Protein AF-0000000077532571 (afdb_homodimer)

Radius of gyration: 29.75 Å; Cα contacts (8 Å, |Δi|>4): 966; chains: 2; bounding box: 95×98×124 Å

Structure (mmCIF, N/CA/C/O backbone):
data_AF-0000000077532571-model_v1
#
loop_
_entity.id
_entity.type
_entity.pdbx_description
1 polymer 'TNT domain-containing protein'
#
loop_
_atom_site.group_PDB
_atom_site.id
_atom_site.type_symbol
_atom_site.label_atom_id
_atom_site.label_alt_id
_atom_site.label_comp_id
_atom_site.label_asym_id
_atom_site.label_entity_id
_atom_site.label_seq_id
_atom_site.pdbx_PDB_ins_code
_atom_site.Cartn_x
_atom_site.Cartn_y
_atom_site.Cartn_z
_atom_site.occupancy
_atom_site.B_iso_or_equiv
_atom_site.auth_seq_id
_atom_site.auth_comp_id
_atom_site.auth_asym_id
_atom_site.auth_atom_id
_atom_site.pdbx_PDB_model_num
ATOM 1 N N . MET A 1 1 ? -9.875 -2.559 -100.562 1 34.59 1 MET A N 1
ATOM 2 C CA . MET A 1 1 ? -9.789 -3.52 -99.438 1 34.59 1 MET A CA 1
ATOM 3 C C . MET A 1 1 ? -8.93 -2.979 -98.312 1 34.59 1 MET A C 1
ATOM 5 O O . MET A 1 1 ? -7.699 -3.02 -98.375 1 34.59 1 MET A O 1
ATOM 9 N N . LEU A 1 2 ? -9.359 -1.819 -97.688 1 42.56 2 LEU A N 1
ATOM 10 C CA . LEU A 1 2 ? -8.766 -1.032 -96.625 1 42.56 2 LEU A CA 1
ATOM 11 C C . LEU A 1 2 ? -8.695 -1.841 -95.312 1 42.56 2 LEU A C 1
ATOM 13 O O . LEU A 1 2 ? -9.711 -2.34 -94.875 1 42.56 2 LEU A O 1
ATOM 17 N N . HIS A 1 3 ? -7.547 -2.473 -95.062 1 42.03 3 HIS A N 1
ATOM 18 C CA . HIS A 1 3 ? -7.152 -3.24 -93.875 1 42.03 3 HIS A CA 1
ATOM 19 C C . HIS A 1 3 ? -7.262 -2.4 -92.625 1 42.03 3 HIS A C 1
ATOM 21 O O . HIS A 1 3 ? -6.637 -1.343 -92.5 1 42.03 3 HIS A O 1
ATOM 27 N N . TYR A 1 4 ? -8.43 -2.373 -92 1 40.69 4 TYR A N 1
ATOM 28 C CA . TYR A 1 4 ? -8.672 -1.79 -90.688 1 40.69 4 TYR A CA 1
ATOM 29 C C . TYR A 1 4 ? -7.84 -2.492 -89.625 1 40.69 4 TYR A C 1
ATOM 31 O O . TYR A 1 4 ? -7.992 -3.697 -89.375 1 40.69 4 TYR A O 1
ATOM 39 N N . LEU A 1 5 ? -6.586 -2.043 -89.375 1 38.62 5 LEU A N 1
ATOM 40 C CA . LEU A 1 5 ? -5.723 -2.484 -88.312 1 38.62 5 LEU A CA 1
ATOM 41 C C . LEU A 1 5 ? -6.395 -2.268 -86.938 1 38.62 5 LEU A C 1
ATOM 43 O O . LEU A 1 5 ? -6.746 -1.138 -86.625 1 38.62 5 LEU A O 1
ATOM 47 N N . LEU A 1 6 ? -7.113 -3.25 -86.438 1 41.03 6 LEU A N 1
ATOM 48 C CA . LEU A 1 6 ? -7.699 -3.301 -85.125 1 41.03 6 LEU A CA 1
ATOM 49 C C . LEU A 1 6 ? -6.621 -3.213 -84.062 1 41.03 6 LEU A C 1
ATOM 51 O O . LEU A 1 6 ? -5.723 -4.059 -84 1 41.03 6 LEU A O 1
ATOM 55 N N . SER A 1 7 ? -6.262 -1.997 -83.625 1 39.88 7 SER A N 1
ATOM 56 C CA . SER A 1 7 ? -5.332 -1.815 -82.562 1 39.88 7 SER A CA 1
ATOM 57 C C . SER A 1 7 ? -5.895 -2.396 -81.25 1 39.88 7 SER A C 1
ATOM 59 O O . SER A 1 7 ? -6.992 -2.033 -80.812 1 39.88 7 SER A O 1
ATOM 61 N N . LEU A 1 8 ? -5.594 -3.65 -81 1 38.94 8 LEU A N 1
ATOM 62 C CA . LEU A 1 8 ? -5.887 -4.289 -79.688 1 38.94 8 LEU A CA 1
ATOM 63 C C . LEU A 1 8 ? -5.25 -3.518 -78.562 1 38.94 8 LEU A C 1
ATOM 65 O O . LEU A 1 8 ? -4.027 -3.379 -78.5 1 38.94 8 LEU A O 1
ATOM 69 N N . SER A 1 9 ? -5.93 -2.516 -78.062 1 40.53 9 SER A N 1
ATOM 70 C CA . SER A 1 9 ? -5.488 -1.86 -76.812 1 40.53 9 SER A CA 1
ATOM 71 C C . SER A 1 9 ? -5.379 -2.857 -75.688 1 40.53 9 SER A C 1
ATOM 73 O O . SER A 1 9 ? -6.359 -3.52 -75.312 1 40.53 9 SER A O 1
ATOM 75 N N . LEU A 1 10 ? -4.207 -3.416 -75.5 1 40.22 10 LEU A N 1
ATOM 76 C CA . LEU A 1 10 ? -3.896 -4.223 -74.312 1 40.22 10 LEU A CA 1
ATOM 77 C C . LEU A 1 10 ? -4.172 -3.447 -73.062 1 40.22 10 LEU A C 1
ATOM 79 O O . LEU A 1 10 ? -3.551 -2.41 -72.812 1 40.22 10 LEU A O 1
ATOM 83 N N . LEU A 1 11 ? -5.395 -3.523 -72.562 1 43.47 11 LEU A N 1
ATOM 84 C CA . LEU A 1 11 ? -5.684 -3.045 -71.188 1 43.47 11 LEU A CA 1
ATOM 85 C C . LEU A 1 11 ? -4.781 -3.725 -70.188 1 43.47 11 LEU A C 1
ATOM 87 O O . LEU A 1 11 ? -4.812 -4.949 -70.062 1 43.47 11 LEU A O 1
ATOM 91 N N . GLY A 1 12 ? -3.617 -3.176 -70 1 39.88 12 GLY A N 1
ATOM 92 C CA . GLY A 1 12 ? -2.775 -3.619 -68.875 1 39.88 12 GLY A CA 1
ATOM 93 C C . GLY A 1 12 ? -3.508 -3.684 -67.562 1 39.88 12 GLY A C 1
ATOM 94 O O . GLY A 1 12 ? -4.043 -2.678 -67.062 1 39.88 12 GLY A O 1
ATOM 95 N N . LEU A 1 13 ? -4.062 -4.84 -67.312 1 41.94 13 LEU A N 1
ATOM 96 C CA . LEU A 1 13 ? -4.551 -5.105 -65.938 1 41.94 13 LEU A CA 1
ATOM 97 C C . LEU A 1 13 ? -3.467 -4.816 -64.938 1 41.94 13 LEU A C 1
ATOM 99 O O . LEU A 1 13 ? -2.408 -5.449 -64.938 1 41.94 13 LEU A O 1
ATOM 103 N N . SER A 1 14 ? -3.402 -3.588 -64.5 1 41.91 14 SER A N 1
ATOM 104 C CA . SER A 1 14 ? -2.564 -3.336 -63.312 1 41.91 14 SER A CA 1
ATOM 105 C C . SER A 1 14 ? -2.947 -4.25 -62.156 1 41.91 14 SER A C 1
ATOM 107 O O . SER A 1 14 ? -4.07 -4.18 -61.656 1 41.91 14 SER A O 1
ATOM 109 N N . VAL A 1 15 ? -2.41 -5.383 -62.156 1 37.19 15 VAL A N 1
ATOM 110 C CA . VAL A 1 15 ? -2.514 -6.121 -60.906 1 37.19 15 VAL A CA 1
ATOM 111 C C . VAL A 1 15 ? -2.012 -5.254 -59.75 1 37.19 15 VAL A C 1
ATOM 113 O O . VAL A 1 15 ? -0.835 -4.883 -59.719 1 37.19 15 VAL A O 1
ATOM 116 N N . ALA A 1 16 ? -2.885 -4.449 -59.188 1 43.16 16 ALA A N 1
ATOM 117 C CA . ALA A 1 16 ? -2.543 -3.93 -57.875 1 43.16 16 ALA A CA 1
ATOM 118 C C . ALA A 1 16 ? -1.95 -5.023 -57 1 43.16 16 ALA A C 1
ATOM 120 O O . ALA A 1 16 ? -2.594 -6.047 -56.75 1 43.16 16 ALA A O 1
ATOM 121 N N . SER A 1 17 ? -0.714 -5.176 -57.031 1 41.19 17 SER A N 1
ATOM 122 C CA . SER A 1 17 ? -0.123 -6.016 -56 1 41.19 17 SER A CA 1
ATOM 123 C C . SER A 1 17 ? -0.807 -5.797 -54.656 1 41.19 17 SER A C 1
ATOM 125 O O . SER A 1 17 ? -0.844 -4.676 -54.125 1 41.19 17 SER A O 1
ATOM 127 N N . VAL A 1 18 ? -1.847 -6.602 -54.406 1 45.12 18 VAL A N 1
ATOM 128 C CA . VAL A 1 18 ? -2.248 -6.645 -53 1 45.12 18 VAL A CA 1
ATOM 129 C C . VAL A 1 18 ? -1.018 -6.824 -52.125 1 45.12 18 VAL A C 1
ATOM 131 O O . VAL A 1 18 ? -0.338 -7.852 -52.188 1 45.12 18 VAL A O 1
ATOM 134 N N . LEU A 1 19 ? -0.278 -5.734 -51.844 1 42.34 19 LEU A N 1
ATOM 135 C CA . LEU A 1 19 ? 0.702 -5.867 -50.75 1 42.34 19 LEU A CA 1
ATOM 136 C C . LEU A 1 19 ? 0.152 -6.719 -49.625 1 42.34 19 LEU A C 1
ATOM 138 O O . LEU A 1 19 ? -1.023 -6.605 -49.25 1 42.34 19 LEU A O 1
ATOM 142 N N . PRO A 1 20 ? 0.707 -7.918 -49.5 1 40.72 20 PRO A N 1
ATOM 143 C CA . PRO A 1 20 ? 0.209 -8.617 -48.312 1 40.72 20 PRO A CA 1
ATOM 144 C C . PRO A 1 20 ? -0.018 -7.676 -47.125 1 40.72 20 PRO A C 1
ATOM 146 O O . PRO A 1 20 ? 0.825 -6.82 -46.844 1 40.72 20 PRO A O 1
ATOM 149 N N . GLN A 1 21 ? -1.289 -7.32 -46.938 1 36.31 21 GLN A N 1
ATOM 150 C CA . GLN A 1 21 ? -1.501 -6.668 -45.656 1 36.31 21 GLN A CA 1
ATOM 151 C C . GLN A 1 21 ? -0.729 -7.371 -44.562 1 36.31 21 GLN A C 1
ATOM 153 O O . GLN A 1 21 ? -0.732 -8.602 -44.469 1 36.31 21 GLN A O 1
ATOM 158 N N . ASP A 1 22 ? 0.369 -6.832 -44.188 1 38.12 22 ASP A N 1
ATOM 159 C CA . ASP A 1 22 ? 0.978 -7.387 -42.969 1 38.12 22 ASP A CA 1
ATOM 160 C C . ASP A 1 22 ? -0.087 -7.91 -42.031 1 38.12 22 ASP A C 1
ATOM 162 O O . ASP A 1 22 ? -1.11 -7.258 -41.812 1 38.12 22 ASP A O 1
ATOM 166 N N . PRO A 1 23 ? -0.199 -9.242 -41.938 1 37.78 23 PRO A N 1
ATOM 167 C CA . PRO A 1 23 ? -1.183 -9.562 -40.906 1 37.78 23 PRO A CA 1
ATOM 168 C C . PRO A 1 23 ? -1.209 -8.539 -39.781 1 37.78 23 PRO A C 1
ATOM 170 O O . PRO A 1 23 ? -0.161 -8.023 -39.406 1 37.78 23 PRO A O 1
ATOM 173 N N . ILE A 1 24 ? -2.125 -7.711 -39.812 1 35.06 24 ILE A N 1
ATOM 174 C CA . ILE A 1 24 ? -2.334 -6.973 -38.562 1 35.06 24 ILE A CA 1
ATOM 175 C C . ILE A 1 24 ? -1.977 -7.863 -37.375 1 35.06 24 ILE A C 1
ATOM 177 O O . ILE A 1 24 ? -2.721 -8.789 -37.031 1 35.06 24 ILE A O 1
ATOM 181 N N . ILE A 1 25 ? -0.729 -8.297 -37.312 1 37.88 25 ILE A N 1
ATOM 182 C CA . ILE A 1 25 ? -0.403 -8.773 -35.969 1 37.88 25 ILE A CA 1
ATOM 183 C C . ILE A 1 25 ? -1.152 -7.934 -34.938 1 37.88 25 ILE A C 1
ATOM 185 O O . ILE A 1 25 ? -0.938 -6.727 -34.812 1 37.88 25 ILE A O 1
ATOM 189 N N . SER A 1 26 ? -2.398 -8.133 -34.812 1 36.44 26 SER A N 1
ATOM 190 C CA . SER A 1 26 ? -3.08 -7.531 -33.656 1 36.44 26 SER A CA 1
ATOM 191 C C . SER A 1 26 ? -2.107 -7.25 -32.531 1 36.44 26 SER A C 1
ATOM 193 O O . SER A 1 26 ? -1.354 -8.133 -32.125 1 36.44 26 SER A O 1
ATOM 195 N N . LYS A 1 27 ? -1.585 -6.207 -32.531 1 39.5 27 LYS A N 1
ATOM 196 C CA . LYS A 1 27 ? -0.696 -5.703 -31.469 1 39.5 27 LYS A CA 1
ATOM 197 C C . LYS A 1 27 ? -1.136 -6.188 -30.094 1 39.5 27 LYS A C 1
ATOM 199 O O . LYS A 1 27 ? -0.705 -5.645 -29.078 1 39.5 27 LYS A O 1
ATOM 204 N N . TYR A 1 28 ? -2.332 -6.617 -29.938 1 43.69 28 TYR A N 1
ATOM 205 C CA . TYR A 1 28 ? -2.652 -7.129 -28.609 1 43.69 28 TYR A CA 1
ATOM 206 C C . TYR A 1 28 ? -1.666 -8.211 -28.188 1 43.69 28 TYR A C 1
ATOM 208 O O . TYR A 1 28 ? -1.593 -9.273 -28.812 1 43.69 28 TYR A O 1
ATOM 216 N N . PRO A 1 29 ? -0.57 -7.887 -27.797 1 51.06 29 PRO A N 1
ATOM 217 C CA . PRO A 1 29 ? 0.389 -8.953 -27.5 1 51.06 29 PRO A CA 1
ATOM 218 C C . PRO A 1 29 ? -0.268 -10.172 -26.859 1 51.06 29 PRO A C 1
ATOM 220 O O . PRO A 1 29 ? -1.06 -10.039 -25.938 1 51.06 29 PRO A O 1
ATOM 223 N N . TYR A 1 30 ? -0.651 -11.258 -27.516 1 62.09 30 TYR A N 1
ATOM 224 C CA . TYR A 1 30 ? -1.22 -12.57 -27.234 1 62.09 30 TYR A CA 1
ATOM 225 C C . TYR A 1 30 ? -0.445 -13.266 -26.125 1 62.09 30 TYR A C 1
ATOM 227 O O . TYR A 1 30 ? 0.773 -13.109 -26 1 62.09 30 TYR A O 1
ATOM 235 N N . CYS A 1 31 ? -1.151 -13.461 -24.844 1 79.06 31 CYS A N 1
ATOM 236 C CA . CYS A 1 31 ? -0.577 -14.352 -23.844 1 79.06 31 CYS A CA 1
ATOM 237 C C . CYS A 1 31 ? -0.27 -15.719 -24.438 1 79.06 31 CYS A C 1
ATOM 239 O O . CYS A 1 31 ? -1.061 -16.25 -25.219 1 79.06 31 CYS A O 1
ATOM 241 N N . ASP A 1 32 ? 0.955 -16.156 -24.281 1 86 32 ASP A N 1
ATOM 242 C CA . ASP A 1 32 ? 1.313 -17.516 -24.703 1 86 32 ASP A CA 1
ATOM 243 C C . ASP A 1 32 ? 0.568 -18.562 -23.891 1 86 32 ASP A C 1
ATOM 245 O O . ASP A 1 32 ? 0.943 -18.844 -22.75 1 86 32 ASP A O 1
ATOM 249 N N . CYS A 1 33 ? -0.374 -19.188 -24.469 1 90.5 33 CYS A N 1
ATOM 250 C CA . CYS A 1 33 ? -1.229 -20.125 -23.766 1 90.5 33 CYS A CA 1
ATOM 251 C C . CYS A 1 33 ? -0.942 -21.547 -24.188 1 90.5 33 CYS A C 1
ATOM 253 O O . CYS A 1 33 ? -1.807 -22.422 -24.078 1 90.5 33 CYS A O 1
ATOM 255 N N . THR A 1 34 ? 0.205 -21.859 -24.734 1 88.88 34 THR A N 1
ATOM 256 C CA . THR A 1 34 ? 0.501 -23.172 -25.312 1 88.88 34 THR A CA 1
ATOM 257 C C . THR A 1 34 ? 1.192 -24.062 -24.281 1 88.88 34 THR A C 1
ATOM 259 O O . THR A 1 34 ? 1.368 -25.266 -24.531 1 88.88 34 THR A O 1
ATOM 262 N N . GLY A 1 35 ? 1.451 -23.781 -23.203 1 92.31 35 GLY A N 1
ATOM 263 C CA . GLY A 1 35 ? 2.188 -24.578 -22.234 1 92.31 35 GLY A CA 1
ATOM 264 C C . GLY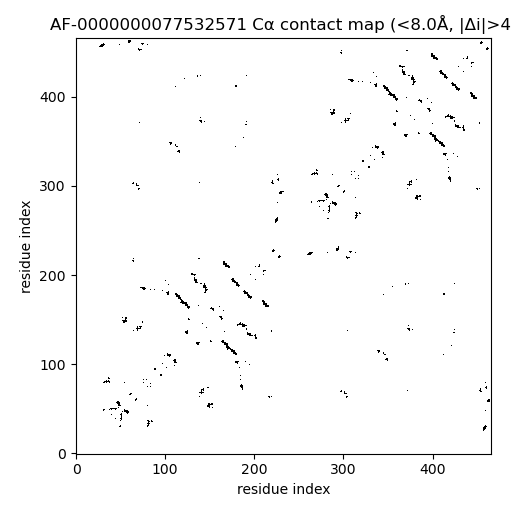 A 1 35 ? 1.37 -25.719 -21.656 1 92.31 35 GLY A C 1
ATOM 265 O O . GLY A 1 35 ? 0.14 -25.656 -21.609 1 92.31 35 GLY A O 1
ATOM 266 N N . THR A 1 36 ? 1.985 -26.812 -21.141 1 95.06 36 THR A N 1
ATOM 267 C CA . THR A 1 36 ? 1.336 -28.047 -20.688 1 95.06 36 THR A CA 1
ATOM 268 C C . THR A 1 36 ? 0.717 -27.859 -19.312 1 95.06 36 THR A C 1
ATOM 270 O O . THR A 1 36 ? -0.121 -28.656 -18.891 1 95.06 36 THR A O 1
ATOM 273 N N . SER A 1 37 ? 1.179 -26.891 -18.625 1 96.75 37 SER A N 1
ATOM 274 C CA . SER A 1 37 ? 0.631 -26.672 -17.281 1 96.75 37 SER A CA 1
ATOM 275 C C . SER A 1 37 ? -0.7 -25.938 -17.344 1 96.75 37 SER A C 1
ATOM 277 O O . SER A 1 37 ? -1.425 -25.859 -16.359 1 96.75 37 SER A O 1
ATOM 279 N N . ILE A 1 38 ? -0.984 -25.359 -18.422 1 96.31 38 ILE A N 1
ATOM 280 C CA . ILE A 1 38 ? -2.229 -24.609 -18.609 1 96.31 38 ILE A CA 1
ATOM 281 C C . ILE A 1 38 ? -3.375 -25.578 -18.859 1 96.31 38 ILE A C 1
ATOM 283 O O . ILE A 1 38 ? -3.25 -26.5 -19.688 1 96.31 38 ILE A O 1
ATOM 287 N N . LYS A 1 39 ? -4.414 -25.406 -18.156 1 97 39 LYS A N 1
ATOM 288 C CA . LYS A 1 39 ? -5.645 -26.172 -18.359 1 97 39 LYS A CA 1
ATOM 289 C C . LYS A 1 39 ? -6.766 -25.281 -18.875 1 97 39 LYS A C 1
ATOM 291 O O . LYS A 1 39 ? -7.516 -24.703 -18.094 1 97 39 LYS A O 1
ATOM 296 N N . THR A 1 40 ? -6.902 -25.297 -20.125 1 95.06 40 THR A N 1
ATOM 297 C CA . THR A 1 40 ? -7.863 -24.406 -20.766 1 95.06 40 THR A CA 1
ATOM 298 C C . THR A 1 40 ? -9.281 -24.969 -20.641 1 95.06 40 THR A C 1
ATOM 300 O O . THR A 1 40 ? -9.516 -26.141 -20.922 1 95.06 40 THR A O 1
ATOM 303 N N . ASN A 1 41 ? -10.086 -24.219 -20.141 1 96.06 41 ASN A N 1
ATOM 304 C CA . ASN A 1 41 ? -11.523 -24.438 -20.188 1 96.06 41 ASN A CA 1
ATOM 305 C C . ASN A 1 41 ? -12.211 -23.5 -21.172 1 96.06 41 ASN A C 1
ATOM 307 O O . ASN A 1 41 ? -12.312 -22.297 -20.938 1 96.06 41 ASN A O 1
ATOM 311 N N . VAL A 1 42 ? -12.734 -24 -22.156 1 93.62 42 VAL A N 1
ATOM 312 C CA . VAL A 1 42 ? -13.266 -23.219 -23.281 1 93.62 42 VAL A CA 1
ATOM 313 C C . VAL A 1 42 ? -14.492 -22.438 -22.812 1 93.62 42 VAL A C 1
ATOM 315 O O . VAL A 1 42 ? -14.727 -21.312 -23.281 1 93.62 42 VAL A O 1
ATOM 318 N N . SER A 1 43 ? -15.242 -22.984 -21.938 1 95.5 43 SER A N 1
ATOM 319 C CA . SER A 1 43 ? -16.484 -22.359 -21.516 1 95.5 43 SER A CA 1
ATOM 320 C C . SER A 1 43 ? -16.234 -21.031 -20.812 1 95.5 43 SER A C 1
ATOM 322 O O . SER A 1 43 ? -17.125 -20.188 -20.734 1 95.5 43 SER A O 1
ATOM 324 N N . VAL A 1 44 ? -15.023 -20.859 -20.344 1 94.12 44 VAL A N 1
ATOM 325 C CA . VAL A 1 44 ? -14.711 -19.625 -19.625 1 94.12 44 VAL A CA 1
ATOM 326 C C . VAL A 1 44 ? -13.492 -18.953 -20.25 1 94.12 44 VAL A C 1
ATOM 328 O O . VAL A 1 44 ? -12.75 -18.234 -19.578 1 94.12 44 VAL A O 1
ATOM 331 N N . PHE A 1 45 ? -13.234 -19.219 -21.5 1 90.62 45 PHE A N 1
ATOM 332 C CA . PHE A 1 45 ? -12.023 -18.781 -22.203 1 90.62 45 PHE A CA 1
ATOM 333 C C . PHE A 1 45 ? -11.906 -17.266 -22.188 1 90.62 45 PHE A C 1
ATOM 335 O O . PHE A 1 45 ? -10.805 -16.719 -22.078 1 90.62 45 PHE A O 1
ATOM 342 N N . TYR A 1 46 ? -13.008 -16.531 -22.25 1 88.69 46 TYR A N 1
ATOM 343 C CA . TYR A 1 46 ? -12.953 -15.07 -22.344 1 88.69 46 TYR A CA 1
ATOM 344 C C . TYR A 1 46 ? -12.969 -14.438 -20.953 1 88.69 46 TYR A C 1
ATOM 346 O O . TYR A 1 46 ? -12.672 -13.25 -20.797 1 88.69 46 TYR A O 1
ATOM 354 N N . ASP A 1 47 ? -13.273 -15.227 -19.984 1 90.81 47 ASP A N 1
ATOM 355 C CA . ASP A 1 47 ? -13.367 -14.703 -18.625 1 90.81 47 ASP A CA 1
ATOM 356 C C . ASP A 1 47 ? -11.992 -14.656 -17.953 1 90.81 47 ASP A C 1
ATOM 358 O O . ASP A 1 47 ? -11.703 -13.75 -17.172 1 90.81 47 ASP A O 1
ATOM 362 N N . TYR A 1 48 ? -11.141 -15.672 -18.359 1 93.38 48 TYR A N 1
ATOM 363 C CA . TYR A 1 48 ? -9.844 -15.828 -17.703 1 93.38 48 TYR A CA 1
ATOM 364 C C . TYR A 1 48 ? -8.719 -15.922 -18.734 1 93.38 48 TYR A C 1
ATOM 366 O O . TYR A 1 48 ? -8.938 -16.359 -19.859 1 93.38 48 TYR A O 1
ATOM 374 N N . ILE A 1 49 ? -7.512 -15.508 -18.312 1 92.69 49 ILE A N 1
ATOM 375 C CA . ILE A 1 49 ? -6.336 -15.641 -19.156 1 92.69 49 ILE A CA 1
ATOM 376 C C . ILE A 1 49 ? -6.141 -17.109 -19.547 1 92.69 49 ILE A C 1
ATOM 378 O O . ILE A 1 49 ? -6.125 -17.984 -18.672 1 92.69 49 ILE A O 1
ATOM 382 N N . CYS A 1 50 ? -6.078 -17.391 -20.828 1 92.94 50 CYS A N 1
ATOM 383 C CA . CYS A 1 50 ? -5.871 -18.703 -21.406 1 92.94 50 CYS A CA 1
ATOM 384 C C . CYS A 1 50 ? -7.023 -19.641 -21.047 1 92.94 50 CYS A C 1
ATOM 386 O O . CYS A 1 50 ? -6.871 -20.859 -21.094 1 92.94 50 CYS A O 1
ATOM 388 N N . GLY A 1 51 ? -8.172 -19.047 -20.531 1 94 51 GLY A N 1
ATOM 389 C CA . GLY A 1 51 ? -9.312 -19.859 -20.109 1 94 51 GLY A CA 1
ATOM 390 C C . GLY A 1 51 ? -9.039 -20.656 -18.859 1 94 51 GLY A C 1
ATOM 391 O O . GLY A 1 51 ? -9.656 -21.703 -18.641 1 94 51 GLY A O 1
ATOM 392 N N . ASP A 1 52 ? -8.031 -20.375 -18.188 1 96.56 52 ASP A N 1
ATOM 393 C CA . ASP A 1 52 ? -7.625 -21.031 -16.953 1 96.56 52 ASP A CA 1
ATOM 394 C C . ASP A 1 52 ? -7.848 -20.125 -15.742 1 96.56 52 ASP A C 1
ATOM 396 O O . ASP A 1 52 ? -7.145 -19.141 -15.562 1 96.56 52 ASP A O 1
ATOM 400 N N . ARG A 1 53 ? -8.758 -20.531 -14.875 1 96.75 53 ARG A N 1
ATOM 401 C CA . ARG A 1 53 ? -9.18 -19.688 -13.75 1 96.75 53 ARG A CA 1
ATOM 402 C C . ARG A 1 53 ? -7.996 -19.375 -12.844 1 96.75 53 ARG A C 1
ATOM 404 O O . ARG A 1 53 ? -7.953 -18.297 -12.234 1 96.75 53 ARG A O 1
ATOM 411 N N . ARG A 1 54 ? -6.992 -20.219 -12.812 1 97.81 54 ARG A N 1
ATOM 412 C CA . ARG A 1 54 ? -5.832 -20 -11.953 1 97.81 54 ARG A CA 1
ATOM 413 C C . ARG A 1 54 ? -5.027 -18.797 -12.406 1 97.81 54 ARG A C 1
ATOM 415 O O . ARG A 1 54 ? -4.289 -18.203 -11.617 1 97.81 54 ARG A O 1
ATOM 422 N N . LEU A 1 55 ? -5.211 -18.391 -13.602 1 96.25 55 LEU A N 1
ATOM 423 C CA . LEU A 1 55 ? -4.406 -17.328 -14.172 1 96.25 55 LEU A CA 1
ATOM 424 C C . LEU A 1 55 ? -5.125 -15.984 -14.047 1 96.25 55 LEU A C 1
ATOM 426 O O . LEU A 1 55 ? -4.609 -14.953 -14.484 1 96.25 55 LEU A O 1
ATOM 430 N N . GLY A 1 56 ? -6.344 -16 -13.484 1 95.19 56 GLY A N 1
ATOM 431 C CA . GLY A 1 56 ? -7.051 -14.781 -13.141 1 95.19 56 GLY A CA 1
ATOM 432 C C . GLY A 1 56 ? -7.898 -14.242 -14.281 1 95.19 56 GLY A C 1
ATOM 433 O O . GLY A 1 56 ? -7.867 -14.773 -15.391 1 95.19 56 GLY A O 1
ATOM 434 N N . PRO A 1 57 ? -8.633 -13.25 -13.969 1 93.44 57 PRO A N 1
ATOM 435 C CA . PRO A 1 57 ? -9.562 -12.688 -14.953 1 93.44 57 PRO A CA 1
ATOM 436 C C . PRO A 1 57 ? -8.852 -12.016 -16.125 1 93.44 57 PRO A C 1
ATOM 438 O O . PRO A 1 57 ? -7.805 -11.391 -15.938 1 93.44 57 PRO A O 1
ATOM 441 N N . SER A 1 58 ? -9.406 -12.055 -17.266 1 88.62 58 SER A N 1
ATOM 442 C CA . SER A 1 58 ? -8.82 -11.492 -18.484 1 88.62 58 SER A CA 1
ATOM 443 C C . SER A 1 58 ? -8.82 -9.969 -18.438 1 88.62 58 SER A C 1
ATOM 445 O O . SER A 1 58 ? -7.953 -9.328 -19.047 1 88.62 58 SER A O 1
ATOM 447 N N . VAL A 1 59 ? -9.797 -9.445 -17.719 1 86.81 59 VAL A N 1
ATOM 448 C CA . VAL A 1 59 ? -9.93 -7.996 -17.609 1 86.81 59 VAL A CA 1
ATOM 449 C C . VAL A 1 59 ? -9.773 -7.566 -16.156 1 86.81 59 VAL A C 1
ATOM 451 O O . VAL A 1 59 ? -10.453 -8.086 -15.266 1 86.81 59 VAL A O 1
ATOM 454 N N . LEU A 1 60 ? -8.906 -6.652 -15.945 1 90 60 LEU A N 1
ATOM 455 C CA . LEU A 1 60 ? -8.703 -6.098 -14.617 1 90 60 LEU A CA 1
ATOM 456 C C . LEU A 1 60 ? -9.57 -4.859 -14.398 1 90 60 LEU A C 1
ATOM 458 O O . LEU A 1 60 ? -9.914 -4.168 -15.359 1 90 60 LEU A O 1
ATOM 462 N N . PRO A 1 61 ? -9.891 -4.637 -13.133 1 90.06 61 PRO A N 1
ATOM 463 C CA . PRO A 1 61 ? -10.734 -3.471 -12.859 1 90.06 61 PRO A CA 1
ATOM 464 C C . PRO A 1 61 ? -10.047 -2.15 -13.195 1 90.06 61 PRO A C 1
ATOM 466 O O . PRO A 1 61 ? -8.828 -2.027 -13.039 1 90.06 61 PRO A O 1
ATOM 469 N N . ARG A 1 62 ? -10.844 -1.13 -13.477 1 85 62 ARG A N 1
ATOM 470 C CA . ARG A 1 62 ? -10.297 0.174 -13.844 1 85 62 ARG A CA 1
ATOM 471 C C . ARG A 1 62 ? -10.875 1.274 -12.961 1 85 62 ARG A C 1
ATOM 473 O O . ARG A 1 62 ? -10.266 2.34 -12.812 1 85 62 ARG A O 1
ATOM 480 N N . LYS A 1 63 ? -12.008 0.974 -12.453 1 86.75 63 LYS A N 1
ATOM 481 C CA . LYS A 1 63 ? -12.68 2.012 -11.68 1 86.75 63 LYS A CA 1
ATOM 482 C C . LYS A 1 63 ? -12.133 2.08 -10.258 1 86.75 63 LYS A C 1
ATOM 484 O O . LYS A 1 63 ? -11.586 1.099 -9.75 1 86.75 63 LYS A O 1
ATOM 489 N N . LEU A 1 64 ? -12.32 3.275 -9.703 1 86.62 64 LEU A N 1
ATOM 490 C CA . LEU A 1 64 ? -11.93 3.457 -8.305 1 86.62 64 LEU A CA 1
ATOM 491 C C . LEU A 1 64 ? -12.828 2.639 -7.383 1 86.62 64 LEU A C 1
ATOM 493 O O . LEU A 1 64 ? -14.016 2.482 -7.648 1 86.62 64 LEU A O 1
ATOM 497 N N . PRO A 1 65 ? -12.43 2.035 -6.383 1 92.81 65 PRO A N 1
ATOM 498 C CA . PRO A 1 65 ? -11.016 2.127 -6.008 1 92.81 65 PRO A CA 1
ATOM 499 C C . PRO A 1 65 ? -10.18 0.994 -6.59 1 92.81 65 PRO A C 1
ATOM 501 O O . PRO A 1 65 ? -8.945 1.065 -6.582 1 92.81 65 PRO A O 1
ATOM 504 N N . LEU A 1 66 ? -10.758 -0.006 -7.184 1 93.88 66 LEU A N 1
ATOM 505 C CA . LEU A 1 66 ? -10.07 -1.252 -7.508 1 93.88 66 LEU A CA 1
ATOM 506 C C . LEU A 1 66 ? -9.008 -1.024 -8.578 1 93.88 66 LEU A C 1
ATOM 508 O O . LEU A 1 66 ? -7.941 -1.643 -8.539 1 93.88 66 LEU A O 1
ATOM 512 N N . GLY A 1 67 ? -9.328 -0.18 -9.477 1 91.31 67 GLY A N 1
ATOM 513 C CA . GLY A 1 67 ? -8.375 0.108 -10.539 1 91.31 67 GLY A CA 1
ATOM 514 C C . GLY A 1 67 ? -7.027 0.564 -10.008 1 91.31 67 GLY A C 1
ATOM 515 O O . GLY A 1 67 ? -5.984 0.233 -10.586 1 91.31 67 GLY A O 1
ATOM 516 N 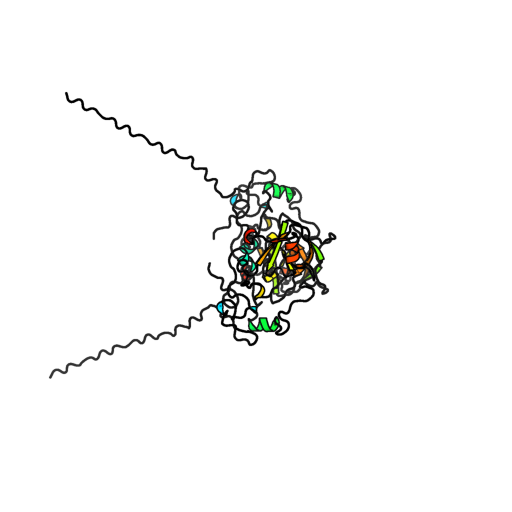N . THR A 1 68 ? -7.035 1.322 -8.906 1 92.31 68 THR A N 1
ATOM 517 C CA . THR A 1 68 ? -5.797 1.834 -8.336 1 92.31 68 THR A CA 1
ATOM 518 C C . THR A 1 68 ? -4.98 0.704 -7.715 1 92.31 68 THR A C 1
ATOM 520 O O . THR A 1 68 ? -3.752 0.78 -7.652 1 92.31 68 THR A O 1
ATOM 523 N N . PHE A 1 69 ? -5.637 -0.374 -7.367 1 95.38 69 PHE A N 1
ATOM 524 C CA . PHE A 1 69 ? -4.965 -1.45 -6.648 1 95.38 69 PHE A CA 1
ATOM 525 C C . PHE A 1 69 ? -4.176 -2.33 -7.609 1 95.38 69 PHE A C 1
ATOM 527 O O . PHE A 1 69 ? -3.295 -3.084 -7.191 1 95.38 69 PHE A O 1
ATOM 534 N N . VAL A 1 70 ? -4.496 -2.232 -8.891 1 93.19 70 VAL A N 1
ATOM 535 C CA . VAL A 1 70 ? -3.855 -3.145 -9.836 1 93.19 70 VAL A CA 1
ATOM 536 C C . VAL A 1 70 ? -3.014 -2.352 -10.836 1 93.19 70 VAL A C 1
ATOM 538 O O . VAL A 1 70 ? -2.527 -2.904 -11.82 1 93.19 70 VAL A O 1
ATOM 541 N N . ALA A 1 71 ? -2.803 -1.094 -10.586 1 90.44 71 ALA A N 1
ATOM 542 C CA . ALA A 1 71 ? -2.105 -0.221 -11.523 1 90.44 71 ALA A CA 1
ATOM 543 C C . ALA A 1 71 ? -0.649 -0.644 -11.688 1 90.44 71 ALA A C 1
ATOM 545 O O . ALA A 1 71 ? -0.071 -0.496 -12.766 1 90.44 71 ALA A O 1
ATOM 546 N N . SER A 1 72 ? -0.063 -1.162 -10.633 1 91.62 72 SER A N 1
ATOM 547 C CA . SER A 1 72 ? 1.339 -1.565 -10.68 1 91.62 72 SER A CA 1
ATOM 548 C C . SER A 1 72 ? 1.476 -3.084 -10.727 1 91.62 72 SER A C 1
ATOM 550 O O . SER A 1 72 ? 2.562 -3.621 -10.5 1 91.62 72 SER A O 1
ATOM 552 N N . TYR A 1 73 ? 0.426 -3.795 -10.914 1 93.69 73 TYR A N 1
ATOM 553 C CA . TYR A 1 73 ? 0.357 -5.25 -10.828 1 93.69 73 TYR A CA 1
ATOM 554 C C . TYR A 1 73 ? 0.874 -5.898 -12.109 1 93.69 73 TYR A C 1
ATOM 556 O O . TYR A 1 73 ? 0.333 -5.664 -13.195 1 93.69 73 TYR A O 1
ATOM 564 N N . ASP A 1 74 ? 2.027 -6.566 -11.961 1 91.38 74 ASP A N 1
ATOM 565 C CA . ASP A 1 74 ? 2.496 -7.48 -13 1 91.38 74 ASP A CA 1
ATOM 566 C C . ASP A 1 74 ? 2.057 -8.914 -12.711 1 91.38 74 ASP A C 1
ATOM 568 O O . ASP A 1 74 ? 2.678 -9.609 -11.898 1 91.38 74 ASP A O 1
ATOM 572 N N . ARG A 1 75 ? 1.149 -9.438 -13.352 1 92.5 75 ARG A N 1
ATOM 573 C CA . ARG A 1 75 ? 0.386 -10.641 -13.031 1 92.5 75 ARG A CA 1
ATOM 574 C C . ARG A 1 75 ? 1.311 -11.828 -12.812 1 92.5 75 ARG A C 1
ATOM 576 O O . ARG A 1 75 ? 1.116 -12.609 -11.875 1 92.5 75 ARG A O 1
ATOM 583 N N . PHE A 1 76 ? 2.268 -11.977 -13.719 1 93.56 76 PHE A N 1
ATOM 584 C CA . PHE A 1 76 ? 3.045 -13.203 -13.672 1 93.56 76 PHE A CA 1
ATOM 585 C C . PHE A 1 76 ? 4.492 -12.922 -13.297 1 93.56 76 PHE A C 1
ATOM 587 O O . PHE A 1 76 ? 5.359 -13.781 -13.438 1 93.56 76 PHE A O 1
ATOM 594 N N . GLY A 1 77 ? 4.797 -11.641 -12.922 1 90.88 77 GLY A N 1
ATOM 595 C CA . GLY A 1 77 ? 6.141 -11.281 -12.5 1 90.88 77 GLY A CA 1
ATOM 596 C C . GLY A 1 77 ? 7.195 -11.555 -13.555 1 90.88 77 GLY A C 1
ATOM 597 O O . GLY A 1 77 ? 8.273 -12.062 -13.242 1 90.88 77 GLY A O 1
ATOM 598 N N . GLY A 1 78 ? 6.801 -11.367 -14.812 1 87.81 78 GLY A N 1
ATOM 599 C CA . GLY A 1 78 ? 7.746 -11.523 -15.906 1 87.81 78 GLY A CA 1
ATOM 600 C C . GLY A 1 78 ? 7.727 -12.914 -16.516 1 87.81 78 GLY A C 1
ATOM 601 O O . GLY A 1 78 ? 8.383 -13.156 -17.531 1 87.81 78 GLY A O 1
ATOM 602 N N . LEU A 1 79 ? 6.941 -13.82 -15.984 1 92.12 79 LEU A N 1
ATOM 603 C CA . LEU A 1 79 ? 6.875 -15.188 -16.484 1 92.12 79 LEU A CA 1
ATOM 604 C C . LEU A 1 79 ? 5.75 -15.336 -17.5 1 92.12 79 LEU A C 1
ATOM 606 O O . LEU A 1 79 ? 4.812 -14.531 -17.531 1 92.12 79 LEU A O 1
ATOM 610 N N . SER A 1 80 ? 5.855 -16.344 -18.312 1 90.25 80 SER A N 1
ATOM 611 C CA . SER A 1 80 ? 4.707 -16.766 -19.109 1 90.25 80 SER A CA 1
ATOM 612 C C . SER A 1 80 ? 3.635 -17.406 -18.234 1 90.25 80 SER A C 1
ATOM 614 O O . SER A 1 80 ? 3.916 -17.859 -17.125 1 90.25 80 SER A O 1
ATOM 616 N N . PRO A 1 81 ? 2.443 -17.516 -18.75 1 94.06 81 PRO A N 1
ATOM 617 C CA . PRO A 1 81 ? 1.403 -18.219 -17.984 1 94.06 81 PRO A CA 1
ATOM 618 C C . PRO A 1 81 ? 1.799 -19.641 -17.625 1 94.06 81 PRO A C 1
ATOM 620 O O . PRO A 1 81 ? 1.58 -20.078 -16.5 1 94.06 81 PRO A O 1
ATOM 623 N N . ASP A 1 82 ? 2.371 -20.328 -18.578 1 95 82 ASP A N 1
ATOM 624 C CA . ASP A 1 82 ? 2.77 -21.703 -18.328 1 95 82 ASP A CA 1
ATOM 625 C C . ASP A 1 82 ? 3.861 -21.781 -17.266 1 95 82 ASP A C 1
ATOM 627 O O . ASP A 1 82 ? 3.775 -22.594 -16.344 1 95 82 ASP A O 1
ATOM 631 N N . ASP A 1 83 ? 4.898 -20.938 -17.406 1 95.5 83 ASP A N 1
ATOM 632 C CA . ASP A 1 83 ? 5.996 -20.938 -16.438 1 95.5 83 ASP A CA 1
ATOM 633 C C . ASP A 1 83 ? 5.516 -20.547 -15.047 1 95.5 83 ASP A C 1
ATOM 635 O O . ASP A 1 83 ? 6.023 -21.047 -14.047 1 95.5 83 ASP A O 1
ATOM 639 N N . PHE A 1 84 ? 4.562 -19.688 -15.039 1 97.38 84 PHE A N 1
ATOM 640 C CA . PHE A 1 84 ? 3.982 -19.266 -13.766 1 97.38 84 PHE A CA 1
ATOM 641 C C . PHE A 1 84 ? 3.328 -20.453 -13.055 1 97.38 84 PHE A C 1
ATOM 643 O O . PHE A 1 84 ? 3.584 -20.688 -11.875 1 97.38 84 PHE A O 1
ATOM 650 N N . LEU A 1 85 ? 2.521 -21.156 -13.695 1 98.31 85 LEU A N 1
ATOM 651 C CA . LEU A 1 85 ? 1.84 -22.312 -13.102 1 98.31 85 LEU A CA 1
ATOM 652 C C . LEU A 1 85 ? 2.84 -23.391 -12.719 1 98.31 85 LEU A C 1
ATOM 654 O O . LEU A 1 85 ? 2.693 -24.031 -11.672 1 98.31 85 LEU A O 1
ATOM 658 N N . LYS A 1 86 ? 3.873 -23.594 -13.555 1 98 86 LYS A N 1
ATOM 659 C CA . LYS A 1 86 ? 4.902 -24.578 -13.219 1 98 86 LYS A CA 1
ATOM 660 C C . LYS A 1 86 ? 5.578 -24.234 -11.898 1 98 86 LYS A C 1
ATOM 662 O O . LYS A 1 86 ? 5.875 -25.125 -11.094 1 98 86 LYS A O 1
ATOM 667 N N . ARG A 1 87 ? 5.711 -23.016 -11.719 1 98.12 87 ARG A N 1
ATOM 668 C CA . ARG A 1 87 ? 6.457 -22.562 -10.555 1 98.12 87 ARG A CA 1
ATOM 669 C C . ARG A 1 87 ? 5.582 -22.578 -9.305 1 98.12 87 ARG A C 1
ATOM 671 O O . ARG A 1 87 ? 6.039 -22.953 -8.219 1 98.12 87 ARG A O 1
ATOM 678 N N . TRP A 1 88 ? 4.297 -22.203 -9.453 1 98.62 88 TRP A N 1
ATOM 679 C CA . TRP A 1 88 ? 3.561 -21.812 -8.25 1 98.62 88 TRP A CA 1
ATOM 680 C C . TRP A 1 88 ? 2.402 -22.766 -7.992 1 98.62 88 TRP A C 1
ATOM 682 O O . TRP A 1 88 ? 1.721 -22.672 -6.973 1 98.62 88 TRP A O 1
ATOM 692 N N . TRP A 1 89 ? 2.125 -23.703 -8.828 1 98.5 89 TRP A N 1
ATOM 693 C CA . TRP A 1 89 ? 0.989 -24.609 -8.688 1 98.5 89 TRP A CA 1
ATOM 694 C C . TRP A 1 89 ? 1.458 -26.062 -8.57 1 98.5 89 TRP A C 1
ATOM 696 O O . TRP A 1 89 ? 2.344 -26.5 -9.312 1 98.5 89 TRP A O 1
ATOM 706 N N . ASP A 1 90 ? 0.929 -26.703 -7.598 1 97.94 90 ASP A N 1
ATOM 707 C CA . ASP A 1 90 ? 1.074 -28.141 -7.426 1 97.94 90 ASP A CA 1
ATOM 708 C C . ASP A 1 90 ? -0.235 -28.859 -7.727 1 97.94 90 ASP A C 1
ATOM 710 O O . ASP A 1 90 ? -1.271 -28.562 -7.129 1 97.94 90 ASP A O 1
ATOM 714 N N . GLU A 1 91 ? -0.246 -29.797 -8.633 1 95.81 91 GLU A N 1
ATOM 715 C CA . GLU A 1 91 ? -1.462 -30.453 -9.109 1 95.81 91 GLU A CA 1
ATOM 716 C C . GLU A 1 91 ? -2.199 -31.156 -7.961 1 95.81 91 GLU A C 1
ATOM 718 O O . GLU A 1 91 ? -3.426 -31.266 -7.988 1 95.81 91 GLU A O 1
ATOM 723 N N . GLU A 1 92 ? -1.569 -31.578 -7.012 1 96.94 92 GLU A N 1
ATOM 724 C CA . GLU A 1 92 ? -2.18 -32.281 -5.895 1 96.94 92 GLU A CA 1
ATOM 725 C C . GLU A 1 92 ? -2.516 -31.344 -4.746 1 96.94 92 GLU A C 1
ATOM 727 O O . GLU A 1 92 ? -3.621 -31.391 -4.203 1 96.94 92 GLU A O 1
ATOM 732 N N . LYS A 1 93 ? -1.585 -30.406 -4.457 1 97.38 93 LYS A N 1
ATOM 733 C CA . LYS A 1 93 ? -1.704 -29.609 -3.242 1 97.38 93 LYS A CA 1
ATOM 734 C C . LYS A 1 93 ? -2.254 -28.219 -3.549 1 97.38 93 LYS A C 1
ATOM 736 O O . LYS A 1 93 ? -2.652 -27.484 -2.639 1 97.38 93 LYS A O 1
ATOM 741 N N . GLY A 1 94 ? -2.223 -27.844 -4.773 1 98.06 94 GLY A N 1
ATOM 742 C CA . GLY A 1 94 ? -2.699 -26.531 -5.148 1 98.06 94 GLY A CA 1
ATOM 743 C C . GLY A 1 94 ? -1.606 -25.469 -5.141 1 98.06 94 GLY A C 1
ATOM 744 O O . GLY A 1 94 ? -0.463 -25.75 -5.512 1 98.06 94 GLY A O 1
ATOM 745 N N . TRP A 1 95 ? -2.002 -24.25 -4.82 1 98.62 95 TRP A N 1
ATOM 746 C CA . TRP A 1 95 ? -1.05 -23.141 -4.82 1 98.62 95 TRP A CA 1
ATOM 747 C C . TRP A 1 95 ? 0.045 -23.375 -3.781 1 98.62 95 TRP A C 1
ATOM 749 O O . TRP A 1 95 ? -0.231 -23.812 -2.666 1 98.62 95 TRP A O 1
ATOM 759 N N . LYS A 1 96 ? 1.226 -23.062 -4.137 1 98.5 96 LYS A N 1
ATOM 760 C CA . LYS A 1 96 ? 2.357 -23.094 -3.217 1 98.5 96 LYS A CA 1
ATOM 761 C C . LYS A 1 96 ? 2.463 -21.812 -2.416 1 98.5 96 LYS A C 1
ATOM 763 O O . LYS A 1 96 ? 3.025 -20.812 -2.893 1 98.5 96 LYS A O 1
ATOM 768 N N . TYR A 1 97 ? 1.986 -21.812 -1.256 1 98.19 97 TYR A N 1
ATOM 769 C CA . TYR A 1 97 ? 2.023 -20.641 -0.388 1 98.19 97 TYR A CA 1
ATOM 770 C C . TYR A 1 97 ? 3.328 -20.578 0.397 1 98.19 97 TYR A C 1
ATOM 772 O O . TYR A 1 97 ? 3.996 -21.609 0.579 1 98.19 97 TYR A O 1
ATOM 780 N N . PRO A 1 98 ? 3.693 -19.422 0.824 1 98.06 98 PRO A N 1
ATOM 781 C CA . PRO A 1 98 ? 4.945 -19.297 1.573 1 98.06 98 PRO A CA 1
ATOM 782 C C . PRO A 1 98 ? 4.836 -19.844 2.998 1 98.06 98 PRO A C 1
ATOM 784 O O . PRO A 1 98 ? 3.734 -19.953 3.541 1 98.06 98 PRO A O 1
ATOM 787 N N . ASP A 1 99 ? 5.949 -20.125 3.582 1 97.5 99 ASP A N 1
ATOM 788 C CA . ASP A 1 99 ? 6.039 -20.5 4.992 1 97.5 99 ASP A CA 1
ATOM 789 C C . ASP A 1 99 ? 5.887 -19.281 5.895 1 97.5 99 ASP A C 1
ATOM 791 O O . ASP A 1 99 ? 5.68 -18.172 5.406 1 97.5 99 ASP A O 1
ATOM 795 N N . HIS A 1 100 ? 5.816 -19.547 7.203 1 98.25 100 HIS A N 1
ATOM 796 C CA . HIS A 1 100 ? 5.836 -18.516 8.234 1 98.25 100 HIS A CA 1
ATOM 797 C C . HIS A 1 100 ? 4.641 -17.578 8.102 1 98.25 100 HIS A C 1
ATOM 799 O O . HIS A 1 100 ? 4.77 -16.359 8.281 1 98.25 100 HIS A O 1
ATOM 805 N N . HIS A 1 101 ? 3.617 -18.125 7.633 1 98.12 101 HIS A N 1
ATOM 806 C CA . HIS A 1 101 ? 2.352 -17.406 7.512 1 98.12 101 HIS A CA 1
ATOM 807 C C . HIS A 1 101 ? 2.475 -16.234 6.555 1 98.12 101 HIS A C 1
ATOM 809 O O . HIS A 1 101 ? 1.765 -15.227 6.699 1 98.12 101 HIS A O 1
ATOM 815 N N . GLY A 1 102 ? 3.461 -16.25 5.668 1 98.56 102 GLY A N 1
ATOM 816 C CA . GLY A 1 102 ? 3.561 -15.273 4.594 1 98.56 102 GLY A CA 1
ATOM 817 C C . GLY A 1 102 ? 4.297 -14.008 5 1 98.56 102 GLY A C 1
ATOM 818 O O . GLY A 1 102 ? 4.336 -13.031 4.246 1 98.56 102 GLY A O 1
ATOM 819 N N . PHE A 1 103 ? 4.902 -14.062 6.199 1 98.81 103 PHE A N 1
ATOM 820 C CA . PHE A 1 103 ? 5.598 -12.859 6.645 1 98.81 103 PHE A CA 1
ATOM 821 C C . PHE A 1 103 ? 7 -12.797 6.043 1 98.81 103 PHE A C 1
ATOM 823 O O . PHE A 1 103 ? 7.664 -13.82 5.891 1 98.81 103 PHE A O 1
ATOM 830 N N . GLN A 1 104 ? 7.418 -11.625 5.738 1 98.75 104 GLN A N 1
ATOM 831 C CA . GLN A 1 104 ? 8.812 -11.367 5.387 1 98.75 104 GLN A CA 1
ATOM 832 C C . GLN A 1 104 ? 9.75 -11.836 6.492 1 98.75 104 GLN A C 1
ATOM 834 O O . GLN A 1 104 ? 9.43 -11.727 7.676 1 98.75 104 GLN A O 1
ATOM 839 N N . LEU A 1 105 ? 10.891 -12.289 6.039 1 98.56 105 LEU A N 1
ATOM 840 C CA . LEU A 1 105 ? 11.898 -12.719 7.004 1 98.56 105 LEU A CA 1
ATOM 841 C C . LEU A 1 105 ? 12.969 -11.648 7.188 1 98.56 105 LEU A C 1
ATOM 843 O O . LEU A 1 105 ? 13.312 -10.945 6.238 1 98.56 105 LEU A O 1
ATOM 847 N N . ASP A 1 106 ? 13.445 -11.531 8.375 1 98.12 106 ASP A N 1
ATOM 848 C CA . ASP A 1 106 ? 14.508 -10.578 8.664 1 98.12 106 ASP A CA 1
ATOM 849 C C . ASP A 1 106 ? 15.875 -11.133 8.25 1 98.12 106 ASP A C 1
ATOM 851 O O . ASP A 1 106 ? 15.953 -12.18 7.613 1 98.12 106 ASP A O 1
ATOM 855 N N . ALA A 1 107 ? 16.969 -10.414 8.508 1 96.25 107 ALA A N 1
ATOM 856 C CA . ALA A 1 107 ? 18.312 -10.758 8.07 1 96.25 107 ALA A CA 1
ATOM 857 C C . ALA A 1 107 ? 18.766 -12.078 8.688 1 96.25 107 ALA A C 1
ATOM 859 O O . ALA A 1 107 ? 19.688 -12.727 8.18 1 96.25 107 ALA A O 1
ATOM 860 N N . ASP A 1 108 ? 18.109 -12.484 9.797 1 96.88 108 ASP A N 1
ATOM 861 C CA . ASP A 1 108 ? 18.438 -13.75 10.461 1 96.88 108 ASP A CA 1
ATOM 862 C C . ASP A 1 108 ? 17.453 -14.844 10.078 1 96.88 108 ASP A C 1
ATOM 864 O O . ASP A 1 108 ? 17.359 -15.867 10.766 1 96.88 108 ASP A O 1
ATOM 868 N N . ASN A 1 109 ? 16.562 -14.586 9.188 1 97.06 109 ASN A N 1
ATOM 869 C CA . ASN A 1 109 ? 15.594 -15.531 8.625 1 97.06 109 ASN A CA 1
ATOM 870 C C . ASN A 1 109 ? 14.445 -15.805 9.586 1 97.06 109 ASN A C 1
ATOM 872 O O . ASN A 1 109 ? 13.891 -16.906 9.609 1 97.06 109 ASN A O 1
ATOM 876 N N . ARG A 1 110 ? 14.227 -14.914 10.445 1 98.06 110 ARG A N 1
ATOM 877 C CA . ARG A 1 110 ? 13.055 -15 11.312 1 98.06 110 ARG A CA 1
ATOM 878 C C . ARG A 1 110 ? 11.906 -14.156 10.773 1 98.06 110 ARG A C 1
ATOM 880 O O . ARG A 1 110 ? 12.133 -13.078 10.211 1 98.06 110 ARG A O 1
ATOM 887 N N . PRO A 1 111 ? 10.648 -14.609 10.961 1 98.56 111 PRO A N 1
ATOM 888 C CA . PRO A 1 111 ? 9.523 -13.805 10.477 1 98.56 111 PRO A CA 1
ATOM 889 C C . PRO A 1 111 ? 9.461 -12.422 11.117 1 98.56 111 PRO A C 1
ATOM 891 O O . PRO A 1 111 ? 9.609 -12.297 12.336 1 98.56 111 PRO A O 1
ATOM 894 N N . MET A 1 112 ? 9.297 -11.438 10.328 1 98.56 112 MET A N 1
ATOM 895 C CA . MET A 1 112 ? 9.133 -10.07 10.797 1 98.56 112 MET A CA 1
ATOM 896 C C . MET A 1 112 ? 7.68 -9.789 11.156 1 98.56 112 MET A C 1
ATOM 898 O O . MET A 1 112 ? 6.938 -9.203 10.367 1 98.56 112 MET A O 1
ATOM 902 N N . ASN A 1 113 ? 7.277 -10.133 12.344 1 98.5 113 ASN A N 1
ATOM 903 C CA . ASN A 1 113 ? 5.91 -9.891 12.789 1 98.5 113 ASN A CA 1
ATOM 904 C C . ASN A 1 113 ? 5.836 -9.695 14.297 1 98.5 113 ASN A C 1
ATOM 906 O O . ASN A 1 113 ? 6.816 -9.922 15.008 1 98.5 113 ASN A O 1
ATOM 910 N N . ALA A 1 114 ? 4.73 -9.109 14.719 1 98.5 114 ALA A N 1
ATOM 911 C CA . ALA A 1 114 ? 4.461 -8.883 16.141 1 98.5 114 ALA A CA 1
ATOM 912 C C . ALA A 1 114 ? 2.961 -8.773 16.391 1 98.5 114 ALA A C 1
ATOM 914 O O . ALA A 1 114 ? 2.18 -8.555 15.469 1 98.5 114 ALA A O 1
ATOM 915 N N . SER A 1 115 ? 2.645 -8.938 17.672 1 98.38 115 SER A N 1
ATOM 916 C CA . SER A 1 115 ? 1.259 -8.734 18.078 1 98.38 115 SER A CA 1
ATOM 917 C C . SER A 1 115 ? 0.881 -7.254 18.031 1 98.38 115 SER A C 1
ATOM 919 O O . SER A 1 115 ? 1.646 -6.402 18.484 1 98.38 115 SER A O 1
ATOM 921 N N . MET A 1 116 ? -0.254 -7.012 17.5 1 98.31 116 MET A N 1
ATOM 922 C CA . MET A 1 116 ? -0.734 -5.645 17.328 1 98.31 116 MET A CA 1
ATOM 923 C C . MET A 1 116 ? -2.232 -5.555 17.594 1 98.31 116 MET A C 1
ATOM 925 O O . MET A 1 116 ? -2.963 -6.527 17.391 1 98.31 116 MET A O 1
ATOM 929 N N . ILE A 1 117 ? -2.646 -4.414 18.016 1 98.38 117 ILE A N 1
ATOM 930 C CA . ILE A 1 117 ? -4.07 -4.195 18.25 1 98.38 117 ILE A CA 1
ATOM 931 C C . ILE A 1 117 ? -4.648 -3.338 17.125 1 98.38 117 ILE A C 1
ATOM 933 O O . ILE A 1 117 ? -4.156 -2.24 16.859 1 98.38 117 ILE A O 1
ATOM 937 N N . LEU A 1 118 ? -5.594 -3.871 16.422 1 98.62 118 LEU A N 1
ATOM 938 C CA . LEU A 1 118 ? -6.406 -3.039 15.539 1 98.62 118 LEU A CA 1
ATOM 939 C C . LEU A 1 118 ? -7.387 -2.191 16.344 1 98.62 118 LEU A C 1
ATOM 941 O O . LEU A 1 118 ? -8.156 -2.721 17.156 1 98.62 118 LEU A O 1
ATOM 945 N N . GLU A 1 119 ? -7.344 -0.941 16.109 1 98.06 119 GLU A N 1
ATOM 946 C CA . GLU A 1 119 ? -8.172 -0.011 16.875 1 98.06 119 GLU A CA 1
ATOM 947 C C . GLU A 1 119 ? -9.492 0.261 16.156 1 98.06 119 GLU A C 1
ATOM 949 O O . GLU A 1 119 ? -9.562 0.18 14.922 1 98.06 119 GLU A O 1
ATOM 954 N N . PRO A 1 120 ? -10.5 0.632 16.891 1 98.5 120 PRO A N 1
ATOM 955 C CA . PRO A 1 120 ? -11.766 1.016 16.266 1 98.5 120 PRO A CA 1
ATOM 956 C C . PRO A 1 120 ? -11.586 2.111 15.211 1 98.5 120 PRO A C 1
ATOM 958 O O . PRO A 1 120 ? -10.734 2.99 15.375 1 98.5 120 PRO A O 1
ATOM 961 N N . ASP A 1 121 ? -12.359 1.997 14.102 1 97.06 121 ASP A N 1
ATOM 962 C CA . ASP A 1 121 ? -12.469 2.949 13 1 97.06 121 ASP A CA 1
ATOM 963 C C . ASP A 1 121 ? -11.383 2.705 11.953 1 97.06 121 ASP A C 1
ATOM 965 O O . ASP A 1 121 ? -11.43 3.271 10.859 1 97.06 121 ASP A O 1
ATOM 969 N N . MET A 1 122 ? -10.445 1.825 12.297 1 97.88 122 MET A N 1
ATOM 970 C CA . MET A 1 122 ? -9.508 1.415 11.25 1 97.88 122 MET A CA 1
ATOM 971 C C . MET A 1 122 ? -10.242 0.737 10.102 1 97.88 122 MET A C 1
ATOM 973 O O . MET A 1 122 ? -11.203 -0.001 10.32 1 97.88 122 MET A O 1
ATOM 977 N N . LEU A 1 123 ? -9.773 1.02 8.938 1 98.38 123 LEU A N 1
ATOM 978 C CA . LEU A 1 123 ? -10.289 0.33 7.762 1 98.38 123 LEU A CA 1
ATOM 979 C C . LEU A 1 123 ? -9.312 -0.745 7.293 1 98.38 123 LEU A C 1
ATOM 981 O O . LEU A 1 123 ? -8.125 -0.478 7.129 1 98.38 123 LEU A O 1
ATOM 985 N N . VAL A 1 124 ? -9.812 -1.936 7.113 1 98.81 124 VAL A N 1
ATOM 986 C CA . VAL A 1 124 ? -9.047 -3.078 6.621 1 98.81 124 VAL A CA 1
ATOM 987 C C . VAL A 1 124 ? -9.773 -3.719 5.445 1 98.81 124 VAL A C 1
ATOM 989 O O . VAL A 1 124 ? -10.953 -3.432 5.203 1 98.81 124 VAL A O 1
ATOM 992 N N . ASP A 1 125 ? -9.008 -4.48 4.668 1 98.81 125 ASP A N 1
ATOM 993 C CA . ASP A 1 125 ? -9.633 -5.062 3.482 1 98.81 125 ASP A CA 1
ATOM 994 C C . ASP A 1 125 ? -9.023 -6.422 3.15 1 98.81 125 ASP A C 1
ATOM 996 O O . ASP A 1 125 ? -8.133 -6.902 3.857 1 98.81 125 ASP A O 1
ATOM 1000 N N . ARG A 1 126 ? -9.617 -7.102 2.154 1 98.31 126 ARG A N 1
ATOM 1001 C CA . ARG A 1 126 ? -9.125 -8.406 1.709 1 98.31 126 ARG A CA 1
ATOM 1002 C C . ARG A 1 126 ? -9.656 -8.742 0.319 1 98.31 126 ARG A C 1
ATOM 1004 O O . ARG A 1 126 ? -10.797 -8.406 -0.016 1 98.31 126 ARG A O 1
ATOM 1011 N N . PHE A 1 127 ? -8.898 -9.305 -0.518 1 98.31 127 PHE A N 1
ATOM 1012 C CA . PHE A 1 127 ? -9.312 -10.047 -1.704 1 98.31 127 PHE A CA 1
ATOM 1013 C C . PHE A 1 127 ? -9.539 -11.516 -1.369 1 98.31 127 PHE A C 1
ATOM 1015 O O . PHE A 1 127 ? -8.609 -12.312 -1.388 1 98.31 127 PHE A O 1
ATOM 1022 N N . GLY A 1 128 ? -10.781 -11.852 -1.094 1 97.06 128 GLY A N 1
ATOM 1023 C CA . GLY A 1 128 ? -11.055 -13.219 -0.673 1 97.06 128 GLY A CA 1
ATOM 1024 C C . GLY A 1 128 ? -12.336 -13.352 0.128 1 97.06 128 GLY A C 1
ATOM 1025 O O . GLY A 1 128 ? -12.883 -12.352 0.604 1 97.06 128 GLY A O 1
ATOM 1026 N N . TYR A 1 129 ? -12.703 -14.594 0.366 1 95.31 129 TYR A N 1
ATOM 1027 C CA . TYR A 1 129 ? -13.914 -14.906 1.117 1 95.31 129 TYR A CA 1
ATOM 1028 C C . TYR A 1 129 ? -13.719 -14.648 2.605 1 95.31 129 TYR A C 1
ATOM 1030 O O . TYR A 1 129 ? -12.578 -14.523 3.072 1 95.31 129 TYR A O 1
ATOM 1038 N N . THR A 1 130 ? -14.812 -14.578 3.311 1 96.31 130 THR A N 1
ATOM 1039 C CA . THR A 1 130 ? -14.789 -14.305 4.742 1 96.31 130 THR A CA 1
ATOM 1040 C C . THR A 1 130 ? -14.234 -15.508 5.512 1 96.31 130 THR A C 1
ATOM 1042 O O . THR A 1 130 ? -13.945 -15.398 6.707 1 96.31 130 THR A O 1
ATOM 1045 N N . THR A 1 131 ? -14 -16.609 4.852 1 96.69 131 THR A N 1
ATOM 1046 C CA . THR A 1 131 ? -13.422 -17.781 5.488 1 96.69 131 THR A CA 1
ATOM 1047 C C . THR A 1 131 ? -11.906 -17.641 5.629 1 96.69 131 THR A C 1
ATOM 1049 O O . THR A 1 131 ? -11.25 -18.469 6.262 1 96.69 131 THR A O 1
ATOM 1052 N N . GLY A 1 132 ? -11.359 -16.609 5.027 1 97.19 132 GLY A N 1
ATOM 1053 C CA . GLY A 1 132 ? -9.93 -16.359 5.137 1 97.19 132 GLY A CA 1
ATOM 1054 C C . GLY A 1 132 ? -9.523 -15.82 6.5 1 97.19 132 GLY A C 1
ATOM 1055 O O . GLY A 1 132 ? -10.375 -15.445 7.305 1 97.19 132 GLY A O 1
ATOM 1056 N N . ARG A 1 133 ? -8.211 -15.773 6.699 1 98.12 133 ARG A N 1
ATOM 1057 C CA . ARG A 1 133 ? -7.668 -15.461 8.016 1 98.12 133 ARG A CA 1
ATOM 1058 C C . ARG A 1 133 ? -6.703 -14.281 7.949 1 98.12 133 ARG A C 1
ATOM 1060 O O . ARG A 1 133 ? -6 -13.992 8.922 1 98.12 133 ARG A O 1
ATOM 1067 N N . TYR A 1 134 ? -6.602 -13.703 6.793 1 98.69 134 TYR A N 1
ATOM 1068 C CA . TYR A 1 134 ? -5.703 -12.578 6.586 1 98.69 134 TYR A CA 1
ATOM 1069 C C . TYR A 1 134 ? -6.473 -11.344 6.125 1 98.69 134 TYR A C 1
ATOM 1071 O O . TYR A 1 134 ? -7.379 -11.445 5.297 1 98.69 134 TYR A O 1
ATOM 1079 N N . ILE A 1 135 ? -6.145 -10.227 6.688 1 98.81 135 ILE A N 1
ATOM 1080 C CA . ILE A 1 135 ? -6.59 -8.922 6.191 1 98.81 135 ILE A CA 1
ATOM 1081 C C . ILE A 1 135 ? -5.41 -7.961 6.129 1 98.81 135 ILE A C 1
ATOM 1083 O O . ILE A 1 135 ? -4.305 -8.297 6.566 1 98.81 135 ILE A O 1
ATOM 1087 N N . SER A 1 136 ? -5.602 -6.836 5.512 1 98.75 136 SER A N 1
ATOM 1088 C CA . SER A 1 136 ? -4.57 -5.82 5.336 1 98.75 136 SER A CA 1
ATOM 1089 C C . SER A 1 136 ? -5.125 -4.422 5.582 1 98.75 136 SER A C 1
ATOM 1091 O O . SER A 1 136 ? -6.34 -4.227 5.609 1 98.75 136 SER A O 1
ATOM 1093 N N . PRO A 1 137 ? -4.195 -3.455 5.859 1 98.56 137 PRO A N 1
ATOM 1094 C CA . PRO A 1 137 ? -4.695 -2.08 5.797 1 98.56 137 PRO A CA 1
ATOM 1095 C C . PRO A 1 137 ? -5.387 -1.765 4.473 1 98.56 137 PRO A C 1
ATOM 1097 O O . PRO A 1 137 ? -4.91 -2.172 3.41 1 98.56 137 PRO A O 1
ATOM 1100 N N . ALA A 1 138 ? -6.461 -1.096 4.543 1 98.19 138 ALA A N 1
ATOM 1101 C CA . ALA A 1 138 ? -7.266 -0.852 3.348 1 98.19 138 ALA A CA 1
ATOM 1102 C C . ALA A 1 138 ? -6.465 -0.084 2.299 1 98.19 138 ALA A C 1
ATOM 1104 O O . ALA A 1 138 ? -5.66 0.785 2.637 1 98.19 138 ALA A O 1
ATOM 1105 N N . SER A 1 139 ? -6.676 -0.456 1.012 1 96.62 139 SER A N 1
ATOM 1106 C CA . SER A 1 139 ? -6.262 0.271 -0.182 1 96.62 139 SER A CA 1
ATOM 1107 C C . SER A 1 139 ? -4.848 -0.115 -0.6 1 96.62 139 SER A C 1
ATOM 1109 O O . SER A 1 139 ? -4.324 0.399 -1.591 1 96.62 139 SER A O 1
ATOM 1111 N N . ALA A 1 140 ? -4.18 -0.998 0.068 1 97.25 140 ALA A N 1
ATOM 1112 C CA . ALA A 1 140 ? -2.863 -1.436 -0.381 1 97.25 140 ALA A CA 1
ATOM 1113 C C . ALA A 1 140 ? -2.932 -2.041 -1.779 1 97.25 140 ALA A C 1
ATOM 1115 O O . ALA A 1 140 ? -3.877 -2.768 -2.102 1 97.25 140 ALA A O 1
ATOM 1116 N N . PRO A 1 141 ? -1.918 -1.782 -2.57 1 97.5 141 PRO A N 1
ATOM 1117 C CA . PRO A 1 141 ? -1.895 -2.369 -3.912 1 97.5 141 PRO A CA 1
ATOM 1118 C C . PRO A 1 141 ? -1.892 -3.896 -3.889 1 97.5 141 PRO A C 1
ATOM 1120 O O . PRO A 1 141 ? -1.317 -4.504 -2.98 1 97.5 141 PRO A O 1
ATOM 1123 N N . PHE A 1 142 ? -2.473 -4.488 -4.945 1 97.69 142 PHE A N 1
ATOM 1124 C CA . PHE A 1 142 ? -2.541 -5.938 -5.059 1 97.69 142 PHE A CA 1
ATOM 1125 C C . PHE A 1 142 ? -1.144 -6.547 -5.109 1 97.69 142 PHE A C 1
ATOM 1127 O O . PHE A 1 142 ? -0.886 -7.578 -4.488 1 97.69 142 PHE A O 1
ATOM 1134 N N . ALA A 1 143 ? -0.185 -5.902 -5.785 1 97.12 143 ALA A N 1
ATOM 1135 C CA . ALA A 1 143 ? 1.183 -6.395 -5.926 1 97.12 143 ALA A CA 1
ATOM 1136 C C . ALA A 1 143 ? 1.871 -6.504 -4.57 1 97.12 143 ALA A C 1
ATOM 1138 O O . ALA A 1 143 ? 2.699 -7.395 -4.355 1 97.12 143 ALA A O 1
ATOM 1139 N N . GLN A 1 144 ? 1.438 -5.68 -3.631 1 98.44 144 GLN A N 1
ATOM 1140 C CA . GLN A 1 144 ? 2.076 -5.656 -2.318 1 98.44 144 GLN A CA 1
ATOM 1141 C C . GLN A 1 144 ? 1.491 -6.73 -1.403 1 98.44 144 GLN A C 1
ATOM 1143 O O . GLN A 1 144 ? 1.99 -6.949 -0.298 1 98.44 144 GLN A O 1
ATOM 1148 N N . ARG A 1 145 ? 0.547 -7.371 -1.885 1 98.62 145 ARG A N 1
ATOM 1149 C CA . ARG A 1 145 ? -0.102 -8.414 -1.103 1 98.62 145 ARG A CA 1
ATOM 1150 C C . ARG A 1 145 ? 0.457 -9.789 -1.457 1 98.62 145 ARG A C 1
ATOM 1152 O O . ARG A 1 145 ? 0.182 -10.773 -0.769 1 98.62 145 ARG A O 1
ATOM 1159 N N . ALA A 1 146 ? 1.182 -9.875 -2.561 1 98.5 146 ALA A N 1
ATOM 1160 C CA . ALA A 1 146 ? 1.826 -11.102 -3.021 1 98.5 146 ALA A CA 1
ATOM 1161 C C . ALA A 1 146 ? 0.822 -12.25 -3.115 1 98.5 146 ALA A C 1
ATOM 1163 O O . ALA A 1 146 ? 1.074 -13.344 -2.611 1 98.5 146 ALA A O 1
ATOM 1164 N N . LEU A 1 147 ? -0.305 -12.016 -3.76 1 98.44 147 LEU A N 1
ATOM 1165 C CA . LEU A 1 147 ? -1.352 -13.016 -3.971 1 98.44 147 LEU A CA 1
ATOM 1166 C C . LEU A 1 147 ? -1.306 -13.555 -5.395 1 98.44 147 LEU A C 1
ATOM 1168 O O . LEU A 1 147 ? -0.702 -12.945 -6.281 1 98.44 147 LEU A O 1
ATOM 1172 N N . ASN A 1 148 ? -1.821 -14.703 -5.566 1 98.19 148 ASN A N 1
ATOM 1173 C CA . ASN A 1 148 ? -1.876 -15.266 -6.91 1 98.19 148 ASN A CA 1
ATOM 1174 C C . ASN A 1 148 ? -3.016 -14.664 -7.727 1 98.19 148 ASN A C 1
ATOM 1176 O O . ASN A 1 148 ? -3.928 -14.047 -7.168 1 98.19 148 ASN A O 1
ATOM 1180 N N . PRO A 1 149 ? -3.02 -14.789 -9.055 1 96.38 149 PRO A N 1
ATOM 1181 C CA . PRO A 1 149 ? -3.984 -14.109 -9.922 1 96.38 149 PRO A CA 1
ATOM 1182 C C . PRO A 1 149 ? -5.426 -14.523 -9.633 1 96.38 149 PRO A C 1
ATOM 1184 O O . PRO A 1 149 ? -6.348 -13.727 -9.828 1 96.38 149 PRO A O 1
ATOM 1187 N N . GLN A 1 150 ? -5.656 -15.711 -9.164 1 97.38 150 GLN A N 1
ATOM 1188 C CA . GLN A 1 150 ? -7 -16.219 -8.93 1 97.38 150 GLN A CA 1
ATOM 1189 C C . GLN A 1 150 ? -7.703 -15.422 -7.832 1 97.38 150 GLN A C 1
ATOM 1191 O O . GLN A 1 150 ? -8.938 -15.367 -7.793 1 97.38 150 GLN A O 1
ATOM 1196 N N . ASN A 1 151 ? -6.945 -14.805 -6.992 1 97.56 151 ASN A N 1
ATOM 1197 C CA . ASN A 1 151 ? -7.52 -14 -5.918 1 97.56 151 ASN A CA 1
ATOM 1198 C C . ASN A 1 151 ? -8.273 -12.789 -6.465 1 97.56 151 ASN A C 1
ATOM 1200 O O . ASN A 1 151 ? -9.047 -12.156 -5.738 1 97.56 151 ASN A O 1
ATOM 1204 N N . LEU A 1 152 ? -8.086 -12.5 -7.75 1 96.56 152 LEU A N 1
ATOM 1205 C CA . LEU A 1 152 ? -8.766 -11.375 -8.375 1 96.56 152 LEU A CA 1
ATOM 1206 C C . LEU A 1 152 ? -10.062 -11.828 -9.047 1 96.56 152 LEU A C 1
ATOM 1208 O O . LEU A 1 152 ? -10.797 -11.008 -9.609 1 96.56 152 LEU A O 1
ATOM 1212 N N . ASP A 1 153 ? -10.32 -13.133 -8.992 1 96.44 153 ASP A N 1
ATOM 1213 C CA . ASP A 1 153 ? -11.547 -13.625 -9.609 1 96.44 153 ASP A CA 1
ATOM 1214 C C . ASP A 1 153 ? -12.781 -13.117 -8.859 1 96.44 153 ASP A C 1
ATOM 1216 O O . ASP A 1 153 ? -12.805 -13.109 -7.629 1 96.44 153 ASP A O 1
ATOM 1220 N N . THR A 1 154 ? -13.75 -12.703 -9.602 1 94.75 154 THR A N 1
ATOM 1221 C CA . THR A 1 154 ? -15.047 -12.391 -9.008 1 94.75 154 THR A CA 1
ATOM 1222 C C . THR A 1 154 ? -15.852 -13.664 -8.773 1 94.75 154 THR A C 1
ATOM 1224 O O . THR A 1 154 ? -16.109 -14.422 -9.711 1 94.75 154 THR A O 1
ATOM 1227 N N . PRO A 1 155 ? -16.203 -13.852 -7.543 1 93.19 155 PRO A N 1
ATOM 1228 C CA . PRO A 1 155 ? -17 -15.055 -7.309 1 93.19 155 PRO A CA 1
ATOM 1229 C C . PRO A 1 155 ? -18.344 -15.023 -8.031 1 93.19 155 PRO A C 1
ATOM 1231 O O . PRO A 1 155 ? -19.047 -14.008 -8 1 93.19 155 PRO A O 1
ATOM 1234 N N . LYS A 1 156 ? -18.688 -16.094 -8.594 1 89.81 156 LYS A N 1
ATOM 1235 C CA . LYS A 1 156 ? -19.938 -16.172 -9.328 1 89.81 156 LYS A CA 1
ATOM 1236 C C . LYS A 1 156 ? -21.141 -16.031 -8.391 1 89.81 156 LYS A C 1
ATOM 1238 O O . LYS A 1 156 ? -22.156 -15.453 -8.766 1 89.81 156 LYS A O 1
ATOM 1243 N N . ASN A 1 157 ? -21 -16.469 -7.238 1 89.19 157 ASN A N 1
ATOM 1244 C CA . ASN A 1 157 ? -22.109 -16.469 -6.277 1 89.19 157 ASN A CA 1
ATOM 1245 C C . ASN A 1 157 ? -22.203 -15.133 -5.551 1 89.19 157 ASN A C 1
ATOM 1247 O O . ASN A 1 157 ? -23.172 -14.898 -4.82 1 89.19 157 ASN A O 1
ATOM 1251 N N . SER A 1 158 ? -21.312 -14.266 -5.699 1 88.5 158 SER A N 1
ATOM 1252 C CA . SER A 1 158 ? -21.328 -12.945 -5.078 1 88.5 158 SER A CA 1
ATOM 1253 C C . SER A 1 158 ? -20.766 -11.883 -6.027 1 88.5 158 SER A C 1
ATOM 1255 O O . SER A 1 158 ? -19.766 -11.227 -5.719 1 88.5 158 SER A O 1
ATOM 1257 N N . PRO A 1 159 ? -21.406 -11.617 -7.102 1 87.69 159 PRO A N 1
ATOM 1258 C CA . PRO A 1 159 ? -20.922 -10.68 -8.117 1 87.69 159 PRO A CA 1
ATOM 1259 C C . PRO A 1 159 ? -20.922 -9.234 -7.633 1 87.69 159 PRO A C 1
ATOM 1261 O O . PRO A 1 159 ? -20.297 -8.375 -8.258 1 87.69 159 PRO A O 1
ATOM 1264 N N . GLU A 1 160 ? -21.625 -8.984 -6.52 1 88.81 160 GLU A N 1
ATOM 1265 C CA . GLU A 1 160 ? -21.672 -7.641 -5.953 1 88.81 160 GLU A CA 1
ATOM 1266 C C . GLU A 1 160 ? -20.328 -7.254 -5.344 1 88.81 160 GLU A C 1
ATOM 1268 O O . GLU A 1 160 ? -20.094 -6.086 -5.02 1 88.81 160 GLU A O 1
ATOM 1273 N N . PHE A 1 161 ? -19.422 -8.195 -5.277 1 90.31 161 PHE A N 1
ATOM 1274 C CA . PHE A 1 161 ? -18.078 -7.945 -4.801 1 90.31 161 PHE A CA 1
ATOM 1275 C C . PHE A 1 161 ? -17.047 -8.203 -5.902 1 90.31 161 PHE A C 1
ATOM 1277 O O . PHE A 1 161 ? -16.359 -9.219 -5.891 1 90.31 161 PHE A O 1
ATOM 1284 N N . PRO A 1 162 ? -16.922 -7.266 -6.785 1 94.56 162 PRO A N 1
ATOM 1285 C CA . PRO A 1 162 ? -15.945 -7.449 -7.859 1 94.56 162 PRO A CA 1
ATOM 1286 C C . PRO A 1 162 ? -14.547 -7.766 -7.332 1 94.56 162 PRO A C 1
ATOM 1288 O O . PRO A 1 162 ? -14.133 -7.219 -6.309 1 94.56 162 PRO A O 1
ATOM 1291 N N . ASN A 1 163 ? -13.93 -8.844 -8.023 1 96.06 163 ASN A N 1
ATOM 1292 C CA . ASN A 1 163 ? -12.586 -9.297 -7.711 1 96.06 163 ASN A CA 1
ATOM 1293 C C . ASN A 1 163 ? -12.484 -9.828 -6.285 1 96.06 163 ASN A C 1
ATOM 1295 O O . ASN A 1 163 ? -11.406 -9.836 -5.695 1 96.06 163 ASN A O 1
ATOM 1299 N N . ASN A 1 164 ? -13.656 -10.148 -5.719 1 96.81 164 ASN A N 1
ATOM 1300 C CA . ASN A 1 164 ? -13.734 -10.695 -4.367 1 96.81 164 ASN A CA 1
ATOM 1301 C C . ASN A 1 164 ? -13.148 -9.727 -3.34 1 96.81 164 ASN A C 1
ATOM 1303 O O . ASN A 1 164 ? -12.453 -10.148 -2.414 1 96.81 164 ASN A O 1
ATOM 1307 N N . TYR A 1 165 ? -13.289 -8.438 -3.605 1 98.06 165 TYR A N 1
ATOM 1308 C CA . TYR A 1 165 ? -12.734 -7.395 -2.746 1 98.06 165 TYR A CA 1
ATOM 1309 C C . TYR A 1 165 ? -13.742 -6.961 -1.691 1 98.06 165 TYR A C 1
ATOM 1311 O O . TYR A 1 165 ? -14.898 -6.652 -2.014 1 98.06 165 TYR A O 1
ATOM 1319 N N . HIS A 1 166 ? -13.297 -6.98 -0.427 1 98.19 166 HIS A N 1
ATOM 1320 C CA . HIS A 1 166 ? -14.109 -6.59 0.718 1 98.19 166 HIS A CA 1
ATOM 1321 C C . HIS A 1 166 ? -13.383 -5.57 1.589 1 98.19 166 HIS A C 1
ATOM 1323 O O . HIS A 1 166 ? -12.164 -5.664 1.776 1 98.19 166 HIS A O 1
ATOM 1329 N N . VAL A 1 167 ? -14.109 -4.633 2.1 1 98.5 167 VAL A N 1
ATOM 1330 C CA . VAL A 1 167 ? -13.594 -3.65 3.047 1 98.5 167 VAL A CA 1
ATOM 1331 C C . VAL A 1 167 ? -14.367 -3.744 4.363 1 98.5 167 VAL A C 1
ATOM 1333 O O . VAL A 1 167 ? -15.578 -3.953 4.363 1 98.5 167 VAL A O 1
ATOM 1336 N N . TYR A 1 168 ? -13.672 -3.598 5.445 1 98.75 168 TYR A N 1
ATOM 1337 C CA . TYR A 1 168 ? -14.273 -3.66 6.77 1 98.75 168 TYR A CA 1
ATOM 1338 C C . TYR A 1 168 ? -13.805 -2.498 7.641 1 98.75 168 TYR A C 1
ATOM 1340 O O . TYR A 1 168 ? -12.648 -2.076 7.555 1 98.75 168 TYR A O 1
ATOM 1348 N N . ARG A 1 169 ? -14.68 -2.055 8.438 1 98.75 169 ARG A N 1
ATOM 1349 C CA . ARG A 1 169 ? -14.336 -1.144 9.531 1 98.75 169 ARG A CA 1
ATOM 1350 C C . ARG A 1 169 ? -14.211 -1.893 10.852 1 98.75 169 ARG A C 1
ATOM 1352 O O . ARG A 1 169 ? -15.07 -2.699 11.203 1 98.75 169 ARG A O 1
ATOM 1359 N N . VAL A 1 170 ? -13.195 -1.687 11.539 1 98.88 170 VAL A N 1
ATOM 1360 C CA . VAL A 1 170 ? -13.023 -2.252 12.875 1 98.88 170 VAL A CA 1
ATOM 1361 C C . VAL A 1 170 ? -13.922 -1.513 13.867 1 98.88 170 VAL A C 1
ATOM 1363 O O . VAL A 1 170 ? -13.875 -0.284 13.961 1 98.88 170 VAL A O 1
ATOM 1366 N N . LEU A 1 171 ? -14.688 -2.24 14.609 1 98.81 171 LEU A N 1
ATOM 1367 C CA . LEU A 1 171 ? -15.602 -1.614 15.555 1 98.81 171 LEU A CA 1
ATOM 1368 C C . LEU A 1 171 ? -15.156 -1.868 17 1 98.81 171 LEU A C 1
ATOM 1370 O O . LEU A 1 171 ? -15.469 -1.083 17.891 1 98.81 171 LEU A O 1
ATOM 1374 N N . LYS A 1 172 ? -14.516 -2.99 17.219 1 98.75 172 LYS A N 1
ATOM 1375 C CA . LYS A 1 172 ? -13.914 -3.355 18.5 1 98.75 172 LYS A CA 1
ATOM 1376 C C . LYS A 1 172 ? -12.445 -3.748 18.328 1 98.75 172 LYS A C 1
ATOM 1378 O O . LYS A 1 172 ? -12.047 -4.219 17.266 1 98.75 172 LYS A O 1
ATOM 1383 N N . LYS A 1 173 ? -11.758 -3.602 19.406 1 98.44 173 LYS A N 1
ATOM 1384 C CA . LYS A 1 173 ? -10.336 -3.943 19.344 1 98.44 173 LYS A CA 1
ATOM 1385 C C . LYS A 1 173 ? -10.133 -5.406 18.969 1 98.44 173 LYS A C 1
ATOM 1387 O O . LYS A 1 173 ? -10.875 -6.281 19.422 1 98.44 173 LYS A O 1
ATOM 1392 N N . ILE A 1 174 ? -9.203 -5.648 18.125 1 98.5 174 ILE A N 1
ATOM 1393 C CA . ILE A 1 174 ? -8.828 -6.996 17.719 1 98.5 174 ILE A CA 1
ATOM 1394 C C . ILE A 1 174 ? -7.32 -7.18 17.828 1 98.5 174 ILE A C 1
ATOM 1396 O O . ILE A 1 174 ? -6.547 -6.371 17.312 1 98.5 174 ILE A O 1
ATOM 1400 N N . THR A 1 175 ? -6.883 -8.164 18.516 1 98 175 THR A N 1
ATOM 1401 C CA . THR A 1 175 ? -5.461 -8.492 18.547 1 98 175 THR A CA 1
ATOM 1402 C C . THR A 1 175 ? -5.086 -9.367 17.344 1 98 175 THR A C 1
ATOM 1404 O O . THR A 1 175 ? -5.727 -10.391 17.094 1 98 175 THR A O 1
ATOM 1407 N N . VAL A 1 176 ? -4.09 -8.969 16.641 1 98.75 176 VAL A N 1
ATOM 1408 C CA . VAL A 1 176 ? -3.652 -9.695 15.461 1 98.75 176 VAL A CA 1
ATOM 1409 C C . VAL A 1 176 ? -2.139 -9.883 15.5 1 98.75 176 VAL A C 1
ATOM 1411 O O . VAL A 1 176 ? -1.461 -9.344 16.375 1 98.75 176 VAL A O 1
ATOM 1414 N N . ILE A 1 177 ? -1.649 -10.703 14.609 1 98.69 177 ILE A N 1
ATOM 1415 C CA . ILE A 1 177 ? -0.227 -10.75 14.297 1 98.69 177 ILE A CA 1
ATOM 1416 C C . ILE A 1 177 ? 0.041 -9.992 13 1 98.69 177 ILE A C 1
ATOM 1418 O O . ILE A 1 177 ? -0.524 -10.312 11.953 1 98.69 177 ILE A O 1
ATOM 1422 N N . ALA A 1 178 ? 0.859 -8.984 13.117 1 98.81 178 ALA A N 1
ATOM 1423 C CA . ALA A 1 178 ? 1.009 -8.047 12.008 1 98.81 178 ALA A CA 1
ATOM 1424 C C . ALA A 1 178 ? 2.461 -7.969 11.547 1 98.81 178 ALA A C 1
ATOM 1426 O O . ALA A 1 178 ? 3.385 -8.102 12.352 1 98.81 178 ALA A O 1
ATOM 1427 N N . GLY A 1 179 ? 2.674 -7.727 10.227 1 98.75 179 GLY A N 1
ATOM 1428 C CA . GLY A 1 179 ? 4.004 -7.551 9.664 1 98.75 179 GLY A CA 1
ATOM 1429 C C . GLY A 1 179 ? 4.004 -7.477 8.148 1 98.75 179 GLY A C 1
ATOM 1430 O O . GLY A 1 179 ? 2.965 -7.656 7.508 1 98.75 179 GLY A O 1
ATOM 1431 N N . PRO A 1 180 ? 5.152 -7.199 7.594 1 98.81 180 PRO A N 1
ATOM 1432 C CA . PRO A 1 180 ? 5.25 -7.121 6.133 1 98.81 180 PRO A CA 1
ATOM 1433 C C . PRO A 1 180 ? 5.082 -8.477 5.461 1 98.81 180 PRO A C 1
ATOM 1435 O O . PRO A 1 180 ? 5.465 -9.508 6.027 1 98.81 180 PRO A O 1
ATOM 1438 N N . ILE A 1 181 ? 4.555 -8.453 4.32 1 98.88 181 ILE A N 1
ATOM 1439 C CA . ILE A 1 181 ? 4.281 -9.641 3.527 1 98.88 181 ILE A CA 1
ATOM 1440 C C . ILE A 1 181 ? 5.527 -10.039 2.744 1 98.88 181 ILE A C 1
ATOM 1442 O O . ILE A 1 181 ? 6.207 -9.188 2.17 1 98.88 181 ILE A O 1
ATOM 1446 N N . ALA A 1 182 ? 5.816 -11.289 2.689 1 98.75 182 ALA A N 1
ATOM 1447 C CA . ALA A 1 182 ? 6.938 -11.789 1.901 1 98.75 182 ALA A CA 1
ATOM 1448 C C . ALA A 1 182 ? 6.637 -11.711 0.407 1 98.75 182 ALA A C 1
ATOM 1450 O O . ALA A 1 182 ? 5.5 -11.914 -0.015 1 98.75 182 ALA A O 1
ATOM 1451 N N . PRO A 1 183 ? 7.688 -11.406 -0.436 1 98.44 183 PRO A N 1
ATOM 1452 C CA . PRO A 1 183 ? 7.488 -11.57 -1.878 1 98.44 183 PRO A CA 1
ATOM 1453 C C . PRO A 1 183 ? 7.102 -13 -2.26 1 98.44 183 PRO A C 1
ATOM 1455 O O . PRO A 1 183 ? 7.664 -13.961 -1.724 1 98.44 183 PRO A O 1
ATOM 1458 N N . TRP A 1 184 ? 6.164 -13.148 -3.033 1 98.69 184 TRP A N 1
ATOM 1459 C CA . TRP A 1 184 ? 5.664 -14.461 -3.438 1 98.69 184 TRP A CA 1
ATOM 1460 C C . TRP A 1 184 ? 4.801 -14.352 -4.688 1 98.69 184 TRP A C 1
ATOM 1462 O O . TRP A 1 184 ? 4.238 -13.289 -4.973 1 98.69 184 TRP A O 1
ATOM 1472 N N . PHE A 1 185 ? 4.766 -15.398 -5.555 1 98.44 185 PHE A N 1
ATOM 1473 C CA . PHE A 1 185 ? 3.963 -15.469 -6.77 1 98.44 185 PHE A CA 1
ATOM 1474 C C . PHE A 1 185 ? 4.418 -14.422 -7.785 1 98.44 185 PHE A C 1
ATOM 1476 O O . PHE A 1 185 ? 3.602 -13.867 -8.516 1 98.44 185 PHE A O 1
ATOM 1483 N N . GLY A 1 186 ? 5.648 -14.031 -7.691 1 96.12 186 GLY A N 1
ATOM 1484 C CA . GLY A 1 186 ? 6.23 -13.07 -8.617 1 96.12 186 GLY A CA 1
ATOM 1485 C C . GLY A 1 186 ? 5.938 -11.625 -8.25 1 96.12 186 GLY A C 1
ATOM 1486 O O . GLY A 1 186 ? 6.219 -10.711 -9.023 1 96.12 186 GLY A O 1
ATOM 1487 N N . GLN A 1 187 ? 5.262 -11.461 -7.145 1 97.62 187 GLN A N 1
ATOM 1488 C CA . GLN A 1 187 ? 4.926 -10.117 -6.68 1 97.62 187 GLN A CA 1
ATOM 1489 C C . GLN A 1 187 ? 5.891 -9.648 -5.598 1 97.62 187 GLN A C 1
ATOM 1491 O O . GLN A 1 187 ? 6.398 -10.461 -4.82 1 97.62 187 GLN A O 1
ATOM 1496 N N . PRO A 1 188 ? 6.109 -8.375 -5.5 1 97.69 188 PRO A N 1
ATOM 1497 C CA . PRO A 1 188 ? 7.113 -7.844 -4.578 1 97.69 188 PRO A CA 1
ATOM 1498 C C . PRO A 1 188 ? 6.715 -8.008 -3.113 1 97.69 188 PRO A C 1
ATOM 1500 O O . PRO A 1 188 ? 7.582 -8.094 -2.238 1 97.69 188 PRO A O 1
ATOM 1503 N N . GLY A 1 189 ? 5.371 -8.055 -2.85 1 98.56 189 GLY A N 1
ATOM 1504 C CA . GLY A 1 189 ? 4.98 -8.047 -1.448 1 98.56 189 GLY A CA 1
ATOM 1505 C C . GLY A 1 189 ? 5.328 -6.758 -0.734 1 98.56 189 GLY A C 1
ATOM 1506 O O . GLY A 1 189 ? 5.141 -5.668 -1.282 1 98.56 189 GLY A O 1
ATOM 1507 N N . LEU A 1 190 ? 5.555 -6.953 0.559 1 98.62 190 LEU A N 1
ATOM 1508 C CA . LEU A 1 190 ? 6.066 -5.898 1.427 1 98.62 190 LEU A CA 1
ATOM 1509 C C . LEU A 1 190 ? 4.977 -4.879 1.746 1 98.62 190 LEU A C 1
ATOM 1511 O O . LEU A 1 190 ? 5.27 -3.785 2.232 1 98.62 190 LEU A O 1
ATOM 1515 N N . GLY A 1 191 ? 3.734 -5.121 1.428 1 98.69 191 GLY A N 1
ATOM 1516 C CA . GLY A 1 191 ? 2.646 -4.539 2.195 1 98.69 191 GLY A CA 1
ATOM 1517 C C . GLY A 1 191 ? 2.551 -5.082 3.607 1 98.69 191 GLY A C 1
ATOM 1518 O O . GLY A 1 191 ? 3.303 -5.988 3.98 1 98.69 191 GLY A O 1
ATOM 1519 N N . THR A 1 192 ? 1.626 -4.613 4.316 1 98.88 192 THR A N 1
ATOM 1520 C CA . THR A 1 192 ? 1.384 -5.129 5.66 1 98.88 192 THR A CA 1
ATOM 1521 C C . THR A 1 192 ? 0.196 -6.086 5.664 1 98.88 192 THR A C 1
ATOM 1523 O O . THR A 1 192 ? -0.806 -5.844 4.988 1 98.88 192 THR A O 1
ATOM 1526 N N . GLN A 1 193 ? 0.305 -7.168 6.418 1 98.81 193 GLN A N 1
ATOM 1527 C CA . GLN A 1 193 ? -0.843 -8.047 6.613 1 98.81 193 GLN A CA 1
ATOM 1528 C C . GLN A 1 193 ? -1.108 -8.281 8.094 1 98.81 193 GLN A C 1
ATOM 1530 O O . GLN A 1 193 ? -0.203 -8.148 8.922 1 98.81 193 GLN A O 1
ATOM 1535 N N . PHE A 1 194 ? -2.287 -8.602 8.398 1 98.94 194 PHE A N 1
ATOM 1536 C CA . PHE A 1 194 ? -2.766 -9.016 9.719 1 98.94 194 PHE A CA 1
ATOM 1537 C C . PHE A 1 194 ? -3.248 -10.461 9.688 1 98.94 194 PHE A C 1
ATOM 1539 O O . PHE A 1 194 ? -4.215 -10.781 8.992 1 98.94 194 PHE A O 1
ATOM 1546 N N . PHE A 1 195 ? -2.523 -11.289 10.375 1 98.88 195 PHE A N 1
ATOM 1547 C CA . PHE A 1 195 ? -2.943 -12.672 10.578 1 98.88 195 PHE A CA 1
ATOM 1548 C C . PHE A 1 195 ? -3.848 -12.789 11.797 1 98.88 195 PHE A C 1
ATOM 1550 O O . PHE A 1 195 ? -3.459 -12.406 12.898 1 98.88 195 PHE A O 1
ATOM 1557 N N . LEU A 1 196 ? -5.008 -13.273 11.594 1 98.56 196 LEU A N 1
ATOM 1558 C CA . LEU A 1 196 ? -6.027 -13.281 12.641 1 98.56 196 LEU A CA 1
ATOM 1559 C C . LEU A 1 196 ? -5.82 -14.453 13.594 1 98.56 196 LEU A C 1
ATOM 1561 O O . LEU A 1 196 ? -6.344 -14.445 14.711 1 98.56 196 LEU A O 1
ATOM 1565 N N . GLY A 1 197 ? -5.109 -15.484 13.086 1 97.12 197 GLY A N 1
ATOM 1566 C CA . GLY A 1 197 ? -4.918 -16.703 13.852 1 97.12 197 GLY A CA 1
ATOM 1567 C C . GLY A 1 197 ? -5.281 -17.953 13.086 1 97.12 197 GLY A C 1
ATOM 1568 O O . GLY A 1 197 ? -5.887 -17.891 12.016 1 97.12 197 GLY A O 1
ATOM 1569 N N . GLU A 1 198 ? -4.934 -19.109 13.617 1 95.06 198 GLU A N 1
ATOM 1570 C CA . GLU A 1 198 ? -5.113 -20.391 12.922 1 95.06 198 GLU A CA 1
ATOM 1571 C C . GLU A 1 198 ? -6.582 -20.797 12.883 1 95.06 198 GLU A C 1
ATOM 1573 O O . GLU A 1 198 ? -7.039 -21.391 11.914 1 95.06 198 GLU A O 1
ATOM 1578 N N . ASP A 1 199 ? -7.363 -20.453 13.828 1 93.69 199 ASP A N 1
ATOM 1579 C CA . ASP A 1 199 ? -8.719 -20.984 13.938 1 93.69 199 ASP A CA 1
ATOM 1580 C C . ASP A 1 199 ? -9.75 -19.859 13.945 1 93.69 199 ASP A C 1
ATOM 1582 O O . ASP A 1 199 ? -10.852 -20.016 14.461 1 93.69 199 ASP A O 1
ATOM 1586 N N . VAL A 1 200 ? -9.352 -18.766 13.484 1 96.62 200 VAL A N 1
ATOM 1587 C CA . VAL A 1 200 ? -10.258 -17.625 13.477 1 96.62 200 VAL A CA 1
ATOM 1588 C C . VAL A 1 200 ? -10.297 -17 12.078 1 96.62 200 VAL A C 1
ATOM 1590 O O . VAL A 1 200 ? -9.25 -16.797 11.453 1 96.62 200 VAL A O 1
ATOM 1593 N N . THR A 1 201 ? -11.453 -16.75 11.609 1 98.19 201 THR A N 1
ATOM 1594 C CA . THR A 1 201 ? -11.648 -16.219 10.258 1 98.19 201 THR A CA 1
ATOM 1595 C C . THR A 1 201 ? -12.266 -14.82 10.312 1 98.19 201 THR A C 1
ATOM 1597 O O . THR A 1 201 ? -12.672 -14.359 11.383 1 98.19 201 THR A O 1
ATOM 1600 N N . VAL A 1 202 ? -12.289 -14.18 9.188 1 98.69 202 VAL A N 1
ATOM 1601 C CA . VAL A 1 202 ? -12.93 -12.875 9.078 1 98.69 202 VAL A CA 1
ATOM 1602 C C . VAL A 1 202 ? -14.391 -12.984 9.492 1 98.69 202 VAL A C 1
ATOM 1604 O O . VAL A 1 202 ? -14.914 -12.094 10.172 1 98.69 202 VAL A O 1
ATOM 1607 N N . GLU A 1 203 ? -15.023 -14.062 9.133 1 98.31 203 GLU A N 1
ATOM 1608 C CA . GLU A 1 203 ? -16.438 -14.297 9.438 1 98.31 203 GLU A CA 1
ATOM 1609 C C . GLU A 1 203 ? -16.688 -14.219 10.945 1 98.31 203 GLU A C 1
ATOM 1611 O O . GLU A 1 203 ? -17.703 -13.688 11.383 1 98.31 203 GLU A O 1
ATOM 1616 N N . HIS A 1 204 ? -15.836 -14.805 11.703 1 98.44 204 HIS A N 1
ATOM 1617 C CA . HIS A 1 204 ? -15.945 -14.766 13.156 1 98.44 204 HIS A CA 1
ATOM 1618 C C . HIS A 1 204 ? -16.062 -13.336 13.664 1 98.44 204 HIS A C 1
ATOM 1620 O O . HIS A 1 204 ? -16.922 -13.031 14.492 1 98.44 204 HIS A O 1
ATOM 1626 N N . TYR A 1 205 ? -15.258 -12.445 13.125 1 98.62 205 TYR A N 1
ATOM 1627 C CA . TYR A 1 205 ? -15.211 -11.078 13.617 1 98.62 205 TYR A CA 1
ATOM 1628 C C . TYR A 1 205 ? -16.375 -10.258 13.078 1 98.62 205 TYR A C 1
ATOM 1630 O O . TYR A 1 205 ? -16.781 -9.258 13.68 1 98.62 205 TYR A O 1
ATOM 1638 N N . ILE A 1 206 ? -16.891 -10.656 11.953 1 98.62 206 ILE A N 1
ATOM 1639 C CA . ILE A 1 206 ? -18.125 -10.039 11.469 1 98.62 206 ILE A CA 1
ATOM 1640 C C . ILE A 1 206 ? -19.281 -10.43 12.375 1 98.62 206 ILE A C 1
ATOM 1642 O O . ILE A 1 206 ? -20.062 -9.578 12.812 1 98.62 206 ILE A O 1
ATOM 1646 N N . LYS A 1 207 ? -19.375 -11.664 12.688 1 98.31 207 LYS A N 1
ATOM 1647 C CA . LYS A 1 207 ? -20.484 -12.203 13.477 1 98.31 207 LYS A CA 1
ATOM 1648 C C . LYS A 1 207 ? -20.484 -11.625 14.883 1 98.31 207 LYS A C 1
ATOM 1650 O O . LYS A 1 207 ? -21.531 -11.359 15.461 1 98.31 207 LYS A O 1
ATOM 1655 N N . ASP A 1 208 ? -19.344 -11.461 15.461 1 97.88 208 ASP A N 1
ATOM 1656 C CA . ASP A 1 208 ? -19.312 -10.984 16.828 1 97.88 208 ASP A CA 1
ATOM 1657 C C . ASP A 1 208 ? -19.359 -9.461 16.891 1 97.88 208 ASP A C 1
ATOM 1659 O O . ASP A 1 208 ? -19.234 -8.867 17.969 1 97.88 208 ASP A O 1
ATOM 1663 N N . GLY A 1 209 ? -19.312 -8.836 15.734 1 98.44 209 GLY A N 1
ATOM 1664 C CA . GLY A 1 209 ? -19.516 -7.398 15.672 1 98.44 209 GLY A CA 1
ATOM 1665 C C . GLY A 1 209 ? -18.234 -6.602 15.711 1 98.44 209 GLY A C 1
ATOM 1666 O O . GLY A 1 209 ? -18.25 -5.375 15.828 1 98.44 209 GLY A O 1
ATOM 1667 N N . SER A 1 210 ? -17.141 -7.242 15.625 1 98.75 210 SER A N 1
ATOM 1668 C CA . SER A 1 210 ? -15.852 -6.555 15.656 1 98.75 210 SER A CA 1
ATOM 1669 C C . SER A 1 210 ? -15.523 -5.934 14.305 1 98.75 210 SER A C 1
ATOM 1671 O O . SER A 1 210 ? -14.805 -4.934 14.234 1 98.75 210 SER A O 1
ATOM 1673 N N . LEU A 1 211 ? -15.992 -6.523 13.281 1 98.81 211 LEU A N 1
ATOM 1674 C CA . LEU A 1 211 ? -15.844 -6.004 11.922 1 98.81 211 LEU A CA 1
ATOM 1675 C C . LEU A 1 211 ? -17.203 -5.727 11.289 1 98.81 211 LEU A C 1
ATOM 1677 O O . LEU A 1 211 ? -18.141 -6.5 11.469 1 98.81 211 LEU A O 1
ATOM 1681 N N . LYS A 1 212 ? -17.234 -4.672 10.594 1 98.81 212 LYS A N 1
ATOM 1682 C CA . LYS A 1 212 ? -18.422 -4.332 9.805 1 98.81 212 LYS A CA 1
ATOM 1683 C C . LYS A 1 212 ? -18.062 -4.121 8.336 1 98.81 212 LYS A C 1
ATOM 1685 O O . LYS A 1 212 ? -17.234 -3.279 8.008 1 98.81 212 LYS A O 1
ATOM 1690 N N . GLU A 1 213 ? -18.672 -4.906 7.484 1 98 213 GLU A N 1
ATOM 1691 C CA . GLU A 1 213 ? -18.469 -4.738 6.051 1 98 213 GLU A CA 1
ATOM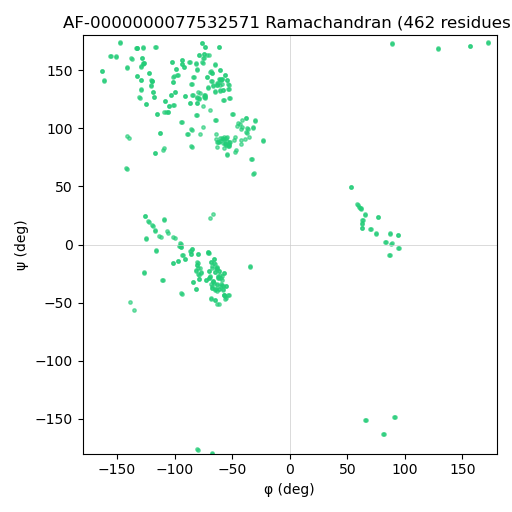 1692 C C . GLU A 1 213 ? -19.016 -3.396 5.57 1 98 213 GLU A C 1
ATOM 1694 O O . GLU A 1 213 ? -20.109 -2.996 5.945 1 98 213 GLU A O 1
ATOM 1699 N N . ILE A 1 214 ? -18.25 -2.672 4.824 1 97.62 214 ILE A N 1
ATOM 1700 C CA . ILE A 1 214 ? -18.688 -1.389 4.293 1 97.62 214 ILE A CA 1
ATOM 1701 C C . ILE A 1 214 ? -18.484 -1.361 2.779 1 97.62 214 ILE A C 1
ATOM 1703 O O . ILE A 1 214 ? -17.859 -2.258 2.213 1 97.62 214 ILE A O 1
ATOM 1707 N N . ASN A 1 215 ? -19.016 -0.369 2.111 1 95.75 215 ASN A N 1
ATOM 1708 C CA . ASN A 1 215 ? -18.875 -0.19 0.67 1 95.75 215 ASN A CA 1
ATOM 1709 C C . ASN A 1 215 ? -17.469 0.284 0.306 1 95.75 215 ASN A C 1
ATOM 1711 O O . ASN A 1 215 ? -17 1.3 0.823 1 95.75 215 ASN A O 1
ATOM 1715 N N . PRO A 1 216 ? -16.812 -0.426 -0.617 1 95.12 216 PRO A N 1
ATOM 1716 C CA . PRO A 1 216 ? -15.453 -0.037 -1.005 1 95.12 216 PRO A CA 1
ATOM 1717 C C . PRO A 1 216 ? -15.375 1.401 -1.513 1 95.12 216 PRO A C 1
ATOM 1719 O O . PRO A 1 216 ? -14.312 2.021 -1.453 1 95.12 216 PRO A O 1
ATOM 1722 N N . GLU A 1 217 ? -16.438 1.961 -2.006 1 90.69 217 GLU A N 1
ATOM 1723 C CA . GLU A 1 217 ? -16.453 3.332 -2.506 1 90.69 217 GLU A CA 1
ATOM 1724 C C . GLU A 1 217 ? -16.109 4.328 -1.401 1 90.69 217 GLU A C 1
ATOM 1726 O O . GLU A 1 217 ? -15.672 5.449 -1.682 1 90.69 217 GLU A O 1
ATOM 1731 N N . GLU A 1 218 ? -16.328 3.898 -0.193 1 89.94 218 GLU A N 1
ATOM 1732 C CA . GLU A 1 218 ? -16.016 4.754 0.95 1 89.94 218 GLU A CA 1
ATOM 1733 C C . GLU A 1 218 ? -14.523 5.027 1.057 1 89.94 218 GLU A C 1
ATOM 1735 O O . GLU A 1 218 ? -14.102 5.938 1.776 1 89.94 218 GLU A O 1
ATOM 1740 N N . LEU A 1 219 ? -13.711 4.23 0.367 1 92.38 219 LEU A N 1
ATOM 1741 C CA . LEU A 1 219 ? -12.266 4.414 0.404 1 92.38 219 LEU A CA 1
ATOM 1742 C C . LEU A 1 219 ? -11.844 5.59 -0.469 1 92.38 219 LEU A C 1
ATOM 1744 O O . LEU A 1 219 ? -10.734 6.098 -0.339 1 92.38 219 LEU A O 1
ATOM 1748 N N . VAL A 1 220 ? -12.648 5.918 -1.43 1 86.06 220 VAL A N 1
ATOM 1749 C CA . VAL A 1 220 ? -12.289 6.934 -2.416 1 86.06 220 VAL A CA 1
ATOM 1750 C C . VAL A 1 220 ? -12.523 8.328 -1.833 1 86.06 220 VAL A C 1
ATOM 1752 O O . VAL A 1 220 ? -13.586 8.594 -1.264 1 86.06 220 VAL A O 1
ATOM 1755 N N . ARG A 1 221 ? -11.516 9.117 -1.889 1 78.69 221 ARG A N 1
ATOM 1756 C CA . ARG A 1 221 ? -11.609 10.5 -1.431 1 78.69 221 ARG A CA 1
ATOM 1757 C C . ARG A 1 221 ? -11.547 11.477 -2.605 1 78.69 221 ARG A C 1
ATOM 1759 O O . ARG A 1 221 ? -10.469 11.938 -2.977 1 78.69 221 ARG A O 1
ATOM 1766 N N . ASP A 1 222 ? -12.57 11.727 -3.305 1 66.62 222 ASP A N 1
ATOM 1767 C CA . ASP A 1 222 ? -12.578 12.57 -4.492 1 66.62 222 ASP A CA 1
ATOM 1768 C C . ASP A 1 222 ? -13.5 13.773 -4.305 1 66.62 222 ASP A C 1
ATOM 1770 O O . ASP A 1 222 ? -13.828 14.469 -5.266 1 66.62 222 ASP A O 1
ATOM 1774 N N . GLY A 1 223 ? -13.898 14.109 -3.09 1 62 223 GLY A N 1
ATOM 1775 C CA . GLY A 1 223 ? -14.859 15.18 -2.875 1 62 223 GLY A CA 1
ATOM 1776 C C . GLY A 1 223 ? -14.227 16.562 -2.928 1 62 223 GLY A C 1
ATOM 1777 O O . GLY A 1 223 ? -13 16.688 -2.842 1 62 223 GLY A O 1
ATOM 1778 N N . PRO A 1 224 ? -14.992 17.609 -3.338 1 57.22 224 PRO A N 1
ATOM 1779 C CA . PRO A 1 224 ? -14.516 19 -3.354 1 57.22 224 PRO A CA 1
ATOM 1780 C C . PRO A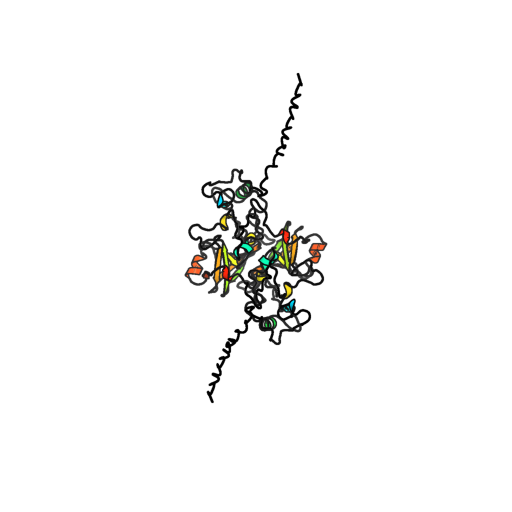 1 224 ? -14.141 19.5 -1.963 1 57.22 224 PRO A C 1
ATOM 1782 O O . PRO A 1 224 ? -14.406 18.828 -0.963 1 57.22 224 PRO A O 1
ATOM 1785 N N . GLY A 1 225 ? -13.453 20.766 -1.939 1 55.75 225 GLY A N 1
ATOM 1786 C CA . GLY A 1 225 ? -13.047 21.469 -0.729 1 55.75 225 GLY A CA 1
ATOM 1787 C C . GLY A 1 225 ? -11.742 20.938 -0.152 1 55.75 225 GLY A C 1
ATOM 1788 O O . GLY A 1 225 ? -10.797 20.672 -0.892 1 55.75 225 GLY A O 1
ATOM 1789 N N . CYS A 1 226 ? -11.547 21.203 0.827 1 59.72 226 CYS A N 1
ATOM 1790 C CA . CYS A 1 226 ? -10.234 20.953 1.416 1 59.72 226 CYS A CA 1
ATOM 1791 C C . CYS A 1 226 ? -9.969 19.453 1.539 1 59.72 226 CYS A C 1
ATOM 1793 O O . CYS A 1 226 ? -9.297 19.016 2.475 1 59.72 226 CYS A O 1
ATOM 1795 N N . GLY A 1 227 ? -10.688 18.625 0.585 1 53.06 227 GLY A N 1
ATOM 1796 C CA . GLY A 1 227 ? -10.141 17.344 0.14 1 53.06 227 GLY A CA 1
ATOM 1797 C C . GLY A 1 227 ? -10.336 17.094 -1.344 1 53.06 227 GLY A C 1
ATOM 1798 O O . GLY A 1 227 ? -9.953 16.047 -1.859 1 53.06 227 GLY A O 1
ATOM 1799 N N . PHE A 1 228 ? -10.734 16.891 -2.83 1 53.53 228 PHE A N 1
ATOM 1800 C CA . PHE A 1 228 ? -10.047 16.703 -4.098 1 53.53 228 PHE A CA 1
ATOM 1801 C C . PHE A 1 228 ? -10.75 17.453 -5.223 1 53.53 228 PHE A C 1
ATOM 1803 O O . PHE A 1 228 ? -11.984 17.5 -5.266 1 53.53 228 PHE A O 1
ATOM 1810 N N . GLU A 1 229 ? -10.133 18.859 -5.406 1 51.91 229 GLU A N 1
ATOM 1811 C CA . GLU A 1 229 ? -10.32 19.062 -6.84 1 51.91 229 GLU A CA 1
ATOM 1812 C C . GLU A 1 229 ? -9.32 18.234 -7.641 1 51.91 229 GLU A C 1
ATOM 1814 O O . GLU A 1 229 ? -8.148 18.125 -7.262 1 51.91 229 GLU A O 1
ATOM 1819 N N . ARG A 1 230 ? -9.719 17.266 -8.102 1 51.53 230 ARG A N 1
ATOM 1820 C CA . ARG A 1 230 ? -8.805 16.516 -8.953 1 51.53 230 ARG A CA 1
ATOM 1821 C C . ARG A 1 230 ? -8.641 17.188 -10.312 1 51.53 230 ARG A C 1
ATOM 1823 O O . ARG A 1 230 ? -9.57 17.812 -10.812 1 51.53 230 ARG A O 1
ATOM 1830 N N . GLU A 1 231 ? -7.426 17.609 -10.703 1 42.34 231 GLU A N 1
ATOM 1831 C CA . GLU A 1 231 ? -7.172 18.219 -12.008 1 42.34 231 GLU A CA 1
ATOM 1832 C C . GLU A 1 231 ? -7.852 17.422 -13.125 1 42.34 231 GLU A C 1
ATOM 1834 O O . GLU A 1 231 ? -7.746 16.203 -13.18 1 42.34 231 GLU A O 1
ATOM 1839 N N . GLU A 1 232 ? -9.008 17.891 -13.641 1 34.88 232 GLU A N 1
ATOM 1840 C CA . GLU A 1 232 ? -9.438 17.344 -14.922 1 34.88 232 GLU A CA 1
ATOM 1841 C C . GLU A 1 232 ? -8.281 17.281 -15.914 1 34.88 232 GLU A C 1
ATOM 1843 O O . GLU A 1 232 ? -7.484 18.219 -16 1 34.88 232 GLU A O 1
ATOM 1848 N N . LEU A 1 233 ? -7.711 16.078 -16.172 1 28.61 233 LEU A N 1
ATOM 1849 C CA . LEU A 1 233 ? -6.961 16.172 -17.422 1 28.61 233 LEU A CA 1
ATOM 1850 C C . LEU A 1 233 ? -7.797 16.828 -18.516 1 28.61 233 LEU A C 1
ATOM 1852 O O . LEU A 1 233 ? -9.008 16.609 -18.594 1 28.61 233 LEU A O 1
ATOM 1856 N N . MET B 1 1 ? -68.438 65.375 -32.969 1 34.12 1 MET B N 1
ATOM 1857 C CA . MET B 1 1 ? -67.312 65.438 -32.062 1 34.12 1 MET B CA 1
ATOM 1858 C C . MET B 1 1 ? -67.125 64.062 -31.406 1 34.12 1 MET B C 1
ATOM 1860 O O . MET B 1 1 ? -67.875 63.656 -30.531 1 34.12 1 MET B O 1
ATOM 1864 N N . LEU B 1 2 ? -66.625 63.062 -32.25 1 42.84 2 LEU B N 1
ATOM 1865 C CA . LEU B 1 2 ? -66.312 61.656 -32.031 1 42.84 2 LEU B CA 1
ATOM 1866 C C . LEU B 1 2 ? -65.188 61.5 -31.016 1 42.84 2 LEU B C 1
ATOM 1868 O O . LEU B 1 2 ? -64.062 62 -31.219 1 42.84 2 LEU B O 1
ATOM 1872 N N . HIS B 1 3 ? -65.5 61.438 -29.719 1 41.84 3 HIS B N 1
ATOM 1873 C CA . HIS B 1 3 ? -64.625 61.219 -28.594 1 41.84 3 HIS B CA 1
ATOM 1874 C C . HIS B 1 3 ? -63.875 59.906 -28.75 1 41.84 3 HIS B C 1
ATOM 1876 O O . HIS B 1 3 ? -64.5 58.844 -28.875 1 41.84 3 HIS B O 1
ATOM 1882 N N . TYR B 1 4 ? -62.688 59.938 -29.375 1 40.06 4 TYR B N 1
ATOM 1883 C CA . TYR B 1 4 ? -61.719 58.875 -29.469 1 40.06 4 TYR B CA 1
ATOM 1884 C C . TYR B 1 4 ? -61.188 58.5 -28.094 1 40.06 4 TYR B C 1
ATOM 1886 O O . TYR B 1 4 ? -60.562 59.312 -27.406 1 40.06 4 TYR B O 1
ATOM 1894 N N . LEU B 1 5 ? -61.906 57.625 -27.328 1 38.56 5 LEU B N 1
ATOM 1895 C CA . LEU B 1 5 ? -61.438 57.031 -26.078 1 38.56 5 LEU B CA 1
ATOM 1896 C C . LEU B 1 5 ? -60.125 56.312 -26.266 1 38.56 5 LEU B C 1
ATOM 1898 O O . LEU B 1 5 ? -60.031 55.375 -27.078 1 38.56 5 LEU B O 1
ATOM 1902 N N . LEU B 1 6 ? -59 57 -26.047 1 40.19 6 LEU B N 1
ATOM 1903 C CA . LEU B 1 6 ? -57.656 56.438 -26.031 1 40.19 6 LEU B CA 1
ATOM 1904 C C . LEU B 1 6 ? -57.5 55.406 -24.922 1 40.19 6 LEU B C 1
ATOM 1906 O O . LEU B 1 6 ? -57.688 55.719 -23.75 1 40.19 6 LEU B O 1
ATOM 1910 N N . SER B 1 7 ? -57.812 54.156 -25.203 1 39.09 7 SER B N 1
ATOM 1911 C CA . SER B 1 7 ? -57.594 53.062 -24.266 1 39.09 7 SER B CA 1
ATOM 1912 C C . SER B 1 7 ? -56.094 52.938 -23.922 1 39.09 7 SER B C 1
ATOM 1914 O O . SER B 1 7 ? -55.25 52.781 -24.812 1 39.09 7 SER B O 1
ATOM 1916 N N . LEU B 1 8 ? -55.656 53.594 -22.875 1 37.78 8 LEU B N 1
ATOM 1917 C CA . LEU B 1 8 ? -54.344 53.438 -22.328 1 37.78 8 LEU B CA 1
ATOM 1918 C C . LEU B 1 8 ? -54.094 51.969 -21.922 1 37.78 8 LEU B C 1
ATOM 1920 O O . LEU B 1 8 ? -54.812 51.438 -21.078 1 37.78 8 LEU B O 1
ATOM 1924 N N . SER B 1 9 ? -53.625 51.125 -22.844 1 39.81 9 SER B N 1
ATOM 1925 C CA . SER B 1 9 ? -53.188 49.781 -22.516 1 39.81 9 SER B CA 1
ATOM 1926 C C . SER B 1 9 ? -52.062 49.812 -21.484 1 39.81 9 SER B C 1
ATOM 1928 O O . SER B 1 9 ? -51 50.406 -21.703 1 39.81 9 SER B O 1
ATOM 1930 N N . LEU B 1 10 ? -52.438 49.75 -20.203 1 39.28 10 LEU B N 1
ATOM 1931 C CA . LEU B 1 10 ? -51.469 49.562 -19.141 1 39.28 10 LEU B CA 1
ATOM 1932 C C . LEU B 1 10 ? -50.625 48.312 -19.406 1 39.28 10 LEU B C 1
ATOM 1934 O O . LEU B 1 10 ? -51.125 47.219 -19.469 1 39.28 10 LEU B O 1
ATOM 1938 N N . LEU B 1 11 ? -49.5 48.5 -20.062 1 43.12 11 LEU B N 1
ATOM 1939 C CA . LEU B 1 11 ? -48.469 47.469 -20.156 1 43.12 11 LEU B CA 1
ATOM 1940 C C . LEU B 1 11 ? -48 47.031 -18.781 1 43.12 11 LEU B C 1
ATOM 1942 O O . LEU B 1 11 ? -47.469 47.844 -18.016 1 43.12 11 LEU B O 1
ATOM 1946 N N . GLY B 1 12 ? -48.719 46.156 -18.188 1 39.91 12 GLY B N 1
ATOM 1947 C CA . GLY B 1 12 ? -48.25 45.531 -16.969 1 39.91 12 GLY B CA 1
ATOM 1948 C C . GLY B 1 12 ? -46.812 45.031 -17.062 1 39.91 12 GLY B C 1
ATOM 1949 O O . GLY B 1 12 ? -46.5 44.188 -17.922 1 39.91 12 GLY B O 1
ATOM 1950 N N . LEU B 1 13 ? -45.938 45.875 -16.672 1 42.75 13 LEU B N 1
ATOM 1951 C CA . LEU B 1 13 ? -44.562 45.438 -16.453 1 42.75 13 LEU B CA 1
ATOM 1952 C C . LEU B 1 13 ? -44.5 44.219 -15.516 1 42.75 13 LEU B C 1
ATOM 1954 O O . LEU B 1 13 ? -44.906 44.344 -14.352 1 42.75 13 LEU B O 1
ATOM 1958 N N . SER B 1 14 ? -44.656 43.031 -16.078 1 43.41 14 SER B N 1
ATOM 1959 C CA . SER B 1 14 ? -44.344 41.875 -15.258 1 43.41 14 SER B CA 1
ATOM 1960 C C . SER B 1 14 ? -42.969 41.969 -14.656 1 43.41 14 SER B C 1
ATOM 1962 O O . SER B 1 14 ? -41.969 42 -15.383 1 43.41 14 SER B O 1
ATOM 1964 N N . VAL B 1 15 ? -42.875 42.594 -13.586 1 37.5 15 VAL B N 1
ATOM 1965 C CA . VAL B 1 15 ? -41.625 42.406 -12.859 1 37.5 15 VAL B CA 1
ATOM 1966 C C . VAL B 1 15 ? -41.375 40.906 -12.68 1 37.5 15 VAL B C 1
ATOM 1968 O O . VAL B 1 15 ? -42.125 40.188 -12.008 1 37.5 15 VAL B O 1
ATOM 1971 N N . ALA B 1 16 ? -40.719 40.281 -13.656 1 44.47 16 ALA B N 1
ATOM 1972 C CA . ALA B 1 16 ? -40.094 39 -13.336 1 44.47 16 ALA B CA 1
ATOM 1973 C C . ALA B 1 16 ? -39.406 39.031 -11.984 1 44.47 16 ALA B C 1
ATOM 1975 O O . ALA B 1 16 ? -38.5 39.844 -11.773 1 44.47 16 ALA B O 1
ATOM 1976 N N . SER B 1 17 ? -40.094 38.781 -10.992 1 42.09 17 SER B N 1
ATOM 1977 C CA . SER B 1 17 ? -39.344 38.531 -9.758 1 42.09 17 SER B CA 1
ATOM 1978 C C . SER B 1 17 ? -38.031 37.812 -10.023 1 42.09 17 SER B C 1
ATOM 1980 O O . SER B 1 17 ? -38.031 36.719 -10.602 1 42.09 17 SER B O 1
ATOM 1982 N N . VAL B 1 18 ? -36.969 38.594 -10.203 1 45.28 18 VAL B N 1
ATOM 1983 C CA . VAL B 1 18 ? -35.688 37.938 -10.094 1 45.28 18 VAL B CA 1
ATOM 1984 C C . VAL B 1 18 ? -35.656 37.062 -8.836 1 45.28 18 VAL B C 1
ATOM 1986 O O . VAL B 1 18 ? -35.75 37.562 -7.715 1 45.28 18 VAL B O 1
ATOM 1989 N N . LEU B 1 19 ? -36.25 35.844 -8.891 1 42.88 19 LEU B N 1
ATOM 1990 C CA . LEU B 1 19 ? -35.938 34.938 -7.801 1 42.88 19 LEU B CA 1
ATOM 1991 C C . LEU B 1 19 ? -34.5 35.031 -7.367 1 42.88 19 LEU B C 1
ATOM 1993 O O . LEU B 1 19 ? -33.594 35.188 -8.203 1 42.88 19 LEU B O 1
ATOM 1997 N N . PRO B 1 20 ? -34.312 35.594 -6.191 1 41.47 20 PRO B N 1
ATOM 1998 C CA . PRO B 1 20 ? -32.906 35.531 -5.809 1 41.47 20 PRO B CA 1
ATOM 1999 C C . PRO B 1 20 ? -32.219 34.25 -6.246 1 41.47 20 PRO B C 1
ATOM 2001 O O . PRO B 1 20 ? -32.781 33.156 -6.07 1 41.47 20 PRO B O 1
ATOM 2004 N N . GLN B 1 21 ? -31.5 34.344 -7.355 1 36.84 21 GLN B N 1
ATOM 2005 C CA . GLN B 1 21 ? -30.656 33.188 -7.594 1 36.84 21 GLN B CA 1
ATOM 2006 C C . GLN B 1 21 ? -29.984 32.719 -6.305 1 36.84 21 GLN B C 1
ATOM 2008 O O . GLN B 1 21 ? -29.469 33.531 -5.531 1 36.84 21 GLN B O 1
ATOM 2013 N N . ASP B 1 22 ? -30.516 31.719 -5.711 1 38.59 22 ASP B N 1
ATOM 2014 C CA . ASP B 1 22 ? -29.75 31.141 -4.617 1 38.59 22 ASP B CA 1
ATOM 2015 C C . ASP B 1 22 ? -28.25 31.312 -4.863 1 38.59 22 ASP B C 1
ATOM 2017 O O . ASP B 1 22 ? -27.766 31.141 -5.988 1 38.59 22 ASP B O 1
ATOM 2021 N N . PRO B 1 23 ? -27.625 32.219 -4.102 1 37.59 23 PRO B N 1
ATOM 2022 C CA . PRO B 1 23 ? -26.203 32.188 -4.395 1 37.59 23 PRO B CA 1
ATOM 2023 C C . PRO B 1 23 ? -25.703 30.797 -4.793 1 37.59 23 PRO B C 1
ATOM 2025 O O . PRO B 1 23 ? -26.172 29.797 -4.234 1 37.59 23 PRO B O 1
ATOM 2028 N N . ILE B 1 24 ? -25.547 30.578 -6 1 34.91 24 ILE B N 1
ATOM 2029 C CA . ILE B 1 24 ? -24.766 29.391 -6.324 1 34.91 24 ILE B CA 1
ATOM 2030 C C . ILE B 1 24 ? -23.734 29.141 -5.227 1 34.91 24 ILE B C 1
ATOM 2032 O O . ILE B 1 24 ? -22.734 29.859 -5.129 1 34.91 24 ILE B O 1
ATOM 2036 N N . ILE B 1 25 ? -24.172 28.906 -3.988 1 37.91 25 ILE B N 1
ATOM 2037 C CA . ILE B 1 25 ? -23.156 28.281 -3.152 1 37.91 25 ILE B CA 1
ATOM 2038 C C . ILE B 1 25 ? -22.281 27.375 -4.008 1 37.91 25 ILE B C 1
ATOM 2040 O O . ILE B 1 25 ? -22.75 26.391 -4.582 1 37.91 25 ILE B O 1
ATOM 2044 N N . SER B 1 26 ? -21.453 27.938 -4.781 1 36.41 26 SER B N 1
ATOM 2045 C CA . SER B 1 26 ? -20.438 27.109 -5.418 1 36.41 26 SER B CA 1
ATOM 2046 C C . SER B 1 26 ? -20.188 25.828 -4.625 1 36.41 26 SER B C 1
ATOM 2048 O O . SER B 1 26 ? -19.938 25.891 -3.418 1 36.41 26 SER B O 1
ATOM 2050 N N . LYS B 1 27 ? -20.828 24.906 -4.871 1 39.72 27 LYS B N 1
ATOM 2051 C CA . LYS B 1 27 ? -20.688 23.562 -4.309 1 39.72 27 LYS B CA 1
ATOM 2052 C C . LYS B 1 27 ? -19.234 23.234 -4.047 1 39.72 27 LYS B C 1
ATOM 2054 O O . LYS B 1 27 ? -18.875 22.062 -3.848 1 39.72 27 LYS B O 1
ATOM 2059 N N . TYR B 1 28 ? -18.328 23.906 -4.648 1 43.84 28 TYR B N 1
ATOM 2060 C CA . TYR B 1 28 ? -16.953 23.562 -4.289 1 43.84 28 TYR B CA 1
ATOM 2061 C C . TYR B 1 28 ? -16.734 23.656 -2.783 1 43.84 28 TYR B C 1
ATOM 2063 O O . TYR B 1 28 ? -16.859 24.734 -2.203 1 43.84 28 TYR B O 1
ATOM 2071 N N . PRO B 1 29 ? -17.141 22.797 -2.07 1 51.31 29 PRO B N 1
ATOM 2072 C CA . PRO B 1 29 ? -17.016 22.969 -0.622 1 51.31 29 PRO B CA 1
ATOM 2073 C C . PRO B 1 29 ? -15.703 23.656 -0.23 1 51.31 29 PRO B C 1
ATOM 2075 O O . PRO B 1 29 ? -14.633 23.281 -0.716 1 51.31 29 PRO B O 1
ATOM 2078 N N . TYR B 1 30 ? -15.57 24.938 -0 1 62.09 30 TYR B N 1
ATOM 2079 C CA . TYR B 1 30 ? -14.539 25.875 0.426 1 62.09 30 TYR B CA 1
ATOM 2080 C C . TYR B 1 30 ? -13.844 25.391 1.691 1 62.09 30 TYR B C 1
ATOM 2082 O O . TYR B 1 30 ? -14.469 24.766 2.549 1 62.09 30 TYR B O 1
ATOM 2090 N N . CYS B 1 31 ? -12.453 25 1.553 1 79 31 CYS B N 1
ATOM 2091 C CA . CYS B 1 31 ? -11.656 24.781 2.76 1 79 31 CYS B CA 1
ATOM 2092 C C . CYS B 1 31 ? -11.758 25.969 3.699 1 79 31 CYS B C 1
ATOM 2094 O O . CYS B 1 31 ? -11.727 27.125 3.2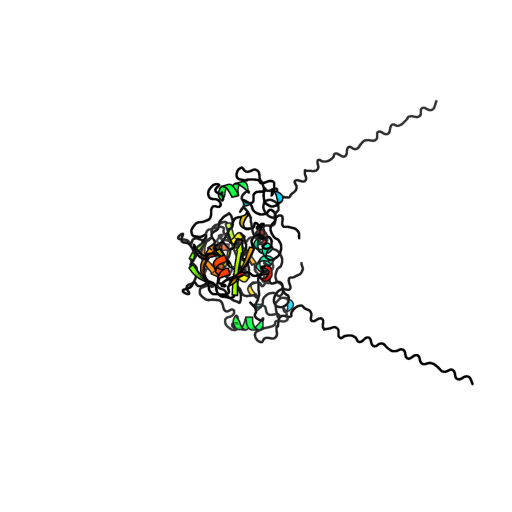56 1 79 31 CYS B O 1
ATOM 2096 N N . ASP B 1 32 ? -12.125 25.719 4.922 1 86.12 32 ASP B N 1
ATOM 2097 C CA . ASP B 1 32 ? -12.125 26.766 5.934 1 86.12 32 ASP B CA 1
ATOM 2098 C C . ASP B 1 32 ? -10.703 27.266 6.207 1 86.12 32 ASP B C 1
ATOM 2100 O O . ASP B 1 32 ? -9.938 26.609 6.91 1 86.12 32 ASP B O 1
ATOM 2104 N N . CYS B 1 33 ? -10.406 28.422 5.75 1 90.56 33 CYS B N 1
ATOM 2105 C CA . CYS B 1 33 ? -9.055 28.953 5.848 1 90.56 33 CYS B CA 1
ATOM 2106 C C . CYS B 1 33 ? -8.984 30.094 6.855 1 90.56 33 CYS B C 1
ATOM 2108 O O . CYS B 1 33 ? -8.109 30.953 6.766 1 90.56 33 CYS B O 1
ATOM 2110 N N . THR B 1 34 ? -9.891 30.203 7.789 1 89.06 34 THR B N 1
ATOM 2111 C CA . THR B 1 34 ? -9.984 31.344 8.688 1 89.06 34 THR B CA 1
ATOM 2112 C C . THR B 1 34 ? -9.25 31.062 10 1 89.06 34 THR B C 1
ATOM 2114 O O . THR B 1 34 ? -9.062 31.969 10.812 1 89.06 34 THR B O 1
ATOM 2117 N N . GLY B 1 35 ? -8.68 30.109 10.258 1 92.38 35 GLY B N 1
ATOM 2118 C CA . GLY B 1 35 ? -8.047 29.781 11.523 1 92.38 35 GLY B CA 1
ATOM 2119 C C . GLY B 1 35 ? -6.738 30.516 11.75 1 92.38 35 GLY B C 1
ATOM 2120 O O . GLY B 1 35 ? -6.07 30.922 10.789 1 92.38 35 GLY B O 1
ATOM 2121 N N . THR B 1 36 ? -6.258 30.703 13.016 1 95.06 36 THR B N 1
ATOM 2122 C CA . THR B 1 36 ? -5.109 31.531 13.391 1 95.06 36 THR B CA 1
ATOM 2123 C C . THR B 1 36 ? -3.805 30.781 13.125 1 95.06 36 THR B C 1
ATOM 2125 O O . THR B 1 36 ? -2.732 31.375 13.086 1 95.06 36 THR B O 1
ATOM 2128 N N . SER B 1 37 ? -3.9 29.516 13.023 1 96.81 37 SER B N 1
ATOM 2129 C CA . SER B 1 37 ? -2.68 28.75 12.781 1 96.81 37 SER B CA 1
ATOM 2130 C C . SER B 1 37 ? -2.295 28.781 11.305 1 96.81 37 SER B C 1
ATOM 2132 O O . SER B 1 37 ? -1.185 28.391 10.938 1 96.81 37 SER B O 1
ATOM 2134 N N . ILE B 1 38 ? -3.178 29.172 10.492 1 96.31 38 ILE B N 1
ATOM 2135 C CA . ILE B 1 38 ? -2.93 29.234 9.055 1 96.31 38 ILE B CA 1
ATOM 2136 C C . ILE B 1 38 ? -2.133 30.5 8.734 1 96.31 38 ILE B C 1
ATOM 2138 O O . ILE B 1 38 ? -2.463 31.594 9.203 1 96.31 38 ILE B O 1
ATOM 2142 N N . LYS B 1 39 ? -1.108 30.328 7.996 1 97 39 LYS B N 1
ATOM 2143 C CA . LYS B 1 39 ? -0.305 31.438 7.5 1 97 39 LYS B CA 1
ATOM 2144 C C . LYS B 1 39 ? -0.434 31.578 5.984 1 97 39 LYS B C 1
ATOM 2146 O O . LYS B 1 39 ? 0.331 30.969 5.234 1 97 39 LYS B O 1
ATOM 2151 N N . THR B 1 40 ? -1.284 32.406 5.613 1 95.06 40 THR B N 1
ATOM 2152 C CA . THR B 1 40 ? -1.587 32.562 4.195 1 95.06 40 THR B CA 1
ATOM 2153 C C . THR B 1 40 ? -0.514 33.406 3.504 1 95.06 40 THR B C 1
ATOM 2155 O O . THR B 1 40 ? -0.15 34.5 3.99 1 95.06 40 THR B O 1
ATOM 2158 N N . ASN B 1 41 ? -0.001 32.906 2.547 1 96 41 ASN B N 1
ATOM 2159 C CA . ASN B 1 41 ? 0.832 33.625 1.595 1 96 41 ASN B CA 1
ATOM 2160 C C . ASN B 1 41 ? 0.102 33.875 0.275 1 96 41 ASN B C 1
ATOM 2162 O O . ASN B 1 41 ? -0.111 32.938 -0.495 1 96 41 ASN B O 1
ATOM 2166 N N . VAL B 1 42 ? -0.165 35 -0.039 1 93.62 42 VAL B N 1
ATOM 2167 C CA . VAL B 1 42 ? -1.009 35.375 -1.174 1 93.62 42 VAL B CA 1
ATOM 2168 C C . VAL B 1 42 ? -0.307 35 -2.479 1 93.62 42 VAL B C 1
ATOM 2170 O O . VAL B 1 42 ? -0.958 34.625 -3.451 1 93.62 42 VAL B O 1
ATOM 2173 N N . SER B 1 43 ? 0.976 35.125 -2.514 1 95.5 43 SER B N 1
ATOM 2174 C CA . SER B 1 43 ? 1.731 34.906 -3.742 1 95.5 43 SER B CA 1
ATOM 2175 C C . SER B 1 43 ? 1.605 33.469 -4.219 1 95.5 43 SER B C 1
ATOM 2177 O O . SER B 1 43 ? 1.833 33.156 -5.395 1 95.5 43 SER B O 1
ATOM 2179 N N . VAL B 1 44 ? 1.245 32.594 -3.299 1 94.19 44 VAL B N 1
ATOM 2180 C CA . VAL B 1 44 ? 1.141 31.172 -3.666 1 94.19 44 VAL B CA 1
ATOM 2181 C C . VAL B 1 44 ? -0.245 30.656 -3.305 1 94.19 44 VAL B C 1
ATOM 2183 O O . VAL B 1 44 ? -0.409 29.469 -3.021 1 94.19 44 VAL B O 1
ATOM 2186 N N . PHE B 1 45 ? -1.218 31.516 -3.229 1 90.62 45 PHE B N 1
ATOM 2187 C CA . PHE B 1 45 ? -2.557 31.203 -2.746 1 90.62 45 PHE B CA 1
ATOM 2188 C C . PHE B 1 45 ? -3.195 30.109 -3.6 1 90.62 45 PHE B C 1
ATOM 2190 O O . PHE B 1 45 ? -3.906 29.25 -3.082 1 90.62 45 PHE B O 1
ATOM 2197 N N . TYR B 1 46 ? -2.932 30.047 -4.891 1 88.69 46 TYR B N 1
ATOM 2198 C CA . TYR B 1 46 ? -3.58 29.094 -5.777 1 88.69 46 TYR B CA 1
ATOM 2199 C C . TYR B 1 46 ? -2.773 27.797 -5.875 1 88.69 46 TYR B C 1
ATOM 2201 O O . TYR B 1 46 ? -3.275 26.781 -6.355 1 88.69 46 TYR B O 1
ATOM 2209 N N . ASP B 1 47 ? -1.586 27.844 -5.395 1 91 47 ASP B N 1
ATOM 2210 C CA . ASP B 1 47 ? -0.713 26.672 -5.484 1 91 47 ASP B CA 1
ATOM 2211 C C . ASP B 1 47 ? -0.972 25.703 -4.332 1 91 47 ASP B C 1
ATOM 2213 O O . ASP B 1 47 ? -0.88 24.484 -4.504 1 91 47 ASP B O 1
ATOM 2217 N N . TYR B 1 48 ? -1.352 26.328 -3.145 1 93.5 48 TYR B N 1
ATOM 2218 C CA . TYR B 1 48 ? -1.495 25.547 -1.929 1 93.5 48 TYR B CA 1
ATOM 2219 C C . TYR B 1 48 ? -2.836 25.812 -1.255 1 93.5 48 TYR B C 1
ATOM 2221 O O . TYR B 1 48 ? -3.396 26.906 -1.393 1 93.5 48 TYR B O 1
ATOM 2229 N N . ILE B 1 49 ? -3.316 24.812 -0.5 1 92.75 49 ILE B N 1
ATOM 2230 C CA . ILE B 1 49 ? -4.539 24.984 0.279 1 92.75 49 ILE B CA 1
ATOM 2231 C C . ILE B 1 49 ? -4.375 26.156 1.248 1 92.75 49 ILE B C 1
ATOM 2233 O O . ILE B 1 49 ? -3.398 26.219 1.998 1 92.75 49 ILE B O 1
ATOM 2237 N N . CYS B 1 50 ? -5.27 27.109 1.174 1 93 50 CYS B N 1
ATOM 2238 C CA . CYS B 1 50 ? -5.312 28.297 2.02 1 93 50 CYS B CA 1
ATOM 2239 C C . CYS B 1 50 ? -4.07 29.156 1.814 1 93 50 CYS B C 1
ATOM 2241 O O . CYS B 1 50 ? -3.725 29.969 2.676 1 93 50 CYS B O 1
ATOM 2243 N N . GLY B 1 51 ? -3.285 28.859 0.694 1 94.06 51 GLY B N 1
ATOM 2244 C CA . GLY B 1 51 ? -2.055 29.594 0.437 1 94.06 51 GLY B CA 1
ATOM 2245 C C . GLY B 1 51 ? -0.951 29.266 1.425 1 94.06 51 GLY B C 1
ATOM 2246 O O . GLY B 1 51 ? -0.055 30.078 1.653 1 94.06 51 GLY B O 1
ATOM 2247 N N . ASP B 1 52 ? -1.096 28.266 2.145 1 96.5 52 ASP B N 1
ATOM 2248 C CA . ASP B 1 52 ? -0.134 27.812 3.139 1 96.5 52 ASP B CA 1
ATOM 2249 C C . ASP B 1 52 ? 0.552 26.516 2.678 1 96.5 52 ASP B C 1
ATOM 2251 O O . ASP B 1 52 ? -0.075 25.453 2.625 1 96.5 52 ASP B O 1
ATOM 2255 N N . ARG B 1 53 ? 1.84 26.609 2.43 1 96.69 53 ARG B N 1
ATOM 2256 C CA . ARG B 1 53 ? 2.596 25.5 1.856 1 96.69 53 ARG B CA 1
ATOM 2257 C C . ARG B 1 53 ? 2.516 24.25 2.748 1 96.69 53 ARG B C 1
ATOM 2259 O O . ARG B 1 53 ? 2.537 23.125 2.256 1 96.69 53 ARG B O 1
ATOM 2266 N N . ARG B 1 54 ? 2.322 24.438 4.031 1 97.75 54 ARG B N 1
ATOM 2267 C CA . ARG B 1 54 ? 2.262 23.312 4.969 1 97.75 54 ARG B CA 1
ATOM 2268 C C . ARG B 1 54 ? 1.024 22.469 4.719 1 97.75 54 ARG B C 1
ATOM 2270 O O . ARG B 1 54 ? 0.995 21.281 5.082 1 97.75 54 ARG B O 1
ATOM 2277 N N . LEU B 1 55 ? 0.073 23 4.082 1 96.25 55 LEU B N 1
ATOM 2278 C CA . LEU B 1 55 ? -1.199 22.312 3.889 1 96.25 55 LEU B CA 1
ATOM 2279 C C . LEU B 1 55 ? -1.229 21.594 2.545 1 96.25 55 LEU B C 1
ATOM 2281 O O . LEU B 1 55 ? -2.229 20.953 2.199 1 96.25 55 LEU B O 1
ATOM 2285 N N . GLY B 1 56 ? -0.149 21.719 1.775 1 95.19 56 GLY B N 1
ATOM 2286 C CA . GLY B 1 56 ? 0.026 20.922 0.565 1 95.19 56 GLY B CA 1
ATOM 2287 C C . GLY B 1 56 ? -0.572 21.578 -0.665 1 95.19 56 GLY B C 1
ATOM 2288 O O . GLY B 1 56 ? -1.218 22.625 -0.565 1 95.19 56 GLY B O 1
ATOM 2289 N N . PRO B 1 57 ? -0.314 21 -1.758 1 93.56 57 PRO B N 1
ATOM 2290 C CA . PRO B 1 57 ? -0.761 21.578 -3.029 1 93.56 57 PRO B CA 1
ATOM 2291 C C . PRO B 1 57 ? -2.281 21.562 -3.178 1 93.56 57 PRO B C 1
ATOM 2293 O O . PRO B 1 57 ? -2.943 20.625 -2.74 1 93.56 57 PRO B O 1
ATOM 2296 N N . SER B 1 58 ? -2.83 22.516 -3.84 1 88.75 58 SER B N 1
ATOM 2297 C CA . SER B 1 58 ? -4.27 22.656 -4.027 1 88.75 58 SER B CA 1
ATOM 2298 C C . SER B 1 58 ? -4.812 21.578 -4.961 1 88.75 58 SER B C 1
ATOM 2300 O O . SER B 1 58 ? -5.977 21.172 -4.848 1 88.75 58 SER B O 1
ATOM 2302 N N . VAL B 1 59 ? -3.936 21.141 -5.848 1 87.12 59 VAL B N 1
ATOM 2303 C CA . VAL B 1 59 ? -4.332 20.141 -6.828 1 87.12 59 VAL B CA 1
ATOM 2304 C C . VAL B 1 59 ? -3.494 18.875 -6.641 1 87.12 59 VAL B C 1
ATOM 2306 O O . VAL B 1 59 ? -2.262 18.938 -6.629 1 87.12 59 VAL B O 1
ATOM 2309 N N . LEU B 1 60 ? -4.16 17.781 -6.508 1 90.31 60 LEU B N 1
ATOM 2310 C CA . LEU B 1 60 ? -3.48 16.5 -6.395 1 90.31 60 LEU B CA 1
ATOM 2311 C C . LEU B 1 60 ? -3.32 15.852 -7.766 1 90.31 60 LEU B C 1
ATOM 2313 O O . LEU B 1 60 ? -4.113 16.109 -8.672 1 90.31 60 LEU B O 1
ATOM 2317 N N . PRO B 1 61 ? -2.271 15.023 -7.863 1 90.25 61 PRO B N 1
ATOM 2318 C CA . PRO B 1 61 ? -2.053 14.383 -9.156 1 90.25 61 PRO B CA 1
ATOM 2319 C C . PRO B 1 61 ? -3.178 13.422 -9.539 1 90.25 61 PRO B C 1
ATOM 2321 O O . PRO B 1 61 ? -3.762 12.773 -8.664 1 90.25 61 PRO B O 1
ATOM 2324 N N . ARG B 1 62 ? -3.342 13.195 -10.828 1 85.19 62 ARG B N 1
ATOM 2325 C CA . ARG B 1 62 ? -4.398 12.32 -11.312 1 85.19 62 ARG B CA 1
ATOM 2326 C C . ARG B 1 62 ? -3.836 11.234 -12.227 1 85.19 62 ARG B C 1
ATOM 2328 O O . ARG B 1 62 ? -4.453 10.18 -12.406 1 85.19 62 ARG B O 1
ATOM 2335 N N . LYS B 1 63 ? -2.736 11.555 -12.781 1 86.69 63 LYS B N 1
ATOM 2336 C CA . LYS B 1 63 ? -2.178 10.625 -13.758 1 86.69 63 LYS B CA 1
ATOM 2337 C C . LYS B 1 63 ? -1.432 9.484 -13.062 1 86.69 63 LYS B C 1
ATOM 2339 O O . LYS B 1 63 ? -0.971 9.641 -11.93 1 86.69 63 LYS B O 1
ATOM 2344 N N . LEU B 1 64 ? -1.371 8.398 -13.82 1 86.62 64 LEU B N 1
ATOM 2345 C CA . LEU B 1 64 ? -0.606 7.258 -13.32 1 86.62 64 LEU B CA 1
ATOM 2346 C C . LEU B 1 64 ? 0.884 7.582 -13.281 1 86.62 64 LEU B C 1
ATOM 2348 O O . LEU B 1 64 ? 1.391 8.305 -14.141 1 86.62 64 LEU B O 1
ATOM 2352 N N . PRO B 1 65 ? 1.643 7.227 -12.375 1 92.75 65 PRO B N 1
ATOM 2353 C CA . PRO B 1 65 ? 1.126 6.398 -11.289 1 92.75 65 PRO B CA 1
ATOM 2354 C C . PRO B 1 65 ? 0.665 7.219 -10.086 1 92.75 65 PRO B C 1
ATOM 2356 O O . PRO B 1 65 ? -0.02 6.699 -9.203 1 92.75 65 PRO B O 1
ATOM 2359 N N . LEU B 1 66 ? 0.911 8.492 -10.039 1 93.88 66 LEU B N 1
ATOM 2360 C CA . LEU B 1 66 ? 0.766 9.289 -8.828 1 93.88 66 LEU B CA 1
ATOM 2361 C C . LEU B 1 66 ? -0.699 9.391 -8.414 1 93.88 66 LEU B C 1
ATOM 2363 O O . LEU B 1 66 ? -1.014 9.391 -7.223 1 93.88 66 LEU B O 1
ATOM 2367 N N . GLY B 1 67 ? -1.512 9.492 -9.383 1 91.38 67 GLY B N 1
ATOM 2368 C CA . GLY B 1 67 ? -2.932 9.586 -9.086 1 91.38 67 GLY B CA 1
ATOM 2369 C C . GLY B 1 67 ? -3.439 8.43 -8.242 1 91.38 67 GLY B C 1
ATOM 2370 O O . GLY B 1 67 ? -4.305 8.625 -7.383 1 91.38 67 GLY B O 1
ATOM 2371 N N . THR B 1 68 ? -2.891 7.238 -8.469 1 92.25 68 THR B N 1
ATOM 2372 C CA . THR B 1 68 ? -3.326 6.062 -7.719 1 92.25 68 THR B CA 1
ATOM 2373 C C . THR B 1 68 ? -2.871 6.148 -6.266 1 92.25 68 THR B C 1
ATOM 2375 O O . THR B 1 68 ? -3.52 5.594 -5.375 1 92.25 68 THR B O 1
ATOM 2378 N N . PHE B 1 69 ? -1.85 6.918 -6.016 1 95.31 69 PHE B N 1
ATOM 2379 C CA . PHE B 1 69 ? -1.265 6.957 -4.68 1 95.31 69 PHE B CA 1
ATOM 2380 C C . PHE B 1 69 ? -2.078 7.859 -3.76 1 95.31 69 PHE B C 1
ATOM 2382 O O . PHE B 1 69 ? -1.95 7.781 -2.535 1 95.31 69 PHE B O 1
ATOM 2389 N N . VAL B 1 70 ? -2.912 8.711 -4.355 1 93.19 70 VAL B N 1
ATOM 2390 C CA . VAL B 1 70 ? -3.619 9.68 -3.521 1 93.19 70 VAL B CA 1
ATOM 2391 C C . VAL B 1 70 ? -5.125 9.438 -3.609 1 93.19 70 VAL B C 1
ATOM 2393 O O . VAL B 1 70 ? -5.922 10.242 -3.127 1 93.19 70 VAL B O 1
ATOM 2396 N N . ALA B 1 71 ? -5.523 8.328 -4.164 1 90.38 71 ALA B N 1
ATOM 2397 C CA . ALA B 1 71 ? -6.941 8.047 -4.395 1 90.38 71 ALA B CA 1
ATOM 2398 C C . ALA B 1 71 ? -7.688 7.883 -3.076 1 90.38 71 ALA B C 1
ATOM 2400 O O . ALA B 1 71 ? -8.867 8.227 -2.977 1 90.38 71 ALA B O 1
ATOM 2401 N N . SER B 1 72 ? -7.016 7.367 -2.078 1 91.62 72 SER B N 1
ATOM 2402 C CA . SER B 1 72 ? -7.652 7.141 -0.785 1 91.62 72 SER B CA 1
ATOM 2403 C C . SER B 1 72 ? -7.18 8.156 0.251 1 91.62 72 SER B C 1
ATOM 2405 O O . SER B 1 72 ? -7.387 7.965 1.451 1 91.62 72 SER B O 1
ATOM 2407 N N . TYR B 1 73 ? -6.508 9.164 -0.14 1 93.75 73 TYR B N 1
ATOM 2408 C CA . TYR B 1 73 ? -5.852 10.133 0.729 1 93.75 73 TYR B CA 1
ATOM 2409 C C . TYR B 1 73 ? -6.848 11.172 1.237 1 93.75 73 TYR B C 1
ATOM 2411 O O . TYR B 1 73 ? -7.461 11.891 0.446 1 93.75 73 TYR B O 1
ATOM 2419 N N . ASP B 1 74 ? -7.102 11.102 2.547 1 91.44 74 ASP B N 1
ATOM 2420 C CA . ASP B 1 74 ? -7.789 12.188 3.238 1 91.44 74 ASP B CA 1
ATOM 2421 C C . ASP B 1 74 ? -6.785 13.164 3.861 1 91.44 74 ASP B C 1
ATOM 2423 O O . ASP B 1 74 ? -6.25 12.898 4.941 1 91.44 74 ASP B O 1
ATOM 2427 N N . ARG B 1 75 ? -6.582 14.266 3.361 1 92.56 75 ARG B N 1
ATOM 2428 C CA . ARG B 1 75 ? -5.469 15.172 3.607 1 92.56 75 ARG B CA 1
ATOM 2429 C C . ARG B 1 75 ? -5.352 15.5 5.094 1 92.56 75 ARG B C 1
ATOM 2431 O O . ARG B 1 75 ? -4.246 15.523 5.641 1 92.56 75 ARG B O 1
ATOM 2438 N N . PHE B 1 76 ? -6.492 15.82 5.691 1 93.62 76 PHE B N 1
ATOM 2439 C CA . PHE B 1 76 ? -6.406 16.344 7.051 1 93.62 76 PHE B CA 1
ATOM 2440 C C . PHE B 1 76 ? -7.008 15.352 8.047 1 93.62 76 PHE B C 1
ATOM 2442 O O . PHE B 1 76 ? -7.258 15.711 9.203 1 93.62 76 PHE B O 1
ATOM 2449 N N . GLY B 1 77 ? -7.383 14.133 7.57 1 90.94 77 GLY B N 1
ATOM 2450 C CA . GLY B 1 77 ? -7.922 13.117 8.453 1 90.94 77 GLY B CA 1
ATOM 2451 C C . GLY B 1 77 ? -9.18 13.555 9.18 1 90.94 77 GLY B C 1
ATOM 2452 O O . GLY B 1 77 ? -9.328 13.305 10.375 1 90.94 77 GLY B O 1
ATOM 2453 N N . GLY B 1 78 ? -9.984 14.359 8.492 1 88 78 GLY B N 1
ATOM 2454 C CA . GLY B 1 78 ? -11.258 14.781 9.055 1 88 78 GLY B CA 1
ATOM 2455 C C . GLY B 1 78 ? -11.18 16.125 9.758 1 88 78 GLY B C 1
ATOM 2456 O O . GLY B 1 78 ? -12.203 16.672 10.172 1 88 78 GLY B O 1
ATOM 2457 N N . LEU B 1 79 ? -10.016 16.719 9.844 1 92.31 79 LEU B N 1
ATOM 2458 C CA . LEU B 1 79 ? -9.836 17.984 10.523 1 92.31 79 LEU B CA 1
ATOM 2459 C C . LEU B 1 79 ? -9.938 19.156 9.547 1 92.31 79 LEU B C 1
ATOM 2461 O O . LEU B 1 79 ? -9.75 18.969 8.336 1 92.31 79 LEU B O 1
ATOM 2465 N N . SER B 1 80 ? -10.211 20.297 10.07 1 90.44 80 SER B N 1
ATOM 2466 C CA . SER B 1 80 ? -10.031 21.516 9.281 1 90.44 80 SER B CA 1
ATOM 2467 C C . SER B 1 80 ? -8.555 21.828 9.078 1 90.44 80 SER B C 1
ATOM 2469 O O . SER B 1 80 ? -7.699 21.328 9.812 1 90.44 80 SER B O 1
ATOM 2471 N N . PRO B 1 81 ? -8.258 22.672 8.125 1 94.19 81 PRO B N 1
ATOM 2472 C CA . PRO B 1 81 ? -6.863 23.078 7.949 1 94.19 81 PRO B CA 1
ATOM 2473 C C . PRO B 1 81 ? -6.258 23.688 9.211 1 94.19 81 PRO B C 1
ATOM 2475 O O . PRO B 1 81 ? -5.121 23.359 9.57 1 94.19 81 PRO B O 1
ATOM 2478 N N . ASP B 1 82 ? -7.016 24.531 9.859 1 95.12 82 ASP B N 1
ATOM 2479 C CA . ASP B 1 82 ? -6.516 25.172 11.07 1 95.12 82 ASP B CA 1
ATOM 2480 C C . ASP B 1 82 ? -6.277 24.141 12.18 1 95.12 82 ASP B C 1
ATOM 2482 O O . ASP B 1 82 ? -5.227 24.156 12.82 1 95.12 82 ASP B O 1
ATOM 2486 N N . ASP B 1 83 ? -7.254 23.266 12.398 1 95.62 83 ASP B N 1
ATOM 2487 C CA . ASP B 1 83 ? -7.125 22.25 13.438 1 95.62 83 ASP B CA 1
ATOM 2488 C C . ASP B 1 83 ? -5.969 21.297 13.148 1 95.62 83 ASP B C 1
ATOM 2490 O O . ASP B 1 83 ? -5.297 20.828 14.07 1 95.62 83 ASP B O 1
ATOM 2494 N N . PHE B 1 84 ? -5.781 21.047 11.898 1 97.44 84 PHE B N 1
ATOM 2495 C CA . PHE B 1 84 ? -4.672 20.203 11.492 1 97.44 84 PHE B CA 1
ATOM 2496 C C . PHE B 1 84 ? -3.338 20.828 11.891 1 97.44 84 PHE B C 1
ATOM 2498 O O . PHE B 1 84 ? -2.494 20.156 12.492 1 97.44 84 PHE B O 1
ATOM 2505 N N . LEU B 1 85 ? -3.105 22.016 11.578 1 98.25 85 LEU B N 1
ATOM 2506 C CA . LEU B 1 85 ? -1.857 22.703 11.906 1 98.25 85 LEU B CA 1
ATOM 2507 C C . LEU B 1 85 ? -1.692 22.812 13.422 1 98.25 85 LEU B C 1
ATOM 2509 O O . LEU B 1 85 ? -0.586 22.672 13.945 1 98.25 85 LEU B O 1
ATOM 2513 N N . LYS B 1 86 ? -2.801 23.094 14.148 1 98 86 LYS B N 1
ATOM 2514 C CA . LYS B 1 86 ? -2.732 23.156 15.602 1 98 86 LYS B CA 1
ATOM 2515 C C . LYS B 1 86 ? -2.23 21.844 16.188 1 98 86 LYS B C 1
ATOM 2517 O O . LYS B 1 86 ? -1.453 21.844 17.156 1 98 86 LYS B O 1
ATOM 2522 N N . ARG B 1 87 ? -2.623 20.844 15.57 1 98.19 87 ARG B N 1
ATOM 2523 C CA . ARG B 1 87 ? -2.32 19.531 16.109 1 98.19 87 ARG B CA 1
ATOM 2524 C C . ARG B 1 87 ? -0.905 19.094 15.742 1 98.19 87 ARG B C 1
ATOM 2526 O O . ARG B 1 87 ? -0.197 18.5 16.562 1 98.19 87 ARG B O 1
ATOM 2533 N N . TRP B 1 88 ? -0.476 19.422 14.516 1 98.62 88 TRP B N 1
ATOM 2534 C CA . TRP B 1 88 ? 0.674 18.688 13.984 1 98.62 88 TRP B CA 1
ATOM 2535 C C . TRP B 1 88 ? 1.858 19.625 13.773 1 98.62 88 TRP B C 1
ATOM 2537 O O . TRP B 1 88 ? 2.957 19.188 13.43 1 98.62 88 TRP B O 1
ATOM 2547 N N . TRP B 1 89 ? 1.742 20.906 13.953 1 98.5 89 TRP B N 1
ATOM 2548 C CA . TRP B 1 89 ? 2.803 21.859 13.688 1 98.5 89 TRP B CA 1
ATOM 2549 C C . TRP B 1 89 ? 3.191 22.609 14.969 1 98.5 89 TRP B C 1
ATOM 2551 O O . TRP B 1 89 ? 2.324 23.031 15.734 1 98.5 89 TRP B O 1
ATOM 2561 N N . ASP B 1 90 ? 4.445 22.641 15.18 1 97.94 90 ASP B N 1
ATOM 2562 C CA . ASP B 1 90 ? 5.047 23.469 16.219 1 97.94 90 ASP B CA 1
ATOM 2563 C C . ASP B 1 90 ? 5.801 24.656 15.625 1 97.94 90 ASP B C 1
ATOM 2565 O O . ASP B 1 90 ? 6.688 24.469 14.789 1 97.94 90 ASP B O 1
ATOM 2569 N N . GLU B 1 91 ? 5.492 25.859 15.992 1 95.75 91 GLU B N 1
ATOM 2570 C CA . GLU B 1 91 ? 6.043 27.062 15.383 1 95.75 91 GLU B CA 1
ATOM 2571 C C . GLU B 1 91 ? 7.562 27.094 15.508 1 95.75 91 GLU B C 1
ATOM 2573 O O . GLU B 1 91 ? 8.25 27.672 14.656 1 95.75 91 GLU B O 1
ATOM 2578 N N . GLU B 1 92 ? 8.102 26.562 16.469 1 96.81 92 GLU B N 1
ATOM 2579 C CA . GLU B 1 92 ? 9.539 26.594 16.703 1 96.81 92 GLU B CA 1
ATOM 2580 C C . GLU B 1 92 ? 10.219 25.359 16.109 1 96.81 92 GLU B C 1
ATOM 2582 O O . GLU B 1 92 ? 11.234 25.469 15.422 1 96.81 92 GLU B O 1
ATOM 2587 N N . LYS B 1 93 ? 9.578 24.188 16.297 1 97.25 93 LYS B N 1
ATOM 2588 C CA . LYS B 1 93 ? 10.25 22.922 15.984 1 97.25 93 LYS B CA 1
ATOM 2589 C C . LYS B 1 93 ? 9.781 22.375 14.641 1 97.25 93 LYS B C 1
ATOM 2591 O O . LYS B 1 93 ? 10.406 21.469 14.086 1 97.25 93 LYS B O 1
ATOM 2596 N N . GLY B 1 94 ? 8.703 22.875 14.156 1 98 94 GLY B N 1
ATOM 2597 C CA . GLY B 1 94 ? 8.172 22.375 12.898 1 98 94 GLY B CA 1
ATOM 2598 C C . GLY B 1 94 ? 7.184 21.234 13.062 1 98 94 GLY B C 1
ATOM 2599 O O . GLY B 1 94 ? 6.395 21.234 14.008 1 98 94 GLY B O 1
ATOM 2600 N N . TRP B 1 95 ? 7.176 20.359 12.078 1 98.62 95 TRP B N 1
ATOM 2601 C CA . TRP B 1 95 ? 6.242 19.234 12.109 1 98.62 95 TRP B CA 1
ATOM 2602 C C . TRP B 1 95 ? 6.52 18.328 13.305 1 98.62 95 TRP B C 1
ATOM 2604 O O . TRP B 1 95 ? 7.676 18.047 13.625 1 98.62 95 TRP B O 1
ATOM 2614 N N . LYS B 1 96 ? 5.496 17.891 13.914 1 98.5 96 LYS B N 1
ATOM 2615 C CA . LYS B 1 96 ? 5.598 16.922 15.008 1 98.5 96 LYS B CA 1
ATOM 2616 C C . LYS B 1 96 ? 5.648 15.492 14.469 1 98.5 96 LYS B C 1
ATOM 2618 O O . LYS B 1 96 ? 4.613 14.898 14.164 1 98.5 96 LYS B O 1
ATOM 2623 N N . TYR B 1 97 ? 6.773 14.953 14.383 1 98.19 97 TYR B N 1
ATOM 2624 C CA . TYR B 1 97 ? 6.961 13.594 13.883 1 98.19 97 TYR B CA 1
ATOM 2625 C C . TYR B 1 97 ? 6.828 12.578 15.008 1 98.19 97 TYR B C 1
ATOM 2627 O O . TYR B 1 97 ? 6.996 12.914 16.188 1 98.19 97 TYR B O 1
ATOM 2635 N N . PRO B 1 98 ? 6.52 11.383 14.656 1 98.06 98 PRO B N 1
ATOM 2636 C CA . PRO B 1 98 ? 6.363 10.359 15.688 1 98.06 98 PRO B CA 1
ATOM 2637 C C . PRO B 1 98 ? 7.699 9.891 16.25 1 98.06 98 PRO B C 1
ATOM 2639 O O . PRO B 1 98 ? 8.742 10.039 15.609 1 98.06 98 PRO B O 1
ATOM 2642 N N . ASP B 1 99 ? 7.648 9.297 17.406 1 97.5 99 ASP B N 1
ATOM 2643 C CA . ASP B 1 99 ? 8.805 8.648 18.016 1 97.5 99 ASP B CA 1
ATOM 2644 C C . ASP B 1 99 ? 9.102 7.309 17.359 1 97.5 99 ASP B C 1
ATOM 2646 O O . ASP B 1 99 ? 8.422 6.922 16.406 1 97.5 99 ASP B O 1
ATOM 2650 N N . HIS B 1 100 ? 10.227 6.707 17.766 1 98.19 100 HIS B N 1
ATOM 2651 C CA . HIS B 1 100 ? 10.602 5.352 17.375 1 98.19 100 HIS B CA 1
ATOM 2652 C C . HIS B 1 100 ? 10.781 5.246 15.859 1 98.19 100 HIS B C 1
ATOM 2654 O O . HIS B 1 100 ? 10.383 4.25 15.25 1 98.19 100 HIS B O 1
ATOM 2660 N N . HIS B 1 101 ? 11.188 6.297 15.328 1 98.12 101 HIS B N 1
ATOM 2661 C CA . HIS B 1 101 ? 11.508 6.363 13.906 1 98.12 101 HIS B CA 1
ATOM 2662 C C . HIS B 1 101 ? 10.273 6.098 13.055 1 98.12 101 HIS B C 1
ATOM 2664 O O . HIS B 1 101 ? 10.383 5.594 11.938 1 98.12 101 HIS B O 1
ATOM 2670 N N . GLY B 1 102 ? 9.086 6.277 13.609 1 98.56 102 GLY B N 1
ATOM 2671 C CA . GLY B 1 102 ? 7.852 6.23 12.836 1 98.56 102 GLY B CA 1
ATOM 2672 C C . GLY B 1 102 ? 7.281 4.832 12.695 1 98.56 102 GLY B C 1
ATOM 2673 O O . GLY B 1 102 ? 6.324 4.617 11.953 1 98.56 102 GLY B O 1
ATOM 2674 N N . PHE B 1 103 ? 7.871 3.906 13.469 1 98.81 103 PHE B N 1
ATOM 2675 C CA . PHE B 1 103 ? 7.375 2.541 13.344 1 98.81 103 PHE B CA 1
ATOM 2676 C C . PHE B 1 103 ? 6.145 2.334 14.219 1 98.81 103 PHE B C 1
ATOM 2678 O O . PHE B 1 103 ? 6.059 2.885 15.32 1 98.81 103 PHE B O 1
ATOM 2685 N N . GLN B 1 104 ? 5.246 1.554 13.734 1 98.75 104 GLN B N 1
ATOM 2686 C CA . GLN B 1 104 ? 4.129 1.07 14.547 1 98.75 104 GLN B CA 1
ATOM 2687 C C . GLN B 1 104 ? 4.629 0.348 15.789 1 98.75 104 GLN B C 1
ATOM 2689 O O . GLN B 1 104 ? 5.652 -0.341 15.75 1 98.75 104 GLN B O 1
ATOM 2694 N N . LEU B 1 105 ? 3.854 0.512 16.828 1 98.62 105 LEU B N 1
ATOM 2695 C CA . LEU B 1 105 ? 4.199 -0.174 18.078 1 98.62 105 LEU B CA 1
ATOM 2696 C C . LEU B 1 105 ? 3.35 -1.429 18.25 1 98.62 105 LEU B C 1
ATOM 2698 O O . LEU B 1 105 ? 2.182 -1.456 17.859 1 98.62 105 LEU B O 1
ATOM 2702 N N . ASP B 1 106 ? 3.936 -2.436 18.812 1 98.12 106 ASP B N 1
ATOM 2703 C CA . ASP B 1 106 ? 3.219 -3.678 19.078 1 98.12 106 ASP B CA 1
ATOM 2704 C C . ASP B 1 106 ? 2.381 -3.564 20.359 1 98.12 106 ASP B C 1
ATOM 2706 O O . ASP B 1 106 ? 2.254 -2.479 20.922 1 98.12 106 ASP B O 1
ATOM 2710 N N . ALA B 1 107 ? 1.716 -4.641 20.797 1 96.31 107 ALA B N 1
ATOM 2711 C CA . ALA B 1 107 ? 0.792 -4.652 21.922 1 96.31 107 ALA B CA 1
ATOM 2712 C C . ALA B 1 107 ? 1.514 -4.301 23.219 1 96.31 107 ALA B C 1
ATOM 2714 O O . ALA B 1 107 ? 0.881 -3.895 24.203 1 96.31 107 ALA B O 1
ATOM 2715 N N . ASP B 1 108 ? 2.861 -4.441 23.219 1 96.88 108 ASP B N 1
ATOM 2716 C CA . ASP B 1 108 ? 3.656 -4.109 24.406 1 96.88 108 ASP B CA 1
ATOM 2717 C C . ASP B 1 108 ? 4.32 -2.744 24.25 1 96.88 108 ASP B C 1
ATOM 2719 O O . ASP B 1 108 ? 5.27 -2.426 24.969 1 96.88 108 ASP B O 1
ATOM 2723 N N . ASN B 1 109 ? 4.039 -2.023 23.234 1 97.06 109 ASN B N 1
ATOM 2724 C CA . ASN B 1 109 ? 4.492 -0.66 22.969 1 97.06 109 ASN B CA 1
ATOM 2725 C C . ASN B 1 109 ? 5.938 -0.629 22.484 1 97.06 109 ASN B C 1
ATOM 2727 O O . ASN B 1 109 ? 6.668 0.323 22.766 1 97.06 109 ASN B O 1
ATOM 2731 N N . ARG B 1 110 ? 6.359 -1.679 21.953 1 98.06 110 ARG B N 1
ATOM 2732 C CA . ARG B 1 110 ? 7.676 -1.717 21.328 1 98.06 110 ARG B CA 1
ATOM 2733 C C . ARG B 1 110 ? 7.566 -1.525 19.812 1 98.06 110 ARG B C 1
ATOM 2735 O O . ARG B 1 110 ? 6.613 -1.992 19.188 1 98.06 110 ARG B O 1
ATOM 2742 N N . PRO B 1 111 ? 8.555 -0.859 19.188 1 98.56 111 PRO B N 1
ATOM 2743 C CA . PRO B 1 111 ? 8.5 -0.681 17.734 1 98.56 111 PRO B CA 1
ATOM 2744 C C . PRO B 1 111 ? 8.484 -2.008 16.984 1 98.56 111 PRO B C 1
ATOM 2746 O O . PRO B 1 111 ? 9.273 -2.904 17.281 1 98.56 111 PRO B O 1
ATOM 2749 N N . MET B 1 112 ? 7.609 -2.127 16.062 1 98.56 112 MET B N 1
ATOM 2750 C CA . MET B 1 112 ? 7.531 -3.301 15.203 1 98.56 112 MET B CA 1
ATOM 2751 C C . MET B 1 112 ? 8.477 -3.168 14.016 1 98.56 112 MET B C 1
ATOM 2753 O O . MET B 1 112 ? 8.062 -2.799 12.914 1 98.56 112 MET B O 1
ATOM 2757 N N . ASN B 1 113 ? 9.711 -3.52 14.188 1 98.56 113 ASN B N 1
ATOM 2758 C CA . ASN B 1 113 ? 10.695 -3.439 13.109 1 98.56 113 ASN B CA 1
ATOM 2759 C C . ASN B 1 113 ? 11.789 -4.484 13.273 1 98.56 113 ASN B C 1
ATOM 2761 O O . ASN B 1 113 ? 11.883 -5.141 14.312 1 98.56 113 ASN B O 1
ATOM 2765 N N . ALA B 1 114 ? 12.492 -4.719 12.18 1 98.5 114 ALA B N 1
ATOM 2766 C CA . ALA B 1 114 ? 13.617 -5.652 12.156 1 98.5 114 ALA B CA 1
ATOM 2767 C C . ALA B 1 114 ? 14.578 -5.324 11.016 1 98.5 114 ALA B C 1
ATOM 2769 O O . ALA B 1 114 ? 14.219 -4.598 10.086 1 98.5 114 ALA B O 1
ATOM 2770 N N . SER B 1 115 ? 15.766 -5.871 11.164 1 98.44 115 SER B N 1
ATOM 2771 C CA . SER B 1 115 ? 16.75 -5.742 10.086 1 98.44 115 SER B CA 1
ATOM 2772 C C . SER B 1 115 ? 16.359 -6.586 8.883 1 98.44 115 SER B C 1
ATOM 2774 O O . SER B 1 115 ? 15.961 -7.746 9.031 1 98.44 115 SER B O 1
ATOM 2776 N N . MET B 1 116 ? 16.469 -5.996 7.758 1 98.31 116 MET B N 1
ATOM 2777 C CA . MET B 1 116 ? 16.078 -6.652 6.512 1 98.31 116 MET B CA 1
ATOM 2778 C C . MET B 1 116 ? 17.047 -6.309 5.391 1 98.31 116 MET B C 1
ATOM 2780 O O . MET B 1 116 ? 17.656 -5.234 5.395 1 98.31 116 MET B O 1
ATOM 2784 N N . ILE B 1 117 ? 17.156 -7.195 4.461 1 98.38 117 ILE B N 1
ATOM 2785 C CA . ILE B 1 117 ? 18.016 -6.945 3.307 1 98.38 117 ILE B CA 1
ATOM 2786 C C . ILE B 1 117 ? 17.156 -6.617 2.09 1 98.38 117 ILE B C 1
ATOM 2788 O O . ILE B 1 117 ? 16.266 -7.387 1.723 1 98.38 117 ILE B O 1
ATOM 2792 N N . LEU B 1 118 ? 17.344 -5.457 1.559 1 98.62 118 LEU B N 1
ATOM 2793 C CA . LEU B 1 118 ? 16.797 -5.172 0.234 1 98.62 118 LEU B CA 1
ATOM 2794 C C . LEU B 1 118 ? 17.609 -5.879 -0.848 1 98.62 118 LEU B C 1
ATOM 2796 O O . LEU B 1 118 ? 18.828 -5.719 -0.918 1 98.62 118 LEU B O 1
ATOM 2800 N N . GLU B 1 119 ? 16.938 -6.605 -1.645 1 98.06 119 GLU B N 1
ATOM 2801 C CA . GLU B 1 119 ? 17.609 -7.395 -2.676 1 98.06 119 GLU B CA 1
ATOM 2802 C C . GLU B 1 119 ? 17.672 -6.633 -3.998 1 98.06 119 GLU B C 1
ATOM 2804 O O . GLU B 1 119 ? 16.812 -5.789 -4.277 1 98.06 119 GLU B O 1
ATOM 2809 N N . PRO B 1 120 ? 18.641 -6.977 -4.816 1 98.5 120 PRO B N 1
ATOM 2810 C CA . PRO B 1 120 ? 18.688 -6.363 -6.148 1 98.5 120 PRO B CA 1
ATOM 2811 C C . PRO B 1 120 ? 17.391 -6.535 -6.93 1 98.5 120 PRO B C 1
ATOM 2813 O O . PRO B 1 120 ? 16.719 -7.562 -6.797 1 98.5 120 PRO B O 1
ATOM 2816 N N . ASP B 1 121 ? 17.016 -5.465 -7.684 1 97.06 121 ASP B N 1
ATOM 2817 C CA . ASP B 1 121 ? 15.883 -5.395 -8.609 1 97.06 121 ASP B CA 1
ATOM 2818 C C . ASP B 1 121 ? 14.602 -4.988 -7.879 1 97.06 121 ASP B C 1
ATOM 2820 O O . ASP B 1 121 ? 13.594 -4.68 -8.516 1 97.06 121 ASP B O 1
ATOM 2824 N N . MET B 1 122 ? 14.695 -4.957 -6.547 1 97.94 122 MET B N 1
ATOM 2825 C CA . MET B 1 122 ? 13.562 -4.383 -5.828 1 97.94 122 MET B CA 1
ATOM 2826 C C . MET B 1 122 ? 13.344 -2.926 -6.219 1 97.94 122 MET B C 1
ATOM 2828 O O . MET B 1 122 ? 14.305 -2.189 -6.438 1 97.94 122 MET B O 1
ATOM 2832 N N . LEU B 1 123 ? 12.109 -2.578 -6.297 1 98.38 123 LEU B N 1
ATOM 2833 C CA . LEU B 1 123 ? 11.766 -1.179 -6.523 1 98.38 123 LEU B CA 1
ATOM 2834 C C . LEU B 1 123 ? 11.297 -0.519 -5.234 1 98.38 123 LEU B C 1
ATOM 2836 O O . LEU B 1 123 ? 10.43 -1.054 -4.539 1 98.38 123 LEU B O 1
ATOM 2840 N N . VAL B 1 124 ? 11.875 0.597 -4.91 1 98.81 124 VAL B N 1
ATOM 2841 C CA . VAL B 1 124 ? 11.523 1.396 -3.738 1 98.81 124 VAL B CA 1
ATOM 2842 C C . VAL B 1 124 ? 11.281 2.844 -4.156 1 98.81 124 VAL B C 1
ATOM 2844 O O . VAL B 1 124 ? 11.625 3.244 -5.27 1 98.81 124 VAL B O 1
ATOM 2847 N N . ASP B 1 125 ? 10.57 3.557 -3.281 1 98.81 125 ASP B N 1
ATOM 2848 C CA . ASP B 1 125 ? 10.242 4.926 -3.658 1 98.81 125 ASP B CA 1
ATOM 2849 C C . ASP B 1 125 ? 10.18 5.836 -2.434 1 98.81 125 ASP B C 1
ATOM 2851 O O . ASP B 1 125 ? 10.406 5.387 -1.309 1 98.81 125 ASP B O 1
ATOM 2855 N N . ARG B 1 126 ? 10.008 7.145 -2.688 1 98.25 126 ARG B N 1
ATOM 2856 C CA . ARG B 1 126 ? 9.898 8.125 -1.612 1 98.25 126 ARG B CA 1
ATOM 2857 C C . ARG B 1 126 ? 9.266 9.422 -2.117 1 98.25 126 ARG B C 1
ATOM 2859 O O . ARG B 1 126 ? 9.508 9.828 -3.256 1 98.25 126 ARG B O 1
ATOM 2866 N N . PHE B 1 127 ? 8.453 10.047 -1.39 1 98.31 127 PHE B N 1
ATOM 2867 C CA . PHE B 1 127 ? 8.07 11.445 -1.506 1 98.31 127 PHE B CA 1
ATOM 2868 C C . PHE B 1 127 ? 9.008 12.328 -0.695 1 98.31 127 PHE B C 1
ATOM 2870 O O . PHE B 1 127 ? 8.797 12.531 0.503 1 98.31 127 PHE B O 1
ATOM 2877 N N . GLY B 1 128 ? 10.008 12.859 -1.349 1 97.06 128 GLY B N 1
ATOM 2878 C CA . GLY B 1 128 ? 10.992 13.641 -0.614 1 97.06 128 GLY B CA 1
ATOM 2879 C C . GLY B 1 128 ? 12.336 13.719 -1.314 1 97.06 128 GLY B C 1
ATOM 2880 O O . GLY B 1 128 ? 12.609 12.938 -2.23 1 97.06 128 GLY B O 1
ATOM 2881 N N . TYR B 1 129 ? 13.18 14.57 -0.783 1 95.31 129 TYR B N 1
ATOM 2882 C CA . TYR B 1 129 ? 14.516 14.773 -1.326 1 95.31 129 TYR B CA 1
ATOM 2883 C C . TYR B 1 129 ? 15.43 13.602 -0.994 1 95.31 129 TYR B C 1
ATOM 2885 O O . TYR B 1 129 ? 15.117 12.797 -0.117 1 95.31 129 TYR B O 1
ATOM 2893 N N . THR B 1 130 ? 16.516 13.539 -1.692 1 96.31 130 THR B N 1
ATOM 2894 C CA . THR B 1 130 ? 17.484 12.453 -1.518 1 96.31 130 THR B CA 1
ATOM 2895 C C . THR B 1 130 ? 18.219 12.594 -0.188 1 96.31 130 THR B C 1
ATOM 2897 O O . THR B 1 130 ? 18.922 11.672 0.237 1 96.31 130 THR B O 1
ATOM 2900 N N . THR B 1 131 ? 18.016 13.664 0.517 1 96.69 131 THR B N 1
ATOM 2901 C CA . THR B 1 131 ? 18.625 13.859 1.827 1 96.69 131 THR B CA 1
ATOM 2902 C C . THR B 1 131 ? 17.859 13.094 2.9 1 96.69 131 THR B C 1
ATOM 2904 O O . THR B 1 131 ? 18.297 13.023 4.051 1 96.69 131 THR B O 1
ATOM 2907 N N . GLY B 1 132 ? 16.719 12.547 2.537 1 97.12 132 GLY B N 1
ATOM 2908 C CA . GLY B 1 132 ? 15.938 11.766 3.479 1 97.12 132 GLY B CA 1
ATOM 2909 C C . GLY B 1 132 ? 16.547 10.398 3.764 1 97.12 132 GLY B C 1
ATOM 2910 O O . GLY B 1 132 ? 17.469 9.961 3.068 1 97.12 132 GLY B O 1
ATOM 2911 N N . ARG B 1 133 ? 15.969 9.742 4.77 1 98.06 133 ARG B N 1
ATOM 2912 C CA . ARG B 1 133 ? 16.547 8.5 5.277 1 98.06 133 ARG B CA 1
ATOM 2913 C C . ARG B 1 133 ? 15.523 7.371 5.258 1 98.06 133 ARG B C 1
ATOM 2915 O O . ARG B 1 133 ? 15.766 6.301 5.82 1 98.06 133 ARG B O 1
ATOM 2922 N N . TYR B 1 134 ? 14.391 7.648 4.715 1 98.62 134 TYR B N 1
ATOM 2923 C CA . TYR B 1 134 ? 13.32 6.66 4.645 1 98.62 134 TYR B CA 1
ATOM 2924 C C . TYR B 1 134 ? 12.922 6.395 3.199 1 98.62 134 TYR B C 1
ATOM 2926 O O . TYR B 1 134 ? 12.828 7.324 2.395 1 98.62 134 TYR B O 1
ATOM 2934 N N . ILE B 1 135 ? 12.727 5.156 2.881 1 98.81 135 ILE B N 1
ATOM 2935 C CA . ILE B 1 135 ? 12.109 4.742 1.629 1 98.81 135 ILE B CA 1
ATOM 2936 C C . ILE B 1 135 ? 11.055 3.672 1.905 1 98.81 135 ILE B C 1
ATOM 2938 O O . ILE B 1 135 ? 10.914 3.209 3.039 1 98.81 135 ILE B O 1
ATOM 2942 N N . SER B 1 136 ? 10.273 3.361 0.922 1 98.75 136 SER B N 1
ATOM 2943 C CA . SER B 1 136 ? 9.195 2.381 1.027 1 98.75 136 SER B CA 1
ATOM 2944 C C . SER B 1 136 ? 9.148 1.477 -0.2 1 98.75 136 SER B C 1
ATOM 2946 O O . SER B 1 136 ? 9.758 1.785 -1.229 1 98.75 136 SER B O 1
ATOM 2948 N N . PRO B 1 137 ? 8.5 0.282 -0.03 1 98.56 137 PRO B N 1
ATOM 2949 C CA . PRO B 1 137 ? 8.195 -0.434 -1.271 1 98.56 137 PRO B CA 1
ATOM 2950 C C . PRO B 1 137 ? 7.445 0.431 -2.283 1 98.56 137 PRO B C 1
ATOM 2952 O O . PRO B 1 137 ? 6.547 1.187 -1.911 1 98.56 137 PRO B O 1
ATOM 2955 N N . ALA B 1 138 ? 7.828 0.341 -3.494 1 98.19 138 ALA B N 1
ATOM 2956 C CA . ALA B 1 138 ? 7.266 1.221 -4.516 1 98.19 138 ALA B CA 1
ATOM 2957 C C . ALA B 1 138 ? 5.754 1.041 -4.625 1 98.19 138 ALA B C 1
ATOM 2959 O O . ALA B 1 138 ? 5.246 -0.072 -4.48 1 98.19 138 ALA B O 1
ATOM 2960 N N . SER B 1 139 ? 5.043 2.176 -4.828 1 96.56 139 SER B N 1
ATOM 2961 C CA . SER B 1 139 ? 3.646 2.26 -5.238 1 96.56 139 SER B CA 1
ATOM 2962 C C . SER B 1 139 ? 2.715 2.246 -4.031 1 96.56 139 SER B C 1
ATOM 2964 O O . SER B 1 139 ? 1.493 2.311 -4.184 1 96.56 139 SER B O 1
ATOM 2966 N N . ALA B 1 140 ? 3.189 2.186 -2.834 1 97.19 140 ALA B N 1
ATOM 2967 C CA . ALA B 1 140 ? 2.303 2.266 -1.675 1 97.19 140 ALA B CA 1
ATOM 2968 C C . ALA B 1 140 ? 1.521 3.576 -1.672 1 97.19 140 ALA B C 1
ATOM 2970 O O . ALA B 1 140 ? 2.068 4.633 -2 1 97.19 140 ALA B O 1
ATOM 2971 N N . PRO B 1 141 ? 0.282 3.504 -1.261 1 97.5 141 PRO B N 1
ATOM 2972 C CA . PRO B 1 141 ? -0.514 4.73 -1.183 1 97.5 141 PRO B CA 1
ATOM 2973 C C . PRO B 1 141 ? 0.083 5.762 -0.227 1 97.5 141 PRO B C 1
ATOM 2975 O O . PRO B 1 141 ? 0.686 5.395 0.785 1 97.5 141 PRO B O 1
ATOM 2978 N N . PHE B 1 142 ? -0.172 7.051 -0.539 1 97.62 142 PHE B N 1
ATOM 2979 C CA . PHE B 1 142 ? 0.332 8.141 0.285 1 97.62 142 PHE B CA 1
ATOM 2980 C C . PHE B 1 142 ? -0.226 8.055 1.7 1 97.62 142 PHE B C 1
ATOM 2982 O O . PHE B 1 142 ? 0.498 8.281 2.674 1 97.62 142 PHE B O 1
ATOM 2989 N N . ALA B 1 143 ? -1.49 7.668 1.877 1 97.19 143 ALA B N 1
ATOM 2990 C CA . ALA B 1 143 ? -2.148 7.57 3.178 1 97.19 143 ALA B CA 1
ATOM 2991 C C . ALA B 1 143 ? -1.456 6.539 4.066 1 97.19 143 ALA B C 1
ATOM 2993 O O . ALA B 1 143 ? -1.403 6.699 5.289 1 97.19 143 ALA B O 1
ATOM 2994 N N . GLN B 1 144 ? -0.832 5.551 3.434 1 98.44 144 GLN B N 1
ATOM 2995 C CA . GLN B 1 144 ? -0.197 4.48 4.191 1 98.44 144 GLN B CA 1
ATOM 2996 C C . GLN B 1 144 ? 1.213 4.871 4.625 1 98.44 144 GLN B C 1
ATOM 2998 O O . GLN B 1 144 ? 1.856 4.148 5.387 1 98.44 144 GLN B O 1
ATOM 3003 N N . ARG B 1 145 ? 1.606 5.973 4.211 1 98.62 145 ARG B N 1
ATOM 3004 C CA . ARG B 1 145 ? 2.941 6.453 4.547 1 98.62 145 ARG B CA 1
ATOM 3005 C C . ARG B 1 145 ? 2.895 7.402 5.738 1 98.62 145 ARG B C 1
ATOM 3007 O O . ARG B 1 145 ? 3.93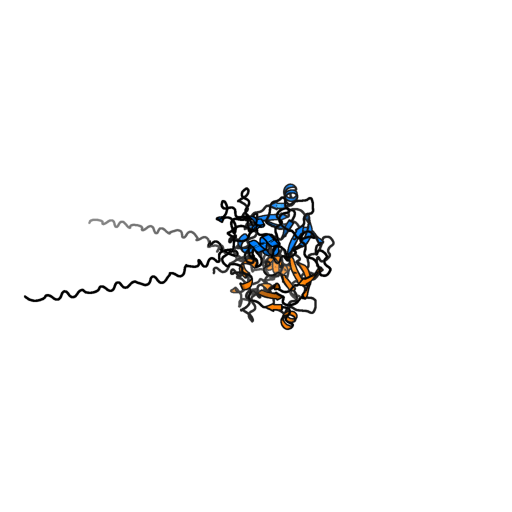6 7.762 6.297 1 98.62 145 ARG B O 1
ATOM 3014 N N . ALA B 1 146 ? 1.705 7.871 6.094 1 98.5 146 ALA B N 1
ATOM 3015 C CA . ALA B 1 146 ? 1.476 8.75 7.234 1 98.5 146 ALA B CA 1
ATOM 3016 C C . ALA B 1 146 ? 2.377 9.984 7.168 1 98.5 146 ALA B C 1
ATOM 3018 O O . ALA B 1 146 ? 3.035 10.336 8.148 1 98.5 146 ALA B O 1
ATOM 3019 N N . LEU B 1 147 ? 2.408 10.656 6.031 1 98.44 147 LEU B N 1
ATOM 3020 C CA . LEU B 1 147 ? 3.189 11.867 5.812 1 98.44 147 LEU B CA 1
ATOM 3021 C C . LEU B 1 147 ? 2.299 13.102 5.863 1 98.44 147 LEU B C 1
ATOM 3023 O O . LEU B 1 147 ? 1.078 13 5.734 1 98.44 147 LEU B O 1
ATOM 3027 N N . ASN B 1 148 ? 2.887 14.195 6.141 1 98.19 148 ASN B N 1
ATOM 3028 C CA . ASN B 1 148 ? 2.119 15.438 6.141 1 98.19 148 ASN B CA 1
ATOM 3029 C C . ASN B 1 148 ? 1.891 15.961 4.727 1 98.19 148 ASN B C 1
ATOM 3031 O O . ASN B 1 148 ? 2.57 15.539 3.789 1 98.19 148 ASN B O 1
ATOM 3035 N N . PRO B 1 149 ? 0.952 16.875 4.508 1 96.38 149 PRO B N 1
ATOM 3036 C CA . PRO B 1 149 ? 0.561 17.312 3.166 1 96.38 149 PRO B CA 1
ATOM 3037 C C . PRO B 1 149 ? 1.708 17.969 2.4 1 96.38 149 PRO B C 1
ATOM 3039 O O . PRO B 1 149 ? 1.754 17.891 1.169 1 96.38 149 PRO B O 1
ATOM 3042 N N . GLN B 1 150 ? 2.625 18.578 3.07 1 97.38 150 GLN B N 1
ATOM 3043 C CA . GLN B 1 150 ? 3.723 19.297 2.428 1 97.38 150 GLN B CA 1
ATOM 3044 C C . GLN B 1 150 ? 4.625 18.328 1.653 1 97.38 150 GLN B C 1
ATOM 3046 O O . GLN B 1 150 ? 5.293 18.734 0.7 1 97.38 150 GLN B O 1
ATOM 3051 N N . ASN B 1 151 ? 4.605 17.094 2.033 1 97.56 151 ASN B N 1
ATOM 3052 C CA . ASN B 1 151 ? 5.418 16.094 1.347 1 97.56 151 ASN B CA 1
ATOM 3053 C C . ASN B 1 151 ? 4.953 15.891 -0.092 1 97.56 151 ASN B C 1
ATOM 3055 O O . ASN B 1 151 ? 5.672 15.297 -0.901 1 97.56 151 ASN B O 1
ATOM 3059 N N . LEU B 1 152 ? 3.779 16.422 -0.421 1 96.5 152 LEU B N 1
ATOM 3060 C CA . LEU B 1 152 ? 3.246 16.281 -1.773 1 96.5 152 LEU B CA 1
ATOM 3061 C C . LEU B 1 152 ? 3.615 17.5 -2.619 1 96.5 152 LEU B C 1
ATOM 3063 O O . LEU B 1 152 ? 3.279 17.562 -3.803 1 96.5 152 LEU B O 1
ATOM 3067 N N . ASP B 1 153 ? 4.293 18.469 -1.999 1 96.44 153 ASP B N 1
ATOM 3068 C CA . ASP B 1 153 ? 4.676 19.656 -2.76 1 96.44 153 ASP B CA 1
ATOM 3069 C C . ASP B 1 153 ? 5.707 19.312 -3.834 1 96.44 153 ASP B C 1
ATOM 3071 O O . ASP B 1 153 ? 6.641 18.547 -3.582 1 96.44 153 ASP B O 1
ATOM 3075 N N . THR B 1 154 ? 5.516 19.859 -4.977 1 94.88 154 THR B N 1
ATOM 3076 C CA . THR B 1 154 ? 6.539 19.766 -6.012 1 94.88 154 THR B CA 1
ATOM 3077 C C . THR B 1 154 ? 7.633 20.797 -5.785 1 94.88 154 THR B C 1
ATOM 3079 O O . THR B 1 154 ? 7.359 22 -5.719 1 94.88 154 THR B O 1
ATOM 3082 N N . PRO B 1 155 ? 8.812 20.312 -5.66 1 93.38 155 PRO B N 1
ATOM 3083 C CA . PRO B 1 155 ? 9.883 21.297 -5.465 1 93.38 155 PRO B CA 1
ATOM 3084 C C . PRO B 1 155 ? 10.047 22.234 -6.66 1 93.38 155 PRO B C 1
ATOM 3086 O O . PRO B 1 155 ? 10.07 21.766 -7.809 1 93.38 155 PRO B O 1
ATOM 3089 N N . LYS B 1 156 ? 10.219 23.438 -6.375 1 89.88 156 LYS B N 1
ATOM 3090 C CA . LYS B 1 156 ? 10.375 24.422 -7.434 1 89.88 156 LYS B CA 1
ATOM 3091 C C . LYS B 1 156 ? 11.664 24.203 -8.211 1 89.88 156 LYS B C 1
ATOM 3093 O O . LYS B 1 156 ? 11.711 24.438 -9.422 1 89.88 156 LYS B O 1
ATOM 3098 N N . ASN B 1 157 ? 12.617 23.734 -7.574 1 89.31 157 ASN B N 1
ATOM 3099 C CA . ASN B 1 157 ? 13.93 23.562 -8.188 1 89.31 157 ASN B CA 1
ATOM 3100 C C . ASN B 1 157 ? 14.031 22.234 -8.93 1 89.31 157 ASN B C 1
ATOM 3102 O O . ASN B 1 157 ? 15.016 21.984 -9.641 1 89.31 157 ASN B O 1
ATOM 3106 N N . SER B 1 158 ? 13.109 21.391 -8.82 1 88.69 158 SER B N 1
ATOM 3107 C CA . SER B 1 158 ? 13.086 20.094 -9.508 1 88.69 158 SER B CA 1
ATOM 3108 C C . SER B 1 158 ? 11.68 19.75 -9.969 1 88.69 158 SER B C 1
ATOM 3110 O O . SER B 1 158 ? 11.125 18.719 -9.555 1 88.69 158 SER B O 1
ATOM 3112 N N . PRO B 1 159 ? 11.117 20.469 -10.859 1 87.75 159 PRO B N 1
ATOM 3113 C CA . PRO B 1 159 ? 9.734 20.266 -11.305 1 87.75 159 PRO B CA 1
ATOM 3114 C C . PRO B 1 159 ? 9.547 18.969 -12.078 1 87.75 159 PRO B C 1
ATOM 3116 O O . PRO B 1 159 ? 8.414 18.531 -12.289 1 87.75 159 PRO B O 1
ATOM 3119 N N . GLU B 1 160 ? 10.664 18.375 -12.508 1 88.94 160 GLU B N 1
ATOM 3120 C CA . GLU B 1 160 ? 10.602 17.125 -13.242 1 88.94 160 GLU B CA 1
ATOM 3121 C C . GLU B 1 160 ? 10.195 15.969 -12.336 1 88.94 160 GLU B C 1
ATOM 3123 O O . GLU B 1 160 ? 9.875 14.875 -12.812 1 88.94 160 GLU B O 1
ATOM 3128 N N . PHE B 1 161 ? 10.117 16.234 -11.062 1 90.5 161 PHE B N 1
ATOM 3129 C CA . PHE B 1 161 ? 9.656 15.25 -10.094 1 90.5 161 PHE B CA 1
ATOM 3130 C C . PHE B 1 161 ? 8.375 15.727 -9.414 1 90.5 161 PHE B C 1
ATOM 3132 O O . PHE B 1 161 ? 8.398 16.156 -8.258 1 90.5 161 PHE B O 1
ATOM 3139 N N . PRO B 1 162 ? 7.293 15.586 -10.102 1 94.56 162 PRO B N 1
ATOM 3140 C CA . PRO B 1 162 ? 6.027 16 -9.492 1 94.56 162 PRO B CA 1
ATOM 3141 C C . PRO B 1 162 ? 5.793 15.367 -8.125 1 94.56 162 PRO B C 1
ATOM 3143 O O . PRO B 1 162 ? 6.133 14.195 -7.918 1 94.56 162 PRO B O 1
ATOM 3146 N N . ASN B 1 163 ? 5.359 16.297 -7.145 1 96 163 ASN B N 1
ATOM 3147 C CA . ASN B 1 163 ? 5.039 15.898 -5.777 1 96 163 ASN B CA 1
ATOM 3148 C C . ASN B 1 163 ? 6.262 15.336 -5.055 1 96 163 ASN B C 1
ATOM 3150 O O . ASN B 1 163 ? 6.125 14.562 -4.105 1 96 163 ASN B O 1
ATOM 3154 N N . ASN B 1 164 ? 7.43 15.648 -5.617 1 96.88 164 ASN B N 1
ATOM 3155 C CA . ASN B 1 164 ? 8.695 15.219 -5.031 1 96.88 164 ASN B CA 1
ATOM 3156 C C . ASN B 1 164 ? 8.789 13.695 -4.961 1 96.88 164 ASN B C 1
ATOM 3158 O O . ASN B 1 164 ? 9.266 13.141 -3.971 1 96.88 164 ASN B O 1
ATOM 3162 N N . TYR B 1 165 ? 8.164 13.031 -5.922 1 98.06 165 TYR B N 1
ATOM 3163 C CA . TYR B 1 165 ? 8.117 11.57 -5.953 1 98.06 165 TYR B CA 1
ATOM 3164 C C . TYR B 1 165 ? 9.289 11.008 -6.746 1 98.06 165 TYR B C 1
ATOM 3166 O O . TYR B 1 165 ? 9.555 11.43 -7.871 1 98.06 165 TYR B O 1
ATOM 3174 N N . HIS B 1 166 ? 10.008 10.062 -6.109 1 98.19 166 HIS B N 1
ATOM 3175 C CA . HIS B 1 166 ? 11.164 9.398 -6.703 1 98.19 166 HIS B CA 1
ATOM 3176 C C . HIS B 1 166 ? 11.039 7.879 -6.59 1 98.19 166 HIS B C 1
ATOM 3178 O O . HIS B 1 166 ? 10.555 7.363 -5.578 1 98.19 166 HIS B O 1
ATOM 3184 N N . VAL B 1 167 ? 11.453 7.191 -7.609 1 98.5 167 VAL B N 1
ATOM 3185 C CA . VAL B 1 167 ? 11.508 5.734 -7.617 1 98.5 167 VAL B CA 1
ATOM 3186 C C . VAL B 1 167 ? 12.953 5.273 -7.844 1 98.5 167 VAL B C 1
ATOM 3188 O O . VAL B 1 167 ? 13.688 5.879 -8.633 1 98.5 167 VAL B O 1
ATOM 3191 N N . TYR B 1 168 ? 13.336 4.242 -7.16 1 98.75 168 TYR B N 1
ATOM 3192 C CA . TYR B 1 168 ? 14.688 3.691 -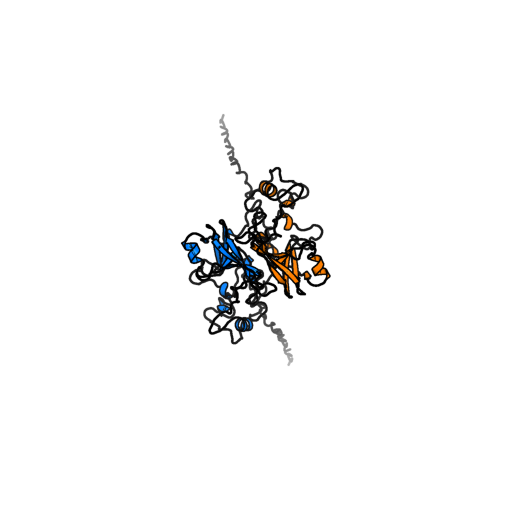7.277 1 98.75 168 TYR B CA 1
ATOM 3193 C C . TYR B 1 168 ? 14.641 2.178 -7.449 1 98.75 168 TYR B C 1
ATOM 3195 O O . TYR B 1 168 ? 13.797 1.503 -6.863 1 98.75 168 TYR B O 1
ATOM 3203 N N . ARG B 1 169 ? 15.547 1.707 -8.203 1 98.81 169 ARG B N 1
ATOM 3204 C CA . ARG B 1 169 ? 15.828 0.278 -8.266 1 98.81 169 ARG B CA 1
ATOM 3205 C C . ARG B 1 169 ? 17.047 -0.075 -7.402 1 98.81 169 ARG B C 1
ATOM 3207 O O . ARG B 1 169 ? 18.078 0.59 -7.477 1 98.81 169 ARG B O 1
ATOM 3214 N N . VAL B 1 170 ? 16.938 -1.029 -6.617 1 98.88 170 VAL B N 1
ATOM 3215 C CA . VAL B 1 170 ? 18.062 -1.531 -5.84 1 98.88 170 VAL B CA 1
ATOM 3216 C C . VAL B 1 170 ? 19 -2.314 -6.75 1 98.88 170 VAL B C 1
ATOM 3218 O O . VAL B 1 170 ? 18.578 -3.234 -7.453 1 98.88 170 VAL B O 1
ATOM 3221 N N . LEU B 1 171 ? 20.25 -1.986 -6.703 1 98.81 171 LEU B N 1
ATOM 3222 C CA . LEU B 1 171 ? 21.219 -2.656 -7.566 1 98.81 171 LEU B CA 1
ATOM 3223 C C . LEU B 1 171 ? 22.156 -3.541 -6.75 1 98.81 171 LEU B C 1
ATOM 3225 O O . LEU B 1 171 ? 22.703 -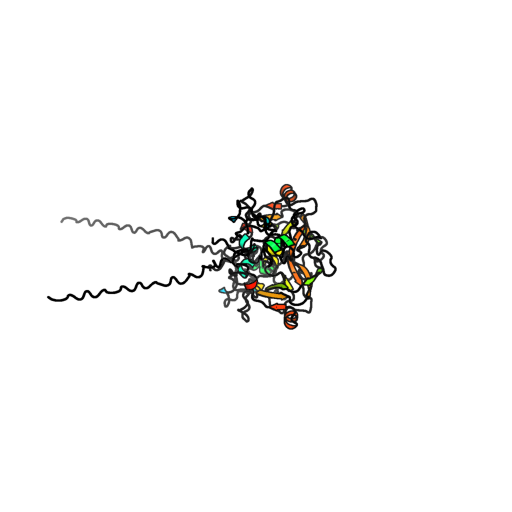4.52 -7.266 1 98.81 171 LEU B O 1
ATOM 3229 N N . LYS B 1 172 ? 22.406 -3.152 -5.523 1 98.75 172 LYS B N 1
ATOM 3230 C CA . LYS B 1 172 ? 23.188 -3.922 -4.555 1 98.75 172 LYS B CA 1
ATOM 3231 C C . LYS B 1 172 ? 22.422 -4.102 -3.25 1 98.75 172 LYS B C 1
ATOM 3233 O O . LYS B 1 172 ? 21.578 -3.271 -2.898 1 98.75 172 LYS B O 1
ATOM 3238 N N . LYS B 1 173 ? 22.797 -5.141 -2.578 1 98.44 173 LYS B N 1
ATOM 3239 C CA . LYS B 1 173 ? 22.125 -5.41 -1.312 1 98.44 173 LYS B CA 1
ATOM 3240 C C . LYS B 1 173 ? 22.281 -4.246 -0.342 1 98.44 173 LYS B C 1
ATOM 3242 O O . LYS B 1 173 ? 23.359 -3.648 -0.252 1 98.44 173 LYS B O 1
ATOM 3247 N N . ILE B 1 174 ? 21.234 -3.918 0.329 1 98.5 174 ILE B N 1
ATOM 3248 C CA . ILE B 1 174 ? 21.25 -2.877 1.351 1 98.5 174 ILE B CA 1
ATOM 3249 C C . ILE B 1 174 ? 20.594 -3.402 2.625 1 98.5 174 ILE B C 1
ATOM 3251 O O . ILE B 1 174 ? 19.469 -3.928 2.588 1 98.5 174 ILE B O 1
ATOM 3255 N N . THR B 1 175 ? 21.234 -3.312 3.719 1 98 175 THR B N 1
ATOM 3256 C CA . THR B 1 175 ? 20.609 -3.641 5 1 98 175 THR B CA 1
ATOM 3257 C C . THR B 1 175 ? 19.844 -2.443 5.555 1 98 175 THR B C 1
ATOM 3259 O O . THR B 1 175 ? 20.391 -1.341 5.648 1 98 175 THR B O 1
ATOM 3262 N N . VAL B 1 176 ? 18.641 -2.66 5.902 1 98.69 176 VAL B N 1
ATOM 3263 C CA . VAL B 1 176 ? 17.781 -1.593 6.414 1 98.69 176 VAL B CA 1
ATOM 3264 C C . VAL B 1 176 ? 17.062 -2.062 7.676 1 98.69 176 VAL B C 1
ATOM 3266 O O . VAL B 1 176 ? 17.156 -3.236 8.047 1 98.69 176 VAL B O 1
ATOM 3269 N N . ILE B 1 177 ? 16.453 -1.134 8.344 1 98.69 177 ILE B N 1
ATOM 3270 C CA . ILE B 1 177 ? 15.461 -1.442 9.375 1 98.69 177 ILE B CA 1
ATOM 3271 C C . ILE B 1 177 ? 14.055 -1.268 8.812 1 98.69 177 ILE B C 1
ATOM 3273 O O . ILE B 1 177 ? 13.695 -0.182 8.352 1 98.69 177 ILE B O 1
ATOM 3277 N N . ALA B 1 178 ? 13.32 -2.336 8.828 1 98.81 178 ALA B N 1
ATOM 3278 C CA . ALA B 1 178 ? 12.047 -2.354 8.102 1 98.81 178 ALA B CA 1
ATOM 3279 C C . ALA B 1 178 ? 10.891 -2.672 9.047 1 98.81 178 ALA B C 1
ATOM 3281 O O . ALA B 1 178 ? 11.047 -3.432 10 1 98.81 178 ALA B O 1
ATOM 3282 N N . GLY B 1 179 ? 9.695 -2.102 8.766 1 98.75 179 GLY B N 1
ATOM 3283 C CA . GLY B 1 179 ? 8.484 -2.381 9.523 1 98.75 179 GLY B CA 1
ATOM 3284 C C . GLY B 1 179 ? 7.32 -1.49 9.148 1 98.75 179 GLY B C 1
ATOM 3285 O O . GLY B 1 179 ? 7.473 -0.571 8.336 1 98.75 179 GLY B O 1
ATOM 3286 N N . PRO B 1 180 ? 6.184 -1.785 9.703 1 98.81 180 PRO B N 1
ATOM 3287 C CA . PRO B 1 180 ? 5.004 -0.97 9.398 1 98.81 180 PRO B CA 1
ATOM 3288 C C . PRO B 1 180 ? 5.105 0.444 9.969 1 98.81 180 PRO B C 1
ATOM 3290 O O . PRO B 1 180 ? 5.715 0.649 11.023 1 98.81 180 PRO B O 1
ATOM 3293 N N . ILE B 1 181 ? 4.512 1.336 9.305 1 98.88 181 ILE B N 1
ATOM 3294 C CA . ILE B 1 181 ? 4.52 2.752 9.656 1 98.88 181 ILE B CA 1
ATOM 3295 C C . ILE B 1 181 ? 3.406 3.039 10.664 1 98.88 181 ILE B C 1
ATOM 3297 O O . ILE B 1 181 ? 2.283 2.553 10.516 1 98.88 181 ILE B O 1
ATOM 3301 N N . ALA B 1 182 ? 3.689 3.822 11.641 1 98.75 182 ALA B N 1
ATOM 3302 C CA . ALA B 1 182 ? 2.682 4.23 12.617 1 98.75 182 ALA B CA 1
ATOM 3303 C C . ALA B 1 182 ? 1.691 5.215 12 1 98.75 182 ALA B C 1
ATOM 3305 O O . ALA B 1 182 ? 2.068 6.051 11.18 1 98.75 182 ALA B O 1
ATOM 3306 N N . PRO B 1 183 ? 0.372 5.129 12.406 1 98.44 183 PRO B N 1
ATOM 3307 C CA . PRO B 1 183 ? -0.541 6.211 12.031 1 98.44 183 PRO B CA 1
ATOM 3308 C C . PRO B 1 183 ? -0.078 7.578 12.539 1 98.44 183 PRO B C 1
ATOM 3310 O O . PRO B 1 183 ? 0.386 7.691 13.672 1 98.44 183 PRO B O 1
ATOM 3313 N N . TRP B 1 184 ? -0.093 8.516 11.742 1 98.69 184 TRP B N 1
ATOM 3314 C CA . TRP B 1 184 ? 0.367 9.852 12.094 1 98.69 184 TRP B CA 1
ATOM 3315 C C . TRP B 1 184 ? -0.15 10.883 11.094 1 98.69 184 TRP B C 1
ATOM 3317 O O . TRP B 1 184 ? -0.461 10.547 9.945 1 98.69 184 TRP B O 1
ATOM 3327 N N . PHE B 1 185 ? -0.385 12.148 11.516 1 98.44 185 PHE B N 1
ATOM 3328 C CA . PHE B 1 185 ? -0.837 13.258 10.68 1 98.44 185 PHE B CA 1
ATOM 3329 C C . PHE B 1 185 ? -2.24 12.992 10.148 1 98.44 185 PHE B C 1
ATOM 3331 O O . PHE B 1 185 ? -2.562 13.367 9.016 1 98.44 185 PHE B O 1
ATOM 3338 N N . GLY B 1 186 ? -2.986 12.203 10.852 1 96.12 186 GLY B N 1
ATOM 3339 C CA . GLY B 1 186 ? -4.359 11.898 10.484 1 96.12 186 GLY B CA 1
ATOM 3340 C C . GLY B 1 186 ? -4.469 10.789 9.453 1 96.12 186 GLY B C 1
ATOM 3341 O O . GLY B 1 186 ? -5.551 10.539 8.914 1 96.12 186 GLY B O 1
ATOM 3342 N N . GLN B 1 187 ? -3.338 10.25 9.094 1 97.62 187 GLN B N 1
ATOM 3343 C CA . GLN B 1 187 ? -3.314 9.172 8.109 1 97.62 187 GLN B CA 1
ATOM 3344 C C . GLN B 1 187 ? -3.203 7.809 8.789 1 97.62 187 GLN B C 1
ATOM 3346 O O . GLN B 1 187 ? -2.58 7.688 9.852 1 97.62 187 GLN B O 1
ATOM 3351 N N . PRO B 1 188 ? -3.729 6.797 8.188 1 97.69 188 PRO B N 1
ATOM 3352 C CA . PRO B 1 188 ? -3.779 5.477 8.82 1 97.69 188 PRO B CA 1
ATOM 3353 C C . PRO B 1 188 ? -2.4 4.836 8.953 1 97.69 188 PRO B C 1
ATOM 3355 O O . PRO B 1 188 ? -2.178 4.023 9.859 1 97.69 188 PRO B O 1
ATOM 3358 N N . GLY B 1 189 ? -1.466 5.199 8.023 1 98.56 189 GLY B N 1
ATOM 3359 C CA . GLY B 1 189 ? -0.203 4.48 8.047 1 98.56 189 GLY B CA 1
ATOM 3360 C C . GLY B 1 189 ? -0.342 3.018 7.676 1 98.56 189 GLY B C 1
ATOM 3361 O O . GLY B 1 189 ? -1.061 2.68 6.73 1 98.56 189 GLY B O 1
ATOM 3362 N N . LEU B 1 190 ? 0.581 2.262 8.266 1 98.62 190 LEU B N 1
ATOM 3363 C CA . LEU B 1 190 ? 0.56 0.805 8.195 1 98.62 190 LEU B CA 1
ATOM 3364 C C . LEU B 1 190 ? 1.007 0.319 6.824 1 98.62 190 LEU B C 1
ATOM 3366 O O . LEU B 1 190 ? 0.808 -0.848 6.48 1 98.62 190 LEU B O 1
ATOM 3370 N N . GLY B 1 191 ? 1.518 1.152 5.961 1 98.69 191 GLY B N 1
ATOM 3371 C CA . GLY B 1 191 ? 2.457 0.687 4.957 1 98.69 191 GLY B CA 1
ATOM 3372 C C . GLY B 1 191 ? 3.779 0.225 5.539 1 98.69 191 GLY B C 1
ATOM 3373 O O . GLY B 1 191 ? 4 0.331 6.75 1 98.69 191 GLY B O 1
ATOM 3374 N N . THR B 1 192 ? 4.637 -0.178 4.719 1 98.88 192 THR B N 1
ATOM 3375 C CA . THR B 1 192 ? 5.973 -0.566 5.156 1 98.88 192 THR B CA 1
ATOM 3376 C C . THR B 1 192 ? 6.984 0.539 4.859 1 98.88 192 THR B C 1
ATOM 3378 O O . THR B 1 192 ? 6.922 1.174 3.805 1 98.88 192 THR B O 1
ATOM 3381 N N . GLN B 1 193 ? 7.895 0.779 5.777 1 98.81 193 GLN B N 1
ATOM 3382 C CA . GLN B 1 193 ? 8.992 1.696 5.5 1 98.81 193 GLN B CA 1
ATOM 3383 C C . GLN B 1 193 ? 10.344 1.038 5.781 1 98.81 193 GLN B C 1
ATOM 3385 O O . GLN B 1 193 ? 10.422 0.095 6.574 1 98.81 193 GLN B O 1
ATOM 3390 N N . PHE B 1 194 ? 11.328 1.517 5.164 1 98.88 194 PHE B N 1
ATOM 3391 C CA . PHE B 1 194 ? 12.734 1.164 5.355 1 98.88 194 PHE B CA 1
ATOM 3392 C C . PHE B 1 194 ? 13.523 2.355 5.883 1 98.88 194 PHE B C 1
ATOM 3394 O O . PHE B 1 194 ? 13.648 3.375 5.203 1 98.88 194 PHE B O 1
ATOM 3401 N N . PHE B 1 195 ? 13.953 2.225 7.098 1 98.88 195 PHE B N 1
ATOM 3402 C CA . PHE B 1 195 ? 14.859 3.207 7.688 1 98.88 195 PHE B CA 1
ATOM 3403 C C . PHE B 1 195 ? 16.312 2.877 7.359 1 98.88 195 PHE B C 1
ATOM 3405 O O . PHE B 1 195 ? 16.781 1.782 7.664 1 98.88 195 PHE B O 1
ATOM 3412 N N . LEU B 1 196 ? 16.969 3.771 6.742 1 98.56 196 LEU B N 1
ATOM 3413 C CA . LEU B 1 196 ? 18.312 3.514 6.215 1 98.56 196 LEU B CA 1
ATOM 3414 C C . LEU B 1 196 ? 19.359 3.648 7.312 1 98.56 196 LEU B C 1
ATOM 3416 O O . LEU B 1 196 ? 20.484 3.152 7.168 1 98.56 196 LEU B O 1
ATOM 3420 N N . GLY B 1 197 ? 18.984 4.41 8.367 1 97.06 197 GLY B N 1
ATOM 3421 C CA . GLY B 1 197 ? 19.922 4.695 9.438 1 97.06 197 GLY B CA 1
ATOM 3422 C C . GLY B 1 197 ? 20.031 6.172 9.766 1 97.06 197 GLY B C 1
ATOM 3423 O O . GLY B 1 197 ? 19.531 7.016 9.016 1 97.06 197 GLY B O 1
ATOM 3424 N N . GLU B 1 198 ? 20.672 6.508 10.859 1 94.94 198 GLU B N 1
ATOM 3425 C CA . GLU B 1 198 ? 20.75 7.879 11.352 1 94.94 198 GLU B CA 1
ATOM 3426 C C . GLU B 1 198 ? 21.672 8.734 10.5 1 94.94 198 GLU B C 1
ATOM 3428 O O . GLU B 1 198 ? 21.422 9.922 10.297 1 94.94 198 GLU B O 1
ATOM 3433 N N . ASP B 1 199 ? 22.656 8.203 9.914 1 93.5 199 ASP B N 1
ATOM 3434 C CA . ASP B 1 199 ? 23.672 9.008 9.242 1 93.5 199 ASP B CA 1
ATOM 3435 C C . ASP B 1 199 ? 23.797 8.617 7.773 1 93.5 199 ASP B C 1
ATOM 3437 O O . ASP B 1 199 ? 24.859 8.812 7.16 1 93.5 199 ASP B O 1
ATOM 3441 N N . VAL B 1 200 ? 22.812 8.008 7.297 1 96.56 200 VAL B N 1
ATOM 3442 C CA . VAL B 1 200 ? 22.859 7.574 5.902 1 96.56 200 VAL B CA 1
ATOM 3443 C C . VAL B 1 200 ? 21.594 8.039 5.18 1 96.56 200 VAL B C 1
ATOM 3445 O O . VAL B 1 200 ? 20.484 7.887 5.695 1 96.56 200 VAL B O 1
ATOM 3448 N N . THR B 1 201 ? 21.766 8.586 4.043 1 98.19 201 THR B N 1
ATOM 3449 C CA . THR B 1 201 ? 20.656 9.133 3.26 1 98.19 201 THR B CA 1
ATOM 3450 C C . THR B 1 201 ? 20.5 8.383 1.943 1 98.19 201 THR B C 1
ATOM 3452 O O . THR B 1 201 ? 21.344 7.547 1.596 1 98.19 201 THR B O 1
ATOM 3455 N N . VAL B 1 202 ? 19.422 8.656 1.273 1 98.62 202 VAL B N 1
ATOM 3456 C CA . VAL B 1 202 ? 19.188 8.07 -0.044 1 98.62 202 VAL B CA 1
ATOM 3457 C C . VAL B 1 202 ? 20.344 8.438 -0.984 1 98.62 202 VAL B C 1
ATOM 3459 O O . VAL B 1 202 ? 20.797 7.605 -1.77 1 98.62 202 VAL B O 1
ATOM 3462 N N . GLU B 1 203 ? 20.812 9.648 -0.877 1 98.31 203 GLU B N 1
ATOM 3463 C CA . GLU B 1 203 ? 21.891 10.156 -1.714 1 98.31 203 GLU B CA 1
ATOM 3464 C C . GLU B 1 203 ? 23.125 9.266 -1.611 1 98.31 203 GLU B C 1
ATOM 3466 O O . GLU B 1 203 ? 23.812 9.016 -2.609 1 98.31 203 GLU B O 1
ATOM 3471 N N . HIS B 1 204 ? 23.469 8.867 -0.427 1 98.44 204 HIS B N 1
ATOM 3472 C CA . HIS B 1 204 ? 24.609 7.984 -0.207 1 98.44 204 HIS B CA 1
ATOM 3473 C C . HIS B 1 204 ? 24.5 6.73 -1.066 1 98.44 204 HIS B C 1
ATOM 3475 O O . HIS B 1 204 ? 25.469 6.336 -1.713 1 98.44 204 HIS B O 1
ATOM 3481 N N . TYR B 1 205 ? 23.328 6.152 -1.138 1 98.62 205 TYR B N 1
ATOM 3482 C CA . TYR B 1 205 ? 23.141 4.887 -1.84 1 98.62 205 TYR B CA 1
ATOM 3483 C C . TYR B 1 205 ? 23.062 5.105 -3.346 1 98.62 205 TYR B C 1
ATOM 3485 O O . TYR B 1 205 ? 23.344 4.195 -4.129 1 98.62 205 TYR B O 1
ATOM 3493 N N . ILE B 1 206 ? 22.641 6.273 -3.746 1 98.62 206 ILE B N 1
ATOM 3494 C CA . ILE B 1 206 ? 22.719 6.613 -5.164 1 98.62 206 ILE B CA 1
ATOM 3495 C C . ILE B 1 206 ? 24.172 6.762 -5.586 1 98.62 206 ILE B C 1
ATOM 3497 O O . ILE B 1 206 ? 24.594 6.199 -6.602 1 98.62 206 ILE B O 1
ATOM 3501 N N . LYS B 1 207 ? 24.922 7.457 -4.816 1 98.31 207 LYS B N 1
ATOM 3502 C CA . LYS B 1 207 ? 26.312 7.754 -5.137 1 98.31 207 LYS B CA 1
ATOM 3503 C C . LYS B 1 207 ? 27.156 6.48 -5.168 1 98.31 207 LYS B C 1
ATOM 3505 O O . LYS B 1 207 ? 28.062 6.344 -6 1 98.31 207 LYS B O 1
ATOM 3510 N N . ASP B 1 208 ? 26.906 5.59 -4.305 1 97.81 208 ASP B N 1
ATOM 3511 C CA . ASP B 1 208 ? 27.75 4.395 -4.266 1 97.81 208 ASP B CA 1
ATOM 3512 C C . ASP B 1 208 ? 27.234 3.332 -5.23 1 97.81 208 ASP B C 1
ATOM 3514 O O . ASP B 1 208 ? 27.75 2.217 -5.273 1 97.81 208 ASP B O 1
ATOM 3518 N N . GLY B 1 209 ? 26.109 3.6 -5.832 1 98.44 209 GLY B N 1
ATOM 3519 C CA . GLY B 1 209 ? 25.625 2.734 -6.898 1 98.44 209 GLY B CA 1
ATOM 3520 C C . GLY B 1 209 ? 24.656 1.671 -6.414 1 98.44 209 GLY B C 1
ATOM 3521 O O . GLY B 1 209 ? 24.297 0.763 -7.168 1 98.44 209 GLY B O 1
ATOM 3522 N N . SER B 1 210 ? 24.25 1.745 -5.215 1 98.75 210 SER B N 1
ATOM 3523 C CA . SER B 1 210 ? 23.312 0.763 -4.668 1 98.75 210 SER B CA 1
ATOM 3524 C C . SER B 1 210 ? 21.875 1.051 -5.117 1 98.75 210 SER B C 1
ATOM 3526 O O . SER B 1 210 ? 21.062 0.136 -5.215 1 98.75 210 SER B O 1
ATOM 3528 N N . LEU B 1 211 ? 21.594 2.277 -5.336 1 98.81 211 LEU B N 1
ATOM 3529 C CA . LEU B 1 211 ? 20.297 2.703 -5.844 1 98.81 211 LEU B CA 1
ATOM 3530 C C . LEU B 1 211 ? 20.438 3.422 -7.18 1 98.81 211 LEU B C 1
ATOM 3532 O O . LEU B 1 211 ? 21.391 4.199 -7.371 1 98.81 211 LEU B O 1
ATOM 3536 N N . LYS B 1 212 ? 19.531 3.152 -8.023 1 98.81 212 LYS B N 1
ATOM 3537 C CA . LYS B 1 212 ? 19.453 3.855 -9.297 1 98.81 212 LYS B CA 1
ATOM 3538 C C . LYS B 1 212 ? 18.062 4.484 -9.492 1 98.81 212 LYS B C 1
ATOM 3540 O O . LYS B 1 212 ? 17.047 3.791 -9.461 1 98.81 212 LYS B O 1
ATOM 3545 N N . GLU B 1 213 ? 18.062 5.773 -9.656 1 98 213 GLU B N 1
ATOM 3546 C CA . GLU B 1 213 ? 16.812 6.469 -9.93 1 98 213 GLU B CA 1
ATOM 3547 C C . GLU B 1 213 ? 16.234 6.051 -11.273 1 98 213 GLU B C 1
ATOM 3549 O O . GLU B 1 213 ? 16.953 5.965 -12.273 1 98 213 GLU B O 1
ATOM 3554 N N . ILE B 1 214 ? 14.977 5.734 -11.312 1 97.56 214 ILE B N 1
ATOM 3555 C CA . ILE B 1 214 ? 14.328 5.352 -12.562 1 97.56 214 ILE B CA 1
ATOM 3556 C C . ILE B 1 214 ? 13.07 6.195 -12.773 1 97.56 214 ILE B C 1
ATOM 3558 O O . ILE B 1 214 ? 12.648 6.926 -11.867 1 97.56 214 ILE B O 1
ATOM 3562 N N . ASN B 1 215 ? 12.484 6.125 -13.938 1 95.75 215 ASN B N 1
ATOM 3563 C CA . ASN B 1 215 ? 11.25 6.836 -14.258 1 95.75 215 ASN B CA 1
ATOM 3564 C C . ASN B 1 215 ? 10.039 6.203 -13.578 1 95.75 215 ASN B C 1
ATOM 3566 O O . ASN B 1 215 ? 9.789 5.008 -13.742 1 95.75 215 ASN B O 1
ATOM 3570 N N . PRO B 1 216 ? 9.258 7.016 -12.859 1 95.12 216 PRO B N 1
ATOM 3571 C CA . PRO B 1 216 ? 8.086 6.473 -12.164 1 95.12 216 PRO B CA 1
ATOM 3572 C C . PRO B 1 216 ? 7.117 5.77 -13.109 1 95.12 216 PRO B C 1
ATOM 3574 O O . PRO B 1 216 ? 6.355 4.902 -12.68 1 95.12 216 PRO B O 1
ATOM 3577 N N . GLU B 1 217 ? 7.105 6.094 -14.352 1 90.56 217 GLU B N 1
ATOM 3578 C CA . GLU B 1 217 ? 6.219 5.469 -15.328 1 90.56 217 GLU B CA 1
ATOM 3579 C C . GLU B 1 217 ? 6.484 3.969 -15.438 1 90.56 217 GLU B C 1
ATOM 3581 O O . GLU B 1 217 ? 5.617 3.209 -15.867 1 90.56 217 GLU B O 1
ATOM 3586 N N . GLU B 1 218 ? 7.672 3.602 -15.055 1 89.94 218 GLU B N 1
ATOM 3587 C CA . GLU B 1 218 ? 8.047 2.191 -15.109 1 89.94 218 GLU B CA 1
ATOM 3588 C C . GLU B 1 218 ? 7.215 1.367 -14.125 1 89.94 218 GLU B C 1
ATOM 3590 O O . GLU B 1 218 ? 7.188 0.138 -14.203 1 89.94 218 GLU B O 1
ATOM 3595 N N . LEU B 1 219 ? 6.57 2.033 -13.188 1 92.38 219 LEU B N 1
ATOM 3596 C CA . LEU B 1 219 ? 5.746 1.333 -12.203 1 92.38 219 LEU B CA 1
ATOM 3597 C C . LEU B 1 219 ? 4.418 0.905 -12.812 1 92.38 219 LEU B C 1
ATOM 3599 O O . LEU B 1 219 ? 3.721 0.052 -12.258 1 92.38 219 LEU B O 1
ATOM 3603 N N . VAL B 1 220 ? 4.008 1.575 -13.828 1 85.81 220 VAL B N 1
ATOM 3604 C CA . VAL B 1 220 ? 2.691 1.353 -14.414 1 85.81 220 VAL B CA 1
ATOM 3605 C C . VAL B 1 220 ? 2.727 0.126 -15.32 1 85.81 220 VAL B C 1
ATOM 3607 O O . VAL B 1 220 ? 3.627 -0.01 -16.156 1 85.81 220 VAL B O 1
ATOM 3610 N N . ARG B 1 221 ? 1.846 -0.774 -15.062 1 78.56 221 ARG B N 1
ATOM 3611 C CA . ARG B 1 221 ? 1.711 -1.972 -15.891 1 78.56 221 ARG B CA 1
ATOM 3612 C C . ARG B 1 221 ? 0.427 -1.931 -16.703 1 78.56 221 ARG B C 1
ATOM 3614 O O . ARG B 1 221 ? -0.62 -2.402 -16.266 1 78.56 221 ARG B O 1
ATOM 3621 N N . ASP B 1 222 ? 0.365 -1.304 -17.797 1 66.12 222 ASP B N 1
ATOM 3622 C CA . ASP B 1 222 ? -0.844 -1.147 -18.594 1 66.12 222 ASP B CA 1
ATOM 3623 C C . ASP B 1 222 ? -0.661 -1.751 -19.984 1 66.12 222 ASP B C 1
ATOM 3625 O O . ASP B 1 222 ? -1.473 -1.515 -20.875 1 66.12 222 ASP B O 1
ATOM 3629 N N . GLY B 1 223 ? 0.336 -2.594 -20.219 1 61.94 223 GLY B N 1
ATOM 3630 C CA . GLY B 1 223 ? 0.614 -3.102 -21.547 1 61.94 223 GLY B CA 1
ATOM 3631 C C . GLY B 1 223 ? -0.293 -4.25 -21.953 1 61.94 223 GLY B C 1
ATOM 3632 O O . GLY B 1 223 ? -0.951 -4.855 -21.109 1 61.94 223 GLY B O 1
ATOM 3633 N N . PRO B 1 224 ? -0.572 -4.398 -23.266 1 57.03 224 PRO B N 1
ATOM 3634 C CA . PRO B 1 224 ? -1.37 -5.508 -23.781 1 57.03 224 PRO B CA 1
ATOM 3635 C C . PRO B 1 224 ? -0.731 -6.871 -23.516 1 57.03 224 PRO B C 1
ATOM 3637 O O . PRO B 1 224 ? 0.41 -6.938 -23.047 1 57.03 224 PRO B O 1
ATOM 3640 N N . GLY B 1 225 ? -1.586 -8.008 -23.797 1 55.72 225 GLY B N 1
ATOM 3641 C CA . GLY B 1 225 ? -1.177 -9.398 -23.672 1 55.72 225 GLY B CA 1
ATOM 3642 C C . GLY B 1 225 ? -1.242 -9.898 -22.234 1 55.72 225 GLY B C 1
ATOM 3643 O O . GLY B 1 225 ? -2.229 -9.664 -21.531 1 55.72 225 GLY B O 1
ATOM 3644 N N . CYS B 1 226 ? -0.744 -10.758 -21.953 1 59.59 226 CYS B N 1
ATOM 3645 C CA . CYS B 1 226 ? -0.902 -11.43 -20.672 1 59.59 226 CYS B CA 1
ATOM 3646 C C . CYS B 1 226 ? -0.314 -10.594 -19.547 1 59.59 226 CYS B C 1
ATOM 3648 O O . CYS B 1 226 ? 0.208 -11.141 -18.562 1 59.59 226 CYS B O 1
ATOM 3650 N N . GLY B 1 227 ? -0.209 -9.172 -19.828 1 53.38 227 GLY B N 1
ATOM 3651 C CA . GLY B 1 227 ? -0.354 -8.203 -18.75 1 53.38 227 GLY B CA 1
ATOM 3652 C C . GLY B 1 227 ? -1.248 -7.035 -19.125 1 53.38 227 GLY B C 1
ATOM 3653 O O . GLY B 1 227 ? -1.42 -6.105 -18.328 1 53.38 227 GLY B O 1
ATOM 3654 N N . PHE B 1 228 ? -1.992 -5.816 -19.703 1 52.56 228 PHE B N 1
ATOM 3655 C CA . PHE B 1 228 ? -3.203 -5.055 -19.422 1 52.56 228 PHE B CA 1
ATOM 3656 C C . PHE B 1 228 ? -3.916 -4.676 -20.703 1 52.56 228 PHE B C 1
ATOM 3658 O O . PHE B 1 228 ? -3.277 -4.262 -21.688 1 52.56 228 PHE B O 1
ATOM 3665 N N . GLU B 1 229 ? -4.934 -5.668 -21.125 1 50.34 229 GLU B N 1
ATOM 3666 C CA . GLU B 1 229 ? -5.926 -4.809 -21.766 1 50.34 229 GLU B CA 1
ATOM 3667 C C . GLU B 1 229 ? -6.789 -4.09 -20.734 1 50.34 229 GLU B C 1
ATOM 3669 O O . GLU B 1 229 ? -7.227 -4.695 -19.75 1 50.34 229 GLU B O 1
ATOM 3674 N N . ARG B 1 230 ? -6.449 -2.994 -20.438 1 49.25 230 ARG B N 1
ATOM 3675 C CA . ARG B 1 230 ? -7.344 -2.279 -19.531 1 49.25 230 ARG B CA 1
ATOM 3676 C C . ARG B 1 230 ? -8.648 -1.916 -20.234 1 49.25 230 ARG B C 1
ATOM 3678 O O . ARG B 1 230 ? -8.672 -1.667 -21.438 1 49.25 230 ARG B O 1
ATOM 3685 N N . GLU B 1 231 ? -9.773 -2.449 -19.812 1 40.09 231 GLU B N 1
ATOM 3686 C CA . GLU B 1 231 ? -11.07 -2.098 -20.391 1 40.09 231 GLU B CA 1
ATOM 3687 C C . GLU B 1 231 ? -11.188 -0.591 -20.609 1 40.09 231 GLU B C 1
ATOM 3689 O O . GLU B 1 231 ? -10.852 0.192 -19.719 1 40.09 231 GLU B O 1
ATOM 3694 N N . GLU B 1 232 ? -11.062 -0.1 -21.859 1 33.69 232 GLU B N 1
ATOM 3695 C CA . GLU B 1 232 ? -11.516 1.267 -22.094 1 33.69 232 GLU B CA 1
ATOM 3696 C C . GLU B 1 232 ? -12.828 1.545 -21.375 1 33.69 232 GLU B C 1
ATOM 3698 O O . GLU B 1 232 ? -13.734 0.704 -21.359 1 33.69 232 GLU B O 1
ATOM 3703 N N . LEU B 1 233 ? -12.797 2.363 -20.234 1 27.77 233 LEU B N 1
ATOM 3704 C CA . LEU B 1 233 ? -14.133 2.865 -19.953 1 27.77 233 LEU B CA 1
ATOM 3705 C C . LEU B 1 233 ? -14.805 3.369 -21.234 1 27.77 233 LEU B C 1
ATOM 3707 O O . LEU B 1 233 ? -14.156 3.979 -22.078 1 27.77 233 LEU B O 1
#

Solvent-accessible surface area (backbone atoms only — not comparable to full-atom values): 25296 Å² total; per-residue (Å²): 138,83,80,78,78,77,77,77,77,76,74,76,74,74,72,69,72,74,62,75,68,64,73,75,66,64,73,56,42,74,55,66,64,80,40,86,67,54,60,66,35,77,92,42,34,81,55,12,42,65,12,18,64,71,59,7,48,48,62,56,66,69,53,84,55,56,14,49,24,44,38,58,34,55,69,41,47,89,43,51,62,27,58,37,39,62,71,41,46,37,95,85,79,36,71,67,72,67,66,74,87,35,32,24,53,27,76,84,70,41,65,40,61,41,49,27,67,46,50,58,72,40,52,30,24,38,59,51,63,50,82,39,36,62,37,24,56,52,80,56,32,49,34,22,62,26,57,58,40,39,45,47,36,52,42,84,91,44,64,91,25,62,31,26,46,45,30,28,34,27,62,37,75,40,73,29,39,33,30,32,25,28,60,31,67,56,21,72,16,39,26,37,36,32,39,54,49,94,89,39,33,48,46,58,36,40,74,75,53,28,31,41,81,51,67,58,63,75,51,50,37,68,47,53,31,72,50,25,49,61,60,76,127,137,85,80,78,78,77,78,78,77,77,75,75,75,72,72,70,72,74,64,75,67,65,73,73,67,64,73,57,42,74,55,64,65,80,41,88,66,55,62,66,35,76,94,42,36,81,55,11,41,65,12,17,63,70,60,7,46,45,59,49,65,64,53,82,55,57,14,47,23,45,39,58,30,53,66,40,46,90,45,51,63,26,59,38,39,63,72,40,46,36,96,86,78,36,71,68,73,68,66,75,87,36,32,24,54,27,75,85,69,41,65,41,61,42,48,27,68,46,50,59,73,42,52,29,24,36,60,52,64,52,82,39,38,62,35,23,56,52,80,56,33,50,33,23,61,24,56,58,40,39,47,50,36,52,42,84,90,43,63,91,25,62,30,24,47,46,31,29,34,27,63,38,75,41,73,28,40,32,30,31,25,29,62,31,67,55,21,70,16,40,26,36,36,32,38,54,48,96,89,40,32,48,46,58,36,41,73,73,52,28,32,41,80,52,64,61,64,73,51,50,39,65,47,50,31,73,52,22,52,61,66,78,128

Organism: Fusarium solani (NCBI:txid169388)

InterPro domains:
  IPR025331 Tuberculosis necrotizing toxin [PF14021] (118-214)
  IPR053024 Fungal Surface Nicotinamide Adenine Dinucleotide Glycohydrolase [PTHR42059] (31-219)

Foldseek 3Di:
DPPPPPPPPPPPPPPPPPPPPPPCPVVPPQQDLPAPLHDADPVCCQQARSNGLQQAGPDFDCDPPRNVQCVVPDQQLPDGPNVLCVVAADPVPGGNADPPNQADADPVRHGFKDKDKDAFFFKWKALDDQQAFKIARPRHHPLQQQDHRSSQCQDPVCNVQHRSMWMKTFHHIAIWIKHWGPHHSSGRHGGMMTGRDDPDTSVNCVVVPRIDIDDSCVVDFCDDDPTDPDPDD/DPPPPPPPPPPPPPPPPPPPPPPCPVVPPQQDLPAPLHDADPVCCQQARSNGLQQAGPDFDCDPPRNVQCVVPDQQLPDGPNVLCVVAADPVPGGNADPPNQADADPVRHGFKDKDKDAFFFKWKALDDQQAFKIARPRHHPLQQQDHRSSQCQDPVCNVQHRSMWMKTFHHIAIWIKHWGPHHSSGRHGGMMTGRDDPDTSVNCVVVPRIDIDDSCVVDFQDDDPTHPDPDD

Sequence (466 aa):
MLHYLLSLSLLGLSVASVLPQDPIISKYPYCDCTGTSIKTNVSVFYDYICGDRRLGPSVLPRKLPLGTFVASYDRFGGLSPDDFLKRWWDEEKGWKYPDHHGFQLDADNRPMNASMILEPDMLVDRFGYTTGRYISPASAPFAQRALNPQNLDTPKNSPEFPNNYHVYRVLKKITVIAGPIAPWFGQPGLGTQFFLGEDVTVEHYIKDGSLKEINPEELVRDGPGCGFEREELMLHYLLSLSLLGLSVASVLPQDPIISKYPYCDCTGTSIKTNVSVFYDYICGDRRLGPSVLPRKLPLGTFVASYDRFGGLSPDDFLKRWWDEEKGWKYPDHHGFQLDADNRPMNASMILEPDMLVDRFGYTTGRYISPASAPFAQRALNPQNLDTPKNSPEFPNNYHVYRVLKKITVIAGPIAPWFGQPGLGTQFFLGEDVTVEHYIKDGSLKEINPEELVRDGPGCGFEREEL

Nearest PDB structures (foldseek):
  8r15-assembly1_A-2  TM=8.665E-01  e=1.448E-26  Fusarium oxysporum f. sp. cubense race 1
  6ygg-assembly1_B  TM=9.330E-01  e=1.377E-23  Aspergillus fumigatus Af293
  8pmr-assembly1_B  TM=9.288E-01  e=2.950E-23  Aspergillus fumigatus Af293
  8r17-assembly1_A-2  TM=8.514E-01  e=2.769E-23  Neurospora crassa
  8pms-assembly2_C  TM=8.799E-01  e=1.229E-20  Aspergillus fumigatus Af293

pLDDT: mean 86.43, std 20.52, range [27.77, 98.94]

Secondary structure (DSSP, 8-state):
--------------------------SS-------TT----GGGTTTBGGG-GGG-BSSB--STTHHHHTTT--TTTT--HHHHHHHHEETTTEE-PPSGGGBPB-TTS-B--EEEEEPTT-EEEEES-TT--EEEETT--GGGGT--GGGGPPPTT-TTSGGGEEEEEE-S-EEEEEEEBPPBTTB---SEEEE--TT--HHHHHHTTSEEEE-GGGG----SSSS--B---/--------------------------SS-------TT----GGGTTTBGGG-GGG-BSSB--STTHHHHTTT--TTTT--HHHHHHHHEETTTEE-PPSGGGBPB-TTS-B--EEEEEPTT-EEEEES-TT--EEEETT--GGGGT--GGGGPPPTT-TTSGGGEEEEEE-S-EEEEEEEBPPBTTB---SEEEE--TT--HHHHHHTTSEEEE-GGGG----SSSS--B---